Protein AF-A0A7R9ZYG3-F1 (afdb_monomer_lite)

pLDDT: mean 82.86, std 20.07, range [24.98, 98.62]

Sequence (405 aa):
AAEEAVCAQRGACVEALRTLVHHCGHGISLCHCLNMSEVIAGDGPMRLHVEECRFEDLAKHPWSAAVSVGRLGCGATGPYLDEVRVVRSEVFRCSLGIAASSVQLLAEDNRLMDLMLAGVQLVDSRTLLSRNRVERCGGAGIAFSSGPANSIAGGSVCELCGNTVRHCDVGLRVSSSGALRLRLLAAMDTFEGNGDAICTLGSSLAHMSDGLPLQEANDFGVVSVGPSATAAQAVRCRAASCTVEMTECNLLGSRRCGLRVGRATRIQLRGCAVMGNGRGVVVAARAAVDVQGCCFQDNIGWALRLEDRALAASTAVAADCGLRQGADGGSVVAGNVFAAAGRKGNIGRKRVRVDTWHEGSTTVEGNLEAGSGTVVEPETKRQRQLERQEVDIAATQLAGLGLGD

Foldseek 3Di:
DQDEPAEDEALDEEEAELEEAEDGQAAHEYEYDPDPVVNPPRPDAAHYHAENYEYYQNAPDLPHENEEEEYPPDQCPDLDFHEYEHELYEYENEQEYYHYERHEYEYYNYEAEHHAAEDEHYELYAYEHEAYEFYQYAAEPYEYEYDADRHDDQTYEYEAYNYEAEDYQEDYEYEYDYLGEHEYEHENYEQEQYQESYEYAFDDPPPPPPPDDCVVVVVRPPDPPDDDDDDPPPDLRDGHEYEYEYEQYEQYQHAAESEEAHANYEYEAYLYEQENYCEYYEHEQLYAYEHAAYEFYQHNAENEEDDYPPPPPDPPPVVPSPPVDRPPAAHEAAQYEFEDQDPPPCGRVHYAEDEPSRPVRYHHYNYAYPPVRDDDDYDYPVVVVVVVVVVVVVVVVVVVVPDDD

Organism: NCBI:txid73915

Secondary structure (DSSP, 8-state):
---EEEEE-TT-EEEEES-EEESSSEEEEEE--S-TTTTTS--S--EEEEES-EEE--TTSTT-EEEEEE--S----SSPPEEEEEES-EEES-SEEEEEESEEEEEES-EEES-SSEEEEEES-EEEEES-EEE--SSEEEEEEE-SSS--TT-EEEEEES-EEES-SEEEEEEEESS--EEEEEES-EEES-SEEEEEEEE-GGGTTS---THHHHTTT----PPP--------PPPP-EEEEEES-EEE--SSEEEEE-TTEEEEEES-EEES-SSSEEE-TT-EEEEES-EEES-SS-SEEEPPP---S-TTTTTTT-----SSS-EEEES-EE----SSTTTTT--EEE-GGGTTSEEEES-EETTT--B---EEHHHHHHHHHHHHHHHHHHHHTS---

InterPro domains:
  IPR006626 Parallel beta-helix repeat [SM00710] (124-146)
  IPR006626 Parallel beta-helix repeat [SM00710] (155-176)
  IPR006626 Parallel beta-helix repeat [SM00710] (241-263)
  IPR006626 Parallel beta-helix repeat [SM00710] (264-285)
  IPR011050 Pectin lyase fold/virulence factor [SSF51126] (82-348)

Structure (mmCIF, N/CA/C/O backbone):
data_AF-A0A7R9ZYG3-F1
#
_entry.id   AF-A0A7R9ZYG3-F1
#
loop_
_atom_site.group_PDB
_atom_site.id
_atom_site.type_symbol
_atom_site.label_atom_id
_atom_site.label_alt_id
_atom_site.label_comp_id
_atom_site.label_asym_id
_atom_site.label_entity_id
_atom_site.label_seq_id
_atom_site.pdbx_PDB_ins_code
_atom_site.Cartn_x
_atom_site.Cartn_y
_atom_site.Cartn_z
_atom_site.occupancy
_atom_site.B_iso_or_equiv
_atom_site.auth_seq_id
_atom_site.auth_comp_id
_atom_site.auth_asym_id
_atom_site.auth_atom_id
_atom_site.pdbx_PDB_model_num
ATOM 1 N N . ALA A 1 1 ? -27.699 -14.296 17.626 1.00 51.47 1 ALA A N 1
ATOM 2 C CA . ALA A 1 1 ? -27.060 -12.968 17.627 1.00 51.47 1 ALA A CA 1
ATOM 3 C C . ALA A 1 1 ? -25.560 -13.186 17.509 1.00 51.47 1 ALA A C 1
ATOM 5 O O . ALA A 1 1 ? -25.058 -14.106 18.143 1.00 51.47 1 ALA A O 1
ATOM 6 N N . ALA A 1 2 ? -24.858 -12.446 16.653 1.00 57.06 2 ALA A N 1
ATOM 7 C CA . ALA A 1 2 ? -23.400 -12.462 16.680 1.00 57.06 2 ALA A CA 1
ATOM 8 C C . ALA A 1 2 ? -22.982 -11.634 17.901 1.00 57.06 2 ALA A C 1
ATOM 10 O O . ALA A 1 2 ? -23.146 -10.422 17.896 1.00 57.06 2 ALA A O 1
ATOM 11 N N . GLU A 1 3 ? -22.579 -12.299 18.980 1.00 84.38 3 GLU A N 1
ATOM 12 C CA . GLU A 1 3 ? -22.201 -11.629 20.227 1.00 84.38 3 GLU A CA 1
ATOM 13 C C . GLU A 1 3 ? -20.871 -10.900 20.021 1.00 84.38 3 GLU A C 1
ATOM 15 O O . GLU A 1 3 ? -19.859 -11.533 19.712 1.00 84.38 3 GLU A O 1
ATOM 20 N N . GLU A 1 4 ? -20.873 -9.573 20.131 1.00 90.25 4 GLU A N 1
ATOM 21 C CA . GLU A 1 4 ? -19.643 -8.791 20.269 1.00 90.25 4 GLU A CA 1
ATOM 22 C C . GLU A 1 4 ? -19.089 -9.015 21.682 1.00 90.25 4 GLU A C 1
ATOM 24 O O . GLU A 1 4 ? -19.863 -9.056 22.638 1.00 90.25 4 GLU A O 1
ATOM 29 N N . ALA A 1 5 ? -17.774 -9.176 21.839 1.00 93.38 5 ALA A N 1
ATOM 30 C CA . ALA A 1 5 ? -17.189 -9.352 23.169 1.00 93.38 5 ALA A CA 1
ATOM 31 C C . ALA A 1 5 ? -17.279 -8.061 23.990 1.00 93.38 5 ALA A C 1
ATOM 33 O O . ALA A 1 5 ? -17.597 -8.099 25.177 1.00 93.38 5 ALA A O 1
ATOM 34 N N . VAL A 1 6 ? -17.012 -6.920 23.348 1.00 94.88 6 VAL A N 1
ATOM 35 C CA . VAL A 1 6 ? -17.183 -5.591 23.936 1.00 94.88 6 VAL A CA 1
ATOM 36 C C . VAL A 1 6 ? -17.768 -4.663 22.882 1.00 94.88 6 VAL A C 1
ATOM 38 O O . VAL A 1 6 ? -17.194 -4.510 21.807 1.00 94.88 6 VAL A O 1
ATOM 41 N N . CYS A 1 7 ? -18.872 -4.009 23.225 1.00 93.44 7 CYS A N 1
ATOM 42 C CA . CYS A 1 7 ? -19.475 -2.940 22.442 1.00 93.44 7 CYS A CA 1
ATOM 43 C C . CYS A 1 7 ? -19.516 -1.683 23.306 1.00 93.44 7 CYS A C 1
ATOM 45 O O . CYS A 1 7 ? -20.092 -1.703 24.398 1.00 93.44 7 CYS A O 1
ATOM 47 N N . ALA A 1 8 ? -18.900 -0.602 22.846 1.00 91.75 8 ALA A N 1
ATOM 48 C CA . ALA A 1 8 ? -18.938 0.677 23.536 1.00 91.75 8 ALA A CA 1
ATOM 49 C C . ALA A 1 8 ? -19.291 1.816 22.580 1.00 91.75 8 ALA A C 1
ATOM 51 O O . ALA A 1 8 ? -19.098 1.751 21.365 1.00 91.75 8 ALA A O 1
ATOM 52 N N . GLN A 1 9 ? -19.877 2.854 23.165 1.00 88.88 9 GLN A N 1
ATOM 53 C CA . GLN A 1 9 ? -20.477 3.969 22.445 1.00 88.88 9 GLN A CA 1
ATOM 54 C C . GLN A 1 9 ? -19.602 5.222 22.510 1.00 88.88 9 GLN A C 1
ATOM 56 O O . GLN A 1 9 ? -18.576 5.272 23.193 1.00 88.88 9 GLN A O 1
ATOM 61 N N . ARG A 1 10 ? -20.029 6.262 21.791 1.00 81.38 10 ARG A N 1
ATOM 62 C CA . ARG A 1 10 ? -19.354 7.560 21.745 1.00 81.38 10 ARG A CA 1
ATOM 63 C C . ARG A 1 10 ? -19.055 8.109 23.147 1.00 81.38 10 ARG A C 1
ATOM 65 O O . ARG A 1 10 ? -19.900 8.069 24.034 1.00 81.38 10 ARG A O 1
ATOM 72 N N . GLY A 1 11 ? -17.849 8.654 23.313 1.00 85.50 11 GLY A N 1
ATOM 73 C CA . GLY A 1 11 ? -17.346 9.183 24.583 1.00 85.50 11 GLY A CA 1
ATOM 74 C C . GLY A 1 11 ? -16.796 8.118 25.536 1.00 85.50 11 GLY A C 1
ATOM 75 O O . GLY A 1 11 ? -16.240 8.470 26.573 1.00 85.50 11 GLY A O 1
ATOM 76 N N . ALA A 1 12 ? -16.904 6.828 25.199 1.00 90.56 12 ALA A N 1
ATOM 77 C CA . ALA A 1 12 ? -16.312 5.774 26.007 1.00 90.56 12 ALA A CA 1
ATOM 78 C C . ALA A 1 12 ? -14.777 5.810 25.967 1.00 90.56 12 ALA A C 1
ATOM 80 O O . ALA A 1 12 ? -14.153 6.083 24.935 1.00 90.56 12 ALA A O 1
ATOM 81 N N . CYS A 1 13 ? -14.188 5.459 27.108 1.00 94.75 13 CYS A N 1
ATOM 82 C CA . CYS A 1 13 ? -12.783 5.114 27.249 1.00 94.75 13 CYS A CA 1
ATOM 83 C C . CYS A 1 13 ? -12.712 3.626 27.590 1.00 94.75 13 CYS A C 1
ATOM 85 O O . CYS A 1 13 ? -13.139 3.219 28.670 1.00 94.75 13 CYS A O 1
ATOM 87 N N . VAL A 1 14 ? -12.227 2.816 26.652 1.00 96.50 14 VAL A N 1
ATOM 88 C CA . VAL A 1 14 ? -12.110 1.365 26.809 1.00 96.50 14 VAL A CA 1
ATOM 89 C C . VAL A 1 14 ? -10.638 0.996 26.867 1.00 96.50 14 VAL A C 1
ATOM 91 O O . VAL A 1 14 ? -9.876 1.300 25.951 1.00 96.50 14 VAL A O 1
ATOM 94 N N . GLU A 1 15 ? -10.256 0.305 27.934 1.00 97.56 15 GLU A N 1
ATOM 95 C CA . GLU A 1 15 ? -8.923 -0.264 28.101 1.00 97.56 15 GLU A CA 1
ATOM 96 C C . GLU A 1 15 ? -9.044 -1.784 28.205 1.00 97.56 15 GLU A C 1
ATOM 98 O O . GLU A 1 15 ? -9.687 -2.312 29.112 1.00 97.56 15 GLU A O 1
ATOM 103 N N . ALA A 1 16 ? -8.434 -2.489 27.258 1.00 97.62 16 ALA A N 1
ATOM 104 C CA . ALA A 1 16 ? -8.302 -3.935 27.259 1.00 97.62 16 ALA A CA 1
ATOM 105 C C . ALA A 1 16 ? -6.814 -4.268 27.358 1.00 97.62 16 ALA A C 1
ATOM 107 O O . ALA A 1 16 ? -6.043 -4.026 26.430 1.00 97.62 16 ALA A O 1
ATOM 108 N N . LEU A 1 17 ? -6.404 -4.799 28.506 1.00 98.00 17 LEU A N 1
ATOM 109 C CA . LEU A 1 17 ? -5.011 -5.121 28.797 1.00 98.00 17 LEU A CA 1
ATOM 110 C C . LEU A 1 17 ? -4.907 -6.620 29.046 1.00 98.00 17 LEU A C 1
ATOM 112 O O . LEU A 1 17 ? -5.663 -7.155 29.860 1.00 98.00 17 LEU A O 1
ATOM 116 N N . ARG A 1 18 ? -3.976 -7.301 28.368 1.00 97.62 18 ARG A N 1
ATOM 117 C CA . ARG A 1 18 ? -3.687 -8.732 28.587 1.00 97.62 18 ARG A CA 1
ATOM 118 C C . ARG A 1 18 ? -4.938 -9.618 28.565 1.00 97.62 18 ARG A C 1
ATOM 120 O O . ARG A 1 18 ? -5.093 -10.527 29.378 1.00 97.62 18 ARG A O 1
ATOM 127 N N . THR A 1 19 ? -5.869 -9.308 27.668 1.00 98.19 19 THR A N 1
ATOM 128 C CA . THR A 1 19 ? -7.177 -9.965 27.583 1.00 98.19 19 THR A CA 1
ATOM 129 C C . THR A 1 19 ? -7.192 -10.995 26.456 1.00 98.19 19 THR A C 1
ATOM 131 O O . THR A 1 19 ? -6.624 -10.761 25.389 1.00 98.19 19 THR A O 1
ATOM 134 N N . LEU A 1 20 ? -7.864 -12.126 26.683 1.00 97.62 20 LEU A N 1
ATOM 135 C CA . LEU A 1 20 ? -8.175 -13.114 25.650 1.00 97.62 20 LEU A CA 1
ATOM 136 C C . LEU A 1 20 ? -9.626 -12.938 25.198 1.00 97.62 20 LEU A C 1
ATOM 138 O O . LEU A 1 20 ? -10.549 -13.084 25.997 1.00 97.62 20 LEU A O 1
ATOM 142 N N . VAL A 1 21 ? -9.820 -12.665 23.912 1.00 97.00 21 VAL A N 1
ATOM 143 C CA . VAL A 1 21 ? -11.130 -12.589 23.267 1.00 97.00 21 VAL A CA 1
ATOM 144 C C . VAL A 1 21 ? -11.230 -13.731 22.267 1.00 97.00 21 VAL A C 1
ATOM 146 O O . VAL A 1 21 ? -10.496 -13.763 21.280 1.00 97.00 21 VAL A O 1
ATOM 149 N N . HIS A 1 22 ? -12.124 -14.683 22.524 1.00 96.38 22 HIS A N 1
ATOM 150 C CA . HIS A 1 22 ? -12.222 -15.888 21.711 1.00 96.38 22 HIS A CA 1
ATOM 151 C C . HIS A 1 22 ? -13.659 -16.370 21.527 1.00 96.38 22 HIS A C 1
ATOM 153 O O . HIS A 1 22 ? -14.523 -16.121 22.366 1.00 96.38 22 HIS A O 1
ATOM 159 N N . HIS A 1 23 ? -13.915 -17.055 20.409 1.00 93.12 23 HIS A N 1
ATOM 160 C CA . HIS A 1 23 ? -15.213 -17.656 20.074 1.00 93.12 23 HIS A CA 1
ATOM 161 C C . HIS A 1 23 ? -16.419 -16.699 20.116 1.00 93.12 23 HIS A C 1
ATOM 163 O O . HIS A 1 23 ? -17.560 -17.145 20.274 1.00 93.12 23 HIS A O 1
ATOM 169 N N . CYS A 1 24 ? -16.221 -15.397 19.923 1.00 92.69 24 CYS A N 1
ATOM 170 C CA . CYS A 1 24 ? -17.310 -14.433 19.778 1.00 92.69 24 CYS A CA 1
ATOM 171 C C . CYS A 1 24 ? -17.576 -14.102 18.299 1.00 92.69 24 CYS A C 1
ATOM 173 O O . CYS A 1 24 ? -16.900 -14.584 17.389 1.00 92.69 24 CYS A O 1
ATOM 175 N N . GLY A 1 25 ? -18.653 -13.362 18.043 1.00 92.06 25 GLY A N 1
ATOM 176 C CA . GLY A 1 25 ? -19.013 -12.895 16.707 1.00 92.06 25 GLY A CA 1
ATOM 177 C C . GLY A 1 25 ? -18.223 -11.668 16.265 1.00 92.06 25 GLY A C 1
ATOM 178 O O . GLY A 1 25 ? -18.045 -11.468 15.069 1.00 92.06 25 GLY A O 1
ATOM 179 N N . HIS A 1 26 ? -17.743 -10.862 17.206 1.00 94.62 26 HIS A N 1
ATOM 180 C CA . HIS A 1 26 ? -16.915 -9.684 16.962 1.00 94.62 26 HIS A CA 1
ATOM 181 C C . HIS A 1 26 ? -16.087 -9.400 18.219 1.00 94.62 26 HIS A C 1
ATOM 183 O O . HIS A 1 26 ? -16.551 -9.693 19.320 1.00 94.62 26 HIS A O 1
ATOM 189 N N . GLY A 1 27 ? -14.880 -8.859 18.078 1.00 96.44 27 GLY A N 1
ATOM 190 C CA . GLY A 1 27 ? -14.009 -8.554 19.211 1.00 96.44 27 GLY A CA 1
ATOM 191 C C . GLY A 1 27 ? -14.466 -7.315 19.982 1.00 96.44 27 GLY A C 1
ATOM 192 O O . GLY A 1 27 ? -15.514 -7.325 20.628 1.00 96.44 27 GLY A O 1
ATOM 193 N N . ILE A 1 28 ? -13.664 -6.253 19.927 1.00 96.50 28 ILE A N 1
ATOM 194 C CA . ILE A 1 28 ? -13.979 -4.960 20.542 1.00 96.50 28 ILE A CA 1
ATOM 195 C C . ILE A 1 28 ? -14.478 -4.007 19.459 1.00 96.50 28 ILE A C 1
ATOM 197 O O . ILE A 1 28 ? -13.773 -3.744 18.484 1.00 96.50 28 ILE A O 1
ATOM 201 N N . SER A 1 29 ? -15.679 -3.475 19.656 1.00 94.56 29 SER A N 1
ATOM 202 C CA . SER A 1 29 ? -16.332 -2.529 18.760 1.00 94.56 29 SER A CA 1
ATOM 203 C C . SER A 1 29 ? -16.577 -1.202 19.472 1.00 94.56 29 SER A C 1
ATOM 205 O O . SER A 1 29 ? -17.164 -1.159 20.557 1.00 94.56 29 SER A O 1
ATOM 207 N N . LEU A 1 30 ? -16.128 -0.112 18.853 1.00 92.31 30 LEU A N 1
ATOM 208 C CA . LEU A 1 30 ? -16.510 1.250 19.203 1.00 92.31 30 LEU A CA 1
ATOM 209 C C . LEU A 1 30 ? -17.334 1.850 18.068 1.00 92.31 30 LEU A C 1
ATOM 211 O O . LEU A 1 30 ? -16.802 2.217 17.014 1.00 92.31 30 LEU A O 1
ATOM 215 N N . CYS A 1 31 ? -18.637 1.969 18.300 1.00 86.94 31 CYS A N 1
ATOM 216 C CA . CYS A 1 31 ? -19.590 2.447 17.308 1.00 86.94 31 CYS A CA 1
ATOM 217 C C . CYS A 1 31 ? -20.242 3.768 17.730 1.00 86.94 31 CYS A C 1
ATOM 219 O O . CYS A 1 31 ? -20.517 4.014 18.907 1.00 86.94 31 CYS A O 1
ATOM 221 N N . HIS A 1 32 ? -20.560 4.612 16.746 1.00 76.62 32 HIS A N 1
ATOM 222 C CA . HIS A 1 32 ? -21.467 5.740 16.968 1.00 76.62 32 HIS A CA 1
ATOM 223 C C . HIS A 1 32 ? -22.902 5.235 17.122 1.00 76.62 32 HIS A C 1
ATOM 225 O O . HIS A 1 32 ? -23.345 4.368 16.368 1.00 76.62 32 HIS A O 1
ATOM 231 N N . CYS A 1 33 ? -23.632 5.791 18.092 1.00 64.19 33 CYS A N 1
ATOM 232 C CA . CYS A 1 33 ? -25.038 5.470 18.304 1.00 64.19 33 CYS A CA 1
ATOM 233 C C . CYS A 1 33 ? -25.838 5.787 17.034 1.00 64.19 33 CYS A C 1
ATOM 235 O O . CYS A 1 33 ? -25.778 6.902 16.518 1.00 64.19 33 CYS A O 1
ATOM 237 N N . LEU A 1 34 ? -26.616 4.816 16.550 1.00 64.19 34 LEU A N 1
ATOM 238 C CA . LEU A 1 34 ? -27.477 4.983 15.373 1.00 64.19 34 LEU A CA 1
ATOM 239 C C . LEU A 1 34 ? -28.640 5.959 15.626 1.00 64.19 34 LEU A C 1
ATOM 241 O O . LEU A 1 34 ? -29.241 6.464 14.679 1.00 64.19 34 LEU A O 1
ATOM 245 N N . ASN A 1 35 ? -28.960 6.240 16.894 1.00 68.44 35 ASN A N 1
ATOM 246 C CA . ASN A 1 35 ? -30.042 7.143 17.263 1.00 68.44 35 ASN A CA 1
ATOM 247 C C . ASN A 1 35 ? -29.541 8.585 17.383 1.00 68.44 35 ASN A C 1
ATOM 249 O O . ASN A 1 35 ? -28.926 8.963 18.380 1.00 68.44 35 ASN A O 1
ATOM 253 N N . MET A 1 36 ? -29.872 9.417 16.388 1.00 60.47 36 MET A N 1
ATOM 254 C CA . MET A 1 36 ? -29.519 10.845 16.366 1.00 60.47 36 MET A CA 1
ATOM 255 C C . MET A 1 36 ? -29.991 11.620 17.609 1.00 60.47 36 MET A C 1
ATOM 257 O O . MET A 1 36 ? -29.394 12.637 17.949 1.00 60.47 36 MET A O 1
ATOM 261 N N . SER A 1 37 ? -31.031 11.150 18.306 1.00 64.12 37 SER A N 1
ATOM 262 C CA . SER A 1 37 ? -31.559 11.786 19.520 1.00 64.12 37 SER A CA 1
ATOM 263 C C . SER A 1 37 ? -30.665 11.623 20.756 1.00 64.12 37 SER A C 1
ATOM 265 O O . SER A 1 37 ? -30.735 12.453 21.656 1.00 64.12 37 SER A O 1
ATOM 267 N N . GLU A 1 38 ? -29.813 10.593 20.810 1.00 57.97 38 GLU A N 1
ATOM 268 C CA . GLU A 1 38 ? -28.922 10.318 21.956 1.00 57.97 38 GLU A CA 1
ATOM 269 C C . GLU A 1 38 ? -27.520 10.923 21.785 1.00 57.97 38 GLU A C 1
ATOM 271 O O . GLU A 1 38 ? -26.742 11.000 22.735 1.00 57.97 38 GLU A O 1
ATOM 276 N N . VAL A 1 39 ? -27.205 11.425 20.586 1.00 58.84 39 VAL A N 1
ATOM 277 C CA . VAL A 1 39 ? -25.894 11.997 20.229 1.00 58.84 39 VAL A CA 1
ATOM 278 C C . VAL A 1 39 ? -25.544 13.247 21.054 1.00 58.84 39 VAL A C 1
ATOM 280 O O . VAL A 1 39 ? -24.380 13.633 21.121 1.00 58.84 39 VAL A O 1
ATOM 283 N N . ILE A 1 40 ? -26.526 13.867 21.711 1.00 57.09 40 ILE A N 1
ATOM 284 C CA . ILE A 1 40 ? -26.385 15.176 22.363 1.00 57.09 40 ILE A CA 1
ATOM 285 C C . ILE A 1 40 ? -25.723 15.082 23.757 1.00 57.09 40 ILE A C 1
ATOM 287 O O . ILE A 1 40 ? -25.234 16.090 24.255 1.00 57.09 40 ILE A O 1
ATOM 291 N N . ALA A 1 41 ? -25.648 13.901 24.387 1.00 57.53 41 ALA A N 1
ATOM 292 C CA . ALA A 1 41 ? -25.175 13.791 25.778 1.00 57.53 41 ALA A CA 1
ATOM 293 C C . ALA A 1 41 ? -23.704 13.349 25.949 1.00 57.53 41 ALA A C 1
ATOM 295 O O . ALA A 1 41 ? -23.131 13.544 27.020 1.00 57.53 41 ALA A O 1
ATOM 296 N N . GLY A 1 42 ? -23.082 12.759 24.923 1.00 61.09 42 GLY A N 1
ATOM 297 C CA . GLY A 1 42 ? -21.704 12.255 24.979 1.00 61.09 42 GLY A CA 1
ATOM 298 C C . GLY A 1 42 ? -20.708 13.211 24.329 1.00 61.09 42 GLY A C 1
ATOM 299 O O . GLY A 1 42 ? -20.316 13.002 23.177 1.00 61.09 42 GLY A O 1
ATOM 300 N N . ASP A 1 43 ? -20.305 14.257 25.049 1.00 68.81 43 ASP A N 1
ATOM 301 C CA . ASP A 1 43 ? -19.330 15.230 24.549 1.00 68.81 43 ASP A CA 1
ATOM 302 C C . ASP A 1 43 ? -17.899 14.747 24.841 1.00 68.81 43 ASP A C 1
ATOM 304 O O . ASP A 1 43 ? -17.388 14.856 25.954 1.00 68.81 43 ASP A O 1
ATOM 308 N N . GLY A 1 44 ? -17.251 14.142 23.842 1.00 81.00 44 GLY A N 1
ATOM 309 C CA . GLY A 1 44 ? -15.847 13.744 23.940 1.00 81.00 44 GLY A CA 1
ATOM 310 C C . GLY A 1 44 ? -15.370 12.808 22.823 1.00 81.00 44 GLY A C 1
ATOM 311 O O . GLY A 1 44 ? -16.192 12.148 22.175 1.00 81.00 44 GLY A O 1
ATOM 312 N N . PRO A 1 45 ? -14.048 12.756 22.568 1.00 87.06 45 PRO A N 1
ATOM 313 C CA . PRO A 1 45 ? -13.452 11.741 21.704 1.00 87.06 45 PRO A CA 1
ATOM 314 C C . PRO A 1 45 ? -13.575 10.357 22.344 1.00 87.06 45 PRO A C 1
ATOM 316 O O . PRO A 1 45 ? -13.467 10.218 23.563 1.00 87.06 45 PRO A O 1
ATOM 319 N N . MET A 1 46 ? -13.760 9.324 21.524 1.00 91.12 46 MET A N 1
ATOM 320 C CA . MET A 1 46 ? -13.610 7.951 22.002 1.00 91.12 46 MET A CA 1
ATOM 321 C C . MET A 1 46 ? -12.130 7.613 22.166 1.00 91.12 46 MET A C 1
ATOM 323 O O . MET A 1 46 ? -11.300 8.041 21.360 1.00 91.12 46 MET A O 1
ATOM 327 N N . ARG A 1 47 ? -11.813 6.808 23.182 1.00 94.94 47 ARG A N 1
ATOM 328 C CA . ARG A 1 47 ? -10.467 6.267 23.391 1.00 94.94 47 ARG A CA 1
ATOM 329 C C . ARG A 1 47 ? -10.523 4.756 23.521 1.00 94.94 47 ARG A C 1
ATOM 331 O O . ARG A 1 47 ? -11.242 4.237 24.371 1.00 94.94 47 ARG A O 1
ATOM 338 N N . LEU A 1 48 ? -9.744 4.062 22.700 1.00 96.56 48 LEU A N 1
ATOM 339 C CA . LEU A 1 48 ? -9.529 2.624 22.809 1.00 96.56 48 LEU A CA 1
ATOM 340 C C . LEU A 1 48 ? -8.048 2.340 22.999 1.00 96.56 48 LEU A C 1
ATOM 342 O O . LEU A 1 48 ? -7.235 2.695 22.146 1.00 96.56 48 LEU A O 1
ATOM 346 N N . HIS A 1 49 ? -7.714 1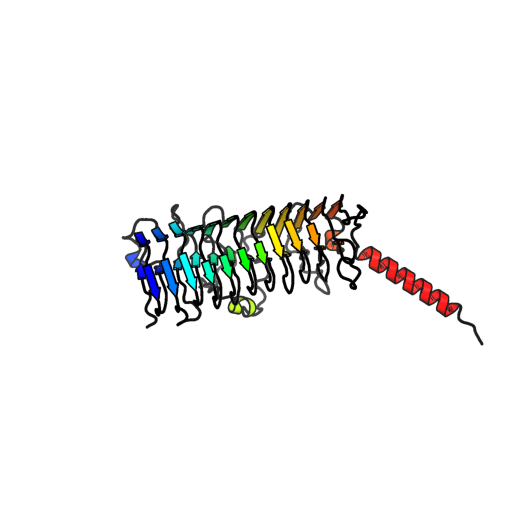.646 24.079 1.00 98.00 49 HIS A N 1
ATOM 347 C CA . HIS A 1 49 ? -6.378 1.125 24.314 1.00 98.00 49 HIS A CA 1
ATOM 348 C C . HIS A 1 49 ? -6.434 -0.397 24.435 1.00 98.00 49 HIS A C 1
ATOM 350 O O . HIS A 1 49 ? -7.027 -0.932 25.367 1.00 98.00 49 HIS A O 1
ATOM 356 N N . VAL A 1 50 ? -5.829 -1.087 23.473 1.00 98.06 50 VAL A N 1
ATOM 357 C CA . VAL A 1 50 ? -5.680 -2.542 23.443 1.00 98.06 50 VAL A CA 1
ATOM 358 C C . VAL A 1 50 ? -4.197 -2.864 23.532 1.00 98.06 50 VAL A C 1
ATOM 360 O O . VAL A 1 50 ? -3.432 -2.506 22.638 1.00 98.06 50 VAL A O 1
ATOM 363 N N . GLU A 1 51 ? -3.781 -3.533 24.599 1.00 98.50 51 GLU A N 1
ATOM 364 C CA . GLU A 1 51 ? -2.374 -3.846 24.842 1.00 98.50 51 GLU A CA 1
ATOM 365 C C . GLU A 1 51 ? -2.213 -5.304 25.260 1.00 98.50 51 GLU A C 1
ATOM 367 O O . GLU A 1 51 ? -2.927 -5.791 26.142 1.00 98.50 51 GLU A O 1
ATOM 372 N N . GLU A 1 52 ? -1.274 -6.007 24.621 1.00 98.19 52 GLU A N 1
ATOM 373 C CA . GLU A 1 52 ? -0.939 -7.404 24.941 1.00 98.19 52 GLU A CA 1
ATOM 374 C C . GLU A 1 52 ? -2.158 -8.344 24.910 1.00 98.19 52 GLU A C 1
ATOM 376 O O . GLU A 1 52 ? -2.224 -9.332 25.640 1.00 98.19 52 GLU A O 1
ATOM 381 N N . CYS A 1 53 ? -3.157 -8.028 24.085 1.00 98.38 53 CYS A N 1
ATOM 382 C CA . CYS A 1 53 ? -4.373 -8.822 23.966 1.00 98.38 53 CYS A CA 1
ATOM 383 C C . CYS A 1 53 ? -4.241 -9.890 22.882 1.00 98.38 53 CYS A C 1
ATOM 385 O O . CYS A 1 53 ? -3.456 -9.762 21.940 1.00 98.38 53 CYS A O 1
ATOM 387 N N . ARG A 1 54 ? -5.063 -10.934 22.993 1.00 98.25 54 ARG A N 1
ATOM 388 C CA . ARG A 1 54 ? -5.149 -12.017 22.016 1.00 98.25 54 ARG A CA 1
ATOM 389 C C . ARG A 1 54 ? -6.581 -12.174 21.529 1.00 98.25 54 ARG A C 1
ATOM 391 O O . ARG A 1 54 ? -7.495 -12.313 22.336 1.00 98.25 54 ARG A O 1
ATOM 398 N N . PHE A 1 55 ? -6.757 -12.174 20.215 1.00 97.75 55 PHE A N 1
ATOM 399 C CA . PHE A 1 55 ? -8.043 -12.331 19.545 1.00 97.75 55 PHE A CA 1
ATOM 400 C C . PHE A 1 55 ? -8.006 -13.574 18.664 1.00 97.75 55 PHE A C 1
ATOM 402 O O . PHE A 1 55 ? -7.158 -13.670 17.772 1.00 97.75 55 PHE A O 1
ATOM 409 N N . GLU A 1 56 ? -8.914 -14.519 18.901 1.00 97.06 56 GLU A N 1
ATOM 410 C CA . GLU A 1 56 ? -8.878 -15.810 18.217 1.00 97.06 56 GLU A CA 1
ATOM 411 C C . GLU A 1 56 ? -10.251 -16.376 17.872 1.00 97.06 56 GLU A C 1
ATOM 413 O O . GLU A 1 56 ? -11.201 -16.282 18.644 1.00 97.06 56 GLU A O 1
ATOM 418 N N . ASP A 1 57 ? -10.354 -17.000 16.697 1.00 95.56 57 ASP A N 1
ATOM 419 C CA . ASP A 1 57 ? -11.56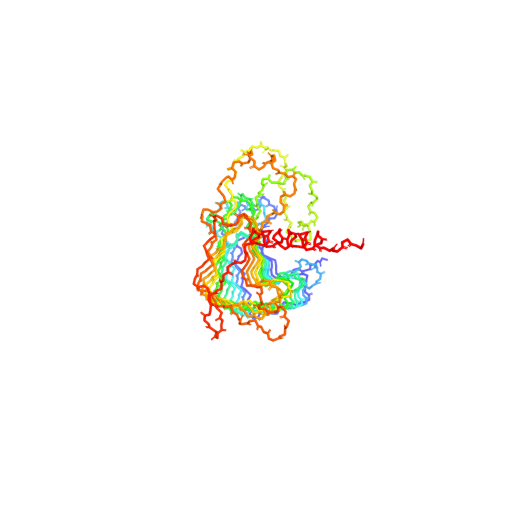6 -17.698 16.254 1.00 95.56 57 ASP A CA 1
ATOM 420 C C . ASP A 1 57 ? -12.821 -16.804 16.240 1.00 95.56 57 ASP A C 1
ATOM 422 O O . ASP A 1 57 ? -13.909 -17.211 16.657 1.00 95.56 57 ASP A O 1
ATOM 426 N N . LEU A 1 58 ? -12.670 -15.575 15.730 1.00 91.81 58 LEU A N 1
ATOM 427 C CA . LEU A 1 58 ? -13.760 -14.594 15.608 1.00 91.81 58 LEU A CA 1
ATOM 428 C C . LEU A 1 58 ? -14.550 -14.714 14.298 1.00 91.81 58 LEU A C 1
ATOM 430 O O . LEU A 1 58 ? -15.448 -13.923 14.037 1.00 91.81 58 LEU A O 1
ATOM 434 N N . ALA A 1 59 ? -14.232 -15.692 13.451 1.00 79.75 59 ALA A N 1
ATOM 435 C CA . ALA A 1 59 ? -14.744 -15.838 12.087 1.00 79.75 59 ALA A CA 1
ATOM 436 C C . ALA A 1 59 ? -16.208 -16.333 11.981 1.00 79.75 59 ALA A C 1
ATOM 438 O O . ALA A 1 59 ? -16.553 -17.059 11.049 1.00 79.75 59 ALA A O 1
ATOM 439 N N . LYS A 1 60 ? -17.100 -15.959 12.912 1.00 85.44 60 LYS A N 1
ATOM 440 C CA . LYS A 1 60 ? -18.532 -16.319 12.830 1.00 85.44 60 LYS A CA 1
ATOM 441 C C . LYS A 1 60 ? -19.270 -15.557 11.723 1.00 85.44 60 LYS A C 1
ATOM 443 O O . LYS A 1 60 ? -20.303 -16.028 11.255 1.00 85.44 60 LYS A O 1
ATOM 448 N N . HIS A 1 61 ? -18.762 -14.393 11.313 1.00 85.19 61 HIS A N 1
ATOM 449 C CA . HIS A 1 61 ? -19.288 -13.596 10.207 1.00 85.19 61 HIS A CA 1
ATOM 450 C C . HIS A 1 61 ? -18.141 -13.125 9.294 1.00 85.19 61 HIS A C 1
ATOM 452 O O . HIS A 1 61 ? -17.066 -12.788 9.795 1.00 85.19 61 HIS A O 1
ATOM 458 N N . PRO A 1 62 ? -18.338 -13.003 7.966 1.00 86.12 62 PRO A N 1
ATOM 459 C CA . PRO A 1 62 ? -17.316 -12.462 7.062 1.00 86.12 62 PRO A CA 1
ATOM 460 C C . PRO A 1 62 ? -16.771 -11.079 7.455 1.00 86.12 62 PRO A C 1
ATOM 462 O O . PRO A 1 62 ? -15.646 -10.753 7.117 1.00 86.12 62 PRO A O 1
ATOM 465 N N . TRP A 1 63 ? -17.527 -10.285 8.217 1.00 86.19 63 TRP A N 1
ATOM 466 C CA . TRP A 1 63 ? -17.145 -8.926 8.651 1.00 86.19 63 TRP A CA 1
ATOM 467 C C . TRP A 1 63 ? -16.708 -8.831 10.119 1.00 86.19 63 TRP A C 1
ATOM 469 O O . TRP A 1 63 ? -16.600 -7.737 10.666 1.00 86.19 63 TRP A O 1
ATOM 479 N N . SER A 1 64 ? -16.481 -9.962 10.783 1.00 91.75 64 SER A N 1
ATOM 480 C CA . SER A 1 64 ? -15.994 -9.985 12.161 1.00 91.75 64 SER A CA 1
ATOM 481 C C . SER A 1 64 ? -14.571 -9.436 12.253 1.00 91.75 64 SER A C 1
ATOM 483 O O . SER A 1 64 ? -13.667 -9.951 11.592 1.00 91.75 64 SER A O 1
ATOM 485 N N . ALA A 1 65 ? -14.366 -8.424 13.094 1.00 95.69 65 ALA A N 1
ATOM 486 C CA . ALA A 1 65 ? -13.058 -7.836 13.352 1.00 95.69 65 ALA A CA 1
ATOM 487 C C . ALA A 1 65 ? -12.623 -8.088 14.799 1.00 95.69 65 ALA A C 1
ATOM 489 O O . ALA A 1 65 ? -13.464 -8.222 15.690 1.00 95.69 65 ALA A O 1
ATOM 490 N N . ALA A 1 66 ? -11.313 -8.146 15.038 1.00 96.94 66 ALA A N 1
ATOM 491 C CA . ALA A 1 66 ? -10.779 -8.133 16.398 1.00 96.94 66 ALA A CA 1
ATOM 492 C C . ALA A 1 66 ? -10.952 -6.756 17.046 1.00 96.94 66 ALA A C 1
ATOM 494 O O . ALA A 1 66 ? -11.385 -6.661 18.194 1.00 96.94 66 ALA A O 1
ATOM 495 N N . VAL A 1 67 ? -10.671 -5.696 16.286 1.00 97.12 67 VAL A N 1
ATOM 496 C CA . VAL A 1 67 ? -10.907 -4.311 16.694 1.00 97.12 67 VAL A CA 1
ATOM 497 C C . VAL A 1 67 ? -11.630 -3.581 15.571 1.00 97.12 67 VAL A C 1
ATOM 499 O O . VAL A 1 67 ? -11.120 -3.517 14.450 1.00 97.12 67 VAL A O 1
ATOM 502 N N . SER A 1 68 ? -12.794 -3.006 15.872 1.00 95.69 68 SER A N 1
ATOM 503 C CA . SER A 1 68 ? -13.515 -2.118 14.962 1.00 95.69 68 SER A CA 1
ATOM 504 C C . SER A 1 68 ? -13.799 -0.773 15.619 1.00 95.69 68 SER A C 1
ATOM 506 O O . SER A 1 68 ? -14.384 -0.719 16.696 1.00 95.69 68 SER A O 1
ATOM 508 N N . VAL A 1 69 ? -13.377 0.323 14.988 1.00 93.81 69 VAL A N 1
ATOM 509 C CA . VAL A 1 69 ? -13.646 1.684 15.480 1.00 93.81 69 VAL A CA 1
ATOM 510 C C . VAL A 1 69 ? -14.017 2.582 14.317 1.00 93.81 69 VAL A C 1
ATOM 512 O O . VAL A 1 69 ? -13.219 2.770 13.404 1.00 93.81 69 VAL A O 1
ATOM 515 N N . GLY A 1 70 ? -15.183 3.215 14.327 1.00 85.38 70 GLY A N 1
ATOM 516 C CA . GLY A 1 70 ? -15.458 4.165 13.256 1.00 85.38 70 GLY A CA 1
ATOM 517 C C . GLY A 1 70 ? -16.703 5.007 13.408 1.00 85.38 70 GLY A C 1
ATOM 518 O O . GLY A 1 70 ? -17.631 4.682 14.150 1.00 85.38 70 GLY A O 1
ATOM 519 N N . ARG A 1 71 ? -16.716 6.106 12.650 1.00 73.00 71 ARG A N 1
ATOM 520 C CA . ARG A 1 71 ? -17.874 6.989 12.508 1.00 73.00 71 ARG A CA 1
ATOM 521 C C . ARG A 1 71 ? -18.635 6.624 11.240 1.00 73.00 71 ARG A C 1
ATOM 523 O O . ARG A 1 71 ? -18.154 6.860 10.136 1.00 73.00 71 ARG A O 1
ATOM 530 N N . LEU A 1 72 ? -19.829 6.062 11.388 1.00 64.94 72 LEU A N 1
ATOM 531 C CA . LEU A 1 72 ? -20.744 5.898 10.261 1.00 64.94 72 LEU A CA 1
ATOM 532 C C . LEU A 1 72 ? -21.535 7.197 10.061 1.00 64.94 72 LEU A C 1
ATOM 534 O O . LEU A 1 72 ? -22.189 7.677 10.980 1.00 64.94 72 LEU A O 1
ATOM 538 N N . GLY A 1 73 ? -21.486 7.761 8.853 1.00 56.97 73 GLY A N 1
ATOM 539 C CA . GLY A 1 73 ? -22.497 8.699 8.345 1.00 56.97 73 GLY A CA 1
ATOM 540 C C . GLY A 1 73 ? -22.505 10.134 8.891 1.00 56.97 73 GLY A C 1
ATOM 541 O O . GLY A 1 73 ? -23.078 11.006 8.241 1.00 56.97 73 GLY A O 1
ATOM 542 N N . CYS A 1 74 ? -21.861 10.436 10.016 1.00 52.81 74 CYS A N 1
ATOM 543 C CA . CYS A 1 74 ? -21.805 11.804 10.534 1.00 52.81 74 CYS A CA 1
ATOM 544 C C . CYS A 1 74 ? -20.531 12.500 10.054 1.00 52.81 74 CYS A C 1
ATOM 546 O O . CYS A 1 74 ? -19.432 12.126 10.461 1.00 52.81 74 CYS A O 1
ATOM 548 N N . GLY A 1 75 ? -20.680 13.522 9.200 1.00 57.91 75 GLY A N 1
ATOM 549 C CA . GLY A 1 75 ? -19.577 14.404 8.823 1.00 57.91 75 GLY A CA 1
ATOM 550 C C . GLY A 1 75 ? -18.837 14.849 10.080 1.00 57.91 75 GLY A C 1
ATOM 551 O O . GLY A 1 75 ? -19.442 15.432 10.979 1.00 57.91 75 GLY A O 1
ATOM 552 N N . ALA A 1 76 ? -17.557 14.491 10.181 1.00 55.84 76 ALA A N 1
ATOM 553 C CA . ALA A 1 76 ? -16.729 14.772 11.343 1.00 55.84 76 ALA A CA 1
ATOM 554 C C . ALA A 1 76 ? -16.420 16.276 11.388 1.00 55.84 76 ALA A C 1
ATOM 556 O O . ALA A 1 76 ? -15.334 16.719 11.036 1.00 55.84 76 ALA A O 1
ATOM 557 N N . THR A 1 77 ? -17.404 17.085 11.777 1.00 61.66 77 THR A N 1
ATOM 558 C CA . THR A 1 77 ? -17.254 18.538 11.923 1.00 61.66 77 THR A CA 1
ATOM 559 C C . THR A 1 77 ? -16.602 18.919 13.252 1.00 61.66 77 THR A C 1
ATOM 561 O O . THR A 1 77 ? -16.262 20.080 13.459 1.00 61.66 77 THR A O 1
ATOM 564 N N . GLY A 1 78 ? -16.387 17.949 14.148 1.00 67.94 78 GLY A N 1
ATOM 565 C CA . GLY A 1 78 ? -15.653 18.145 15.394 1.00 67.94 78 GLY A CA 1
ATOM 566 C C . GLY A 1 78 ? -14.130 18.096 15.191 1.00 67.94 78 GLY A C 1
ATOM 567 O O . GLY A 1 78 ? -13.650 17.271 14.414 1.00 67.94 78 GLY A O 1
ATOM 568 N N . PRO A 1 79 ? -13.349 18.917 15.919 1.00 71.06 79 PRO A N 1
ATOM 569 C CA . PRO A 1 79 ? -11.887 18.949 15.807 1.00 71.06 79 PRO A CA 1
ATOM 570 C C . PRO A 1 79 ? -11.195 17.702 16.386 1.00 71.06 79 PRO A C 1
ATOM 572 O O . PRO A 1 79 ? -10.003 17.507 16.161 1.00 71.06 79 PRO A O 1
ATOM 575 N N . TYR A 1 80 ? -11.921 16.869 17.137 1.00 77.50 80 TYR A N 1
ATOM 576 C CA . TYR A 1 80 ? -11.367 15.714 17.836 1.00 77.50 80 TYR A CA 1
ATOM 577 C C . TYR A 1 80 ? -11.555 14.424 17.035 1.00 77.50 80 TYR A C 1
ATOM 579 O O . TYR A 1 80 ? -12.684 14.018 16.720 1.00 77.50 80 TYR A O 1
ATOM 587 N N . LEU A 1 81 ? -10.429 13.775 16.741 1.00 82.62 81 LEU A N 1
ATOM 588 C CA . LEU A 1 81 ? -10.384 12.408 16.238 1.00 82.62 81 LEU A CA 1
ATOM 589 C C . LEU A 1 81 ? -10.486 11.437 17.408 1.00 82.62 81 LEU A C 1
ATOM 591 O O . LEU A 1 81 ? -9.970 11.711 18.488 1.00 82.62 81 LEU A O 1
ATOM 595 N N . ASP A 1 82 ? -11.150 10.312 17.174 1.00 90.50 82 ASP A N 1
ATOM 596 C CA . ASP A 1 82 ? -11.152 9.215 18.136 1.00 90.50 82 ASP A CA 1
ATOM 597 C C . ASP A 1 82 ? -9.747 8.591 18.166 1.00 90.50 82 ASP A C 1
ATOM 599 O O . ASP A 1 82 ? -9.115 8.429 17.119 1.00 90.50 82 ASP A O 1
ATOM 603 N N . GLU A 1 83 ? -9.239 8.284 19.357 1.00 95.00 83 GLU A N 1
ATOM 604 C CA . GLU A 1 83 ? -7.877 7.790 19.566 1.00 95.00 83 GLU A CA 1
ATOM 605 C C . GLU A 1 83 ? -7.906 6.275 19.766 1.00 95.00 83 GLU A C 1
ATOM 607 O O . GLU A 1 83 ? -8.565 5.761 20.671 1.00 95.00 83 GLU A O 1
ATOM 612 N N . VAL A 1 84 ? -7.171 5.547 18.931 1.00 96.88 84 VAL A N 1
ATOM 613 C CA . VAL A 1 84 ? -7.086 4.087 18.993 1.00 96.88 84 VAL A CA 1
ATOM 614 C C . VAL A 1 84 ? -5.627 3.683 19.098 1.00 96.88 84 VAL A C 1
ATOM 616 O O . VAL A 1 84 ? -4.808 4.058 18.260 1.00 96.88 84 VAL A O 1
ATOM 619 N N . ARG A 1 85 ? -5.293 2.900 20.120 1.00 98.19 85 ARG A N 1
ATOM 620 C CA . ARG A 1 85 ? -3.965 2.316 20.316 1.00 98.19 85 ARG A CA 1
ATOM 621 C C . ARG A 1 85 ? -4.103 0.804 20.392 1.00 98.19 85 ARG A C 1
ATOM 623 O O . ARG A 1 85 ? -4.816 0.307 21.257 1.00 98.19 85 ARG A O 1
ATOM 630 N N . VAL A 1 86 ? -3.428 0.089 19.498 1.00 98.31 86 VAL A N 1
ATOM 631 C CA . VAL A 1 86 ? -3.350 -1.379 19.510 1.00 98.31 86 VAL A CA 1
ATOM 632 C C . VAL A 1 86 ? -1.879 -1.765 19.548 1.00 98.31 86 VAL A C 1
ATOM 634 O O . VAL A 1 86 ? -1.144 -1.497 18.602 1.00 98.31 86 VAL A O 1
ATOM 637 N N . VAL A 1 87 ? -1.415 -2.327 20.657 1.00 98.62 87 VAL A N 1
ATOM 638 C CA . VAL A 1 87 ? 0.016 -2.513 20.919 1.00 98.62 87 VAL A CA 1
ATOM 639 C C . VAL A 1 87 ? 0.292 -3.949 21.344 1.00 98.62 87 VAL A C 1
ATOM 641 O O . VAL A 1 87 ? -0.428 -4.500 22.181 1.00 98.62 87 VAL A O 1
ATOM 644 N N . ARG A 1 88 ? 1.341 -4.562 20.778 1.00 98.44 88 ARG A N 1
ATOM 645 C CA . ARG A 1 88 ? 1.826 -5.910 21.139 1.00 98.44 88 ARG A CA 1
ATOM 646 C C . ARG A 1 88 ? 0.723 -6.974 21.190 1.00 98.44 88 ARG A C 1
ATOM 648 O O . ARG A 1 88 ? 0.765 -7.875 22.021 1.00 98.44 88 ARG A O 1
ATOM 655 N N . SER A 1 89 ? -0.295 -6.846 20.343 1.00 98.50 89 SER A N 1
ATOM 656 C CA . SER A 1 89 ? -1.465 -7.722 20.361 1.00 98.50 89 SER A CA 1
ATOM 657 C C . SER A 1 89 ? -1.409 -8.754 19.238 1.00 98.50 89 SER A C 1
ATOM 659 O O . SER A 1 89 ? -0.849 -8.514 18.165 1.00 98.50 89 SER A O 1
ATOM 661 N N . GLU A 1 90 ? -2.011 -9.914 19.481 1.00 98.44 90 GLU A N 1
ATOM 662 C CA . GLU A 1 90 ? -2.094 -11.010 18.522 1.00 98.44 90 GLU A CA 1
ATOM 663 C C . GLU A 1 90 ? -3.530 -11.193 18.033 1.00 98.44 90 GLU A C 1
ATOM 665 O O . GLU A 1 90 ? -4.465 -11.293 18.824 1.00 98.44 90 GLU A O 1
ATOM 670 N N . VAL A 1 91 ? -3.712 -11.289 16.720 1.00 98.12 91 VAL A N 1
ATOM 671 C CA . VAL A 1 91 ? -4.994 -11.608 16.093 1.00 98.12 91 VAL A CA 1
ATOM 672 C C . VAL A 1 91 ? -4.791 -12.768 15.140 1.00 98.12 91 VAL A C 1
ATOM 674 O O . VAL A 1 91 ? -3.951 -12.685 14.239 1.00 98.12 91 VAL A O 1
ATOM 677 N N . PHE A 1 92 ? -5.566 -13.837 15.302 1.00 97.31 92 PHE A N 1
ATOM 678 C CA . PHE A 1 92 ? -5.461 -14.976 14.404 1.00 97.31 92 PHE A CA 1
ATOM 679 C C . PHE A 1 92 ? -6.779 -15.707 14.160 1.00 97.31 92 PHE A C 1
ATOM 681 O O . PHE A 1 92 ? -7.606 -15.837 15.058 1.00 97.31 92 PHE A O 1
ATOM 688 N N . ARG A 1 93 ? -6.958 -16.228 12.936 1.00 95.88 93 ARG A N 1
ATOM 689 C CA . ARG A 1 93 ? -8.181 -16.947 12.516 1.00 95.88 93 ARG A CA 1
ATOM 690 C C . ARG A 1 93 ? -9.455 -16.101 12.678 1.00 95.88 93 ARG A C 1
ATOM 692 O O . ARG A 1 93 ? -10.499 -16.571 13.128 1.00 95.88 93 ARG A O 1
ATOM 699 N N . CYS A 1 94 ? -9.356 -14.833 12.294 1.00 95.56 94 CYS A N 1
ATOM 700 C CA . CYS A 1 94 ? -10.466 -13.882 12.253 1.00 95.56 94 CYS A CA 1
ATOM 701 C C . CYS A 1 94 ? -10.793 -13.519 10.799 1.00 95.56 94 CYS A C 1
ATOM 703 O O . CYS A 1 94 ? -10.042 -13.835 9.877 1.00 95.56 94 CYS A O 1
ATOM 705 N N . SER A 1 95 ? -11.901 -12.824 10.565 1.00 95.69 95 SER A N 1
ATOM 706 C CA . SER A 1 95 ? -12.185 -12.309 9.222 1.00 95.69 95 SER A CA 1
ATOM 707 C C . SER A 1 95 ? -11.345 -11.065 8.933 1.00 95.69 95 SER A C 1
ATOM 709 O O . SER A 1 95 ? -10.684 -10.983 7.897 1.00 95.69 95 SER A O 1
ATOM 711 N N . LEU A 1 96 ? -11.321 -10.133 9.886 1.00 96.56 96 LEU A N 1
ATOM 712 C CA . LEU A 1 96 ? -10.571 -8.882 9.846 1.00 96.56 96 LEU A CA 1
ATOM 713 C C . LEU A 1 96 ? -9.750 -8.715 11.130 1.00 96.56 96 LEU A C 1
ATOM 715 O O . LEU A 1 96 ? -10.185 -9.104 12.216 1.00 96.56 96 LEU A O 1
ATOM 719 N N . GLY A 1 97 ? -8.564 -8.122 11.017 1.00 97.50 97 GLY A N 1
ATOM 720 C CA . GLY A 1 97 ? -7.766 -7.739 12.178 1.00 97.50 97 GLY A CA 1
ATOM 721 C C . GLY A 1 97 ? -8.269 -6.439 12.799 1.00 97.50 97 GLY A C 1
ATOM 722 O O . GLY A 1 97 ? -9.064 -6.452 13.738 1.00 97.50 97 GLY A O 1
ATOM 723 N N . ILE A 1 98 ? -7.816 -5.316 12.248 1.00 97.69 98 ILE A N 1
ATOM 724 C CA . ILE A 1 98 ? -8.187 -3.967 12.683 1.00 97.69 98 ILE A CA 1
ATOM 725 C C . ILE A 1 98 ? -8.956 -3.286 11.555 1.00 97.69 98 ILE A C 1
ATOM 727 O O . ILE A 1 98 ? -8.429 -3.128 10.455 1.00 97.69 98 ILE A O 1
ATOM 731 N N . ALA A 1 99 ? -10.177 -2.844 11.832 1.00 96.19 99 ALA A N 1
ATOM 732 C CA . ALA A 1 99 ? -10.971 -2.026 10.927 1.00 96.19 99 ALA A CA 1
ATOM 733 C C . ALA A 1 99 ? -11.219 -0.667 11.579 1.00 96.19 99 ALA A C 1
ATOM 735 O O . ALA A 1 99 ? -11.876 -0.602 12.616 1.00 96.19 99 ALA A O 1
ATOM 736 N N . ALA A 1 100 ? -10.711 0.422 11.000 1.00 94.38 100 ALA A N 1
ATOM 737 C CA . ALA A 1 100 ? -10.955 1.739 11.573 1.00 94.38 100 ALA A CA 1
ATOM 738 C C . ALA A 1 100 ? -11.279 2.832 10.559 1.00 94.38 100 ALA A C 1
ATOM 740 O O . ALA A 1 100 ? -10.734 2.861 9.457 1.00 94.38 100 ALA A O 1
ATOM 741 N N . SER A 1 101 ? -12.153 3.762 10.938 1.00 92.31 101 SER A N 1
ATOM 742 C CA . SER A 1 101 ? -12.524 4.886 10.083 1.00 92.31 101 SER A CA 1
ATOM 743 C C . SER A 1 101 ? -12.620 6.207 10.826 1.00 92.31 101 SER A C 1
ATOM 745 O O . SER A 1 101 ? -13.284 6.292 11.856 1.00 92.31 101 SER A O 1
ATOM 747 N N . SER A 1 102 ? -12.026 7.258 10.254 1.00 90.00 102 SER A N 1
ATOM 748 C CA . SER A 1 102 ? -12.055 8.612 10.823 1.00 90.00 102 SER A CA 1
ATOM 749 C C . SER A 1 102 ? -11.441 8.693 12.224 1.00 90.00 102 SER A C 1
ATOM 751 O O . SER A 1 102 ? -11.933 9.419 13.089 1.00 90.00 102 SER A O 1
ATOM 753 N N . VAL A 1 103 ? -10.356 7.944 12.445 1.00 92.50 103 VAL A N 1
ATOM 754 C CA . VAL A 1 103 ? -9.651 7.860 13.733 1.00 92.50 103 VAL A CA 1
ATOM 755 C C . VAL A 1 103 ? -8.200 8.319 13.626 1.00 92.50 103 VAL A C 1
ATOM 757 O O . VAL A 1 103 ? -7.621 8.374 12.537 1.00 92.50 103 VAL A O 1
ATOM 760 N N . GLN A 1 104 ? -7.595 8.590 14.778 1.00 95.00 104 GLN A N 1
ATOM 761 C CA . GLN A 1 104 ? -6.154 8.561 14.963 1.00 95.00 104 GLN A CA 1
ATOM 762 C C . GLN A 1 104 ? -5.749 7.182 15.501 1.00 95.00 104 GLN A C 1
ATOM 764 O O . GLN A 1 104 ? -6.021 6.861 16.656 1.00 95.00 104 GLN A O 1
ATOM 769 N N . LEU A 1 105 ? -5.110 6.365 14.664 1.00 97.06 105 LEU A N 1
ATOM 770 C CA . LEU A 1 105 ? -4.676 5.013 15.011 1.00 97.06 105 LEU A CA 1
ATOM 771 C C . LEU A 1 105 ? -3.157 4.948 15.203 1.00 97.06 105 LEU A C 1
ATOM 773 O O . LEU A 1 105 ? -2.391 5.299 14.307 1.00 97.06 105 LEU A O 1
ATOM 777 N N . LEU A 1 106 ? -2.735 4.408 16.341 1.00 98.19 106 LEU A N 1
ATOM 778 C CA . LEU A 1 106 ? -1.390 3.892 16.570 1.00 98.19 106 LEU A CA 1
ATOM 779 C C . LEU A 1 106 ? -1.475 2.368 16.673 1.00 98.19 106 LEU A C 1
ATOM 781 O O . LEU A 1 106 ? -2.113 1.858 17.596 1.00 98.19 106 LEU A O 1
ATOM 785 N N . ALA A 1 107 ? -0.819 1.645 15.769 1.00 98.44 107 ALA A N 1
ATOM 786 C CA . ALA A 1 107 ? -0.664 0.201 15.899 1.00 98.44 107 ALA A CA 1
ATOM 787 C C . ALA A 1 107 ? 0.817 -0.184 15.887 1.00 98.44 107 ALA A C 1
ATOM 789 O O . ALA A 1 107 ? 1.524 0.092 14.918 1.00 98.44 107 ALA A O 1
ATOM 790 N N . GLU A 1 108 ? 1.285 -0.821 16.953 1.00 98.56 108 GLU A N 1
ATOM 791 C CA . GLU A 1 108 ? 2.706 -1.083 17.170 1.00 98.56 108 GLU A CA 1
ATOM 792 C C . GLU A 1 108 ? 2.959 -2.526 17.612 1.00 98.56 108 GLU A C 1
ATOM 794 O O . GLU A 1 108 ? 2.287 -3.033 18.511 1.00 98.56 108 GLU A O 1
ATOM 799 N N . ASP A 1 109 ? 3.943 -3.179 16.990 1.00 98.50 109 ASP A N 1
ATOM 800 C CA . ASP A 1 109 ? 4.408 -4.526 17.353 1.00 98.50 109 ASP A CA 1
ATOM 801 C C . ASP A 1 109 ? 3.288 -5.594 17.379 1.00 98.50 109 ASP A C 1
ATOM 803 O O . ASP A 1 109 ? 3.346 -6.556 18.145 1.00 98.50 109 ASP A O 1
ATOM 807 N N . ASN A 1 110 ? 2.241 -5.449 16.555 1.00 98.56 110 ASN A N 1
ATOM 808 C CA . ASN A 1 110 ? 1.141 -6.418 16.505 1.00 98.56 110 ASN A CA 1
ATOM 809 C C . ASN A 1 110 ? 1.420 -7.573 15.544 1.00 98.56 110 ASN A C 1
ATOM 811 O O . ASN A 1 110 ? 2.128 -7.426 14.544 1.00 98.56 110 ASN A O 1
ATOM 815 N N . ARG A 1 111 ? 0.770 -8.712 15.792 1.00 98.56 111 ARG A N 1
ATOM 816 C CA . ARG A 1 111 ? 0.833 -9.904 14.943 1.00 98.56 111 ARG A CA 1
ATOM 817 C C . ARG A 1 111 ? -0.560 -10.291 14.453 1.00 98.56 111 ARG A C 1
ATOM 819 O O . ARG A 1 111 ? -1.400 -10.713 15.234 1.00 98.56 111 ARG A O 1
ATOM 826 N N . LEU A 1 112 ? -0.793 -10.169 13.151 1.00 98.44 112 LEU A N 1
ATOM 827 C CA . LEU A 1 112 ? -2.082 -10.370 12.484 1.00 98.44 112 LEU A CA 1
ATOM 828 C C . LEU A 1 112 ? -1.934 -11.519 11.480 1.00 98.44 112 LEU A C 1
ATOM 830 O O . LEU A 1 112 ? -1.200 -11.386 10.502 1.00 98.44 112 LEU A O 1
ATOM 834 N N . MET A 1 113 ? -2.564 -12.667 11.721 1.00 98.19 113 MET A N 1
ATOM 835 C CA . MET A 1 113 ? -2.310 -13.886 10.941 1.00 98.19 113 MET A CA 1
ATOM 836 C C . MET A 1 113 ? -3.579 -14.649 10.571 1.00 98.19 113 MET A C 1
ATOM 838 O O . MET A 1 113 ? -4.530 -14.691 11.340 1.00 98.19 113 MET A O 1
ATOM 842 N N . ASP A 1 114 ? -3.568 -15.328 9.424 1.00 97.12 114 ASP A N 1
ATOM 843 C CA . ASP A 1 114 ? -4.651 -16.238 9.010 1.00 97.12 114 ASP A CA 1
ATOM 844 C C . ASP A 1 114 ? -6.016 -15.545 8.973 1.00 97.12 114 ASP A C 1
ATOM 846 O O . ASP A 1 114 ? -6.992 -16.011 9.565 1.00 97.12 114 ASP A O 1
ATOM 850 N N . LEU A 1 115 ? -6.056 -14.384 8.320 1.00 96.81 115 LEU A N 1
ATOM 851 C CA . LEU A 1 115 ? -7.246 -13.545 8.255 1.00 96.81 115 LEU A CA 1
ATOM 852 C C . LEU A 1 115 ? -7.961 -13.739 6.923 1.00 96.81 115 LEU A C 1
ATOM 854 O O . LEU A 1 115 ? -7.325 -13.744 5.871 1.00 96.81 115 LEU A O 1
ATOM 858 N N . MET A 1 116 ? -9.284 -13.881 6.938 1.00 96.25 116 MET A N 1
ATOM 859 C CA . MET A 1 116 ? -10.017 -14.172 5.698 1.00 96.25 116 MET A CA 1
ATOM 860 C C . MET A 1 116 ? -10.029 -12.989 4.723 1.00 96.25 116 MET A C 1
ATOM 862 O O . MET A 1 116 ? -9.931 -13.202 3.518 1.00 96.25 116 MET A O 1
ATOM 866 N N . LEU A 1 117 ? -10.123 -11.753 5.224 1.00 94.62 117 LEU A N 1
ATOM 867 C CA . LEU A 1 117 ? -10.278 -10.552 4.399 1.00 94.62 117 LEU A CA 1
ATOM 868 C C . LEU A 1 117 ? -9.071 -9.617 4.471 1.00 94.62 117 LEU A C 1
ATOM 870 O O . LEU A 1 117 ? -8.443 -9.355 3.447 1.00 94.62 117 LEU A O 1
ATOM 874 N N . ALA A 1 118 ? -8.737 -9.085 5.648 1.00 96.56 118 ALA A N 1
ATOM 875 C CA . ALA A 1 118 ? -7.640 -8.128 5.767 1.00 96.56 118 ALA A CA 1
ATOM 876 C C . ALA A 1 118 ? -7.011 -8.076 7.159 1.00 96.56 118 ALA A C 1
ATOM 878 O O . ALA A 1 118 ? -7.687 -8.280 8.167 1.00 96.56 118 ALA A O 1
ATOM 879 N N . GLY A 1 119 ? -5.720 -7.737 7.202 1.00 97.50 119 GLY A N 1
ATOM 880 C CA . GLY A 1 119 ? -5.007 -7.434 8.444 1.00 97.50 119 GLY A CA 1
ATOM 881 C C . GLY A 1 119 ? -5.451 -6.111 9.040 1.00 97.50 119 GLY A C 1
ATOM 882 O O . GLY A 1 119 ? -6.000 -6.068 10.138 1.00 97.50 119 GLY A O 1
ATOM 883 N N . VAL A 1 120 ? -5.236 -5.034 8.295 1.00 98.00 120 VAL A N 1
ATOM 884 C CA . VAL A 1 120 ? -5.577 -3.674 8.710 1.00 98.00 120 VAL A CA 1
ATOM 885 C C . VAL A 1 120 ? -6.344 -2.990 7.585 1.00 98.00 120 VAL A C 1
ATOM 887 O O . VAL A 1 120 ? -5.853 -2.924 6.462 1.00 98.00 120 VAL A O 1
ATOM 890 N N . GLN A 1 121 ? -7.537 -2.474 7.872 1.00 96.56 121 GLN A N 1
ATOM 891 C CA . GLN A 1 121 ? -8.382 -1.761 6.917 1.00 96.56 121 GLN A CA 1
ATOM 892 C C . GLN A 1 121 ? -8.773 -0.397 7.478 1.00 96.56 121 GLN A C 1
ATOM 894 O O . GLN A 1 121 ? -9.453 -0.299 8.497 1.00 96.56 121 GLN A O 1
ATOM 899 N N . LEU A 1 122 ? -8.334 0.663 6.803 1.00 95.31 122 LEU A N 1
ATOM 900 C CA . LEU A 1 122 ? -8.414 2.027 7.305 1.00 95.31 122 LEU A CA 1
ATOM 901 C C . LEU A 1 122 ? -9.048 2.950 6.278 1.00 95.31 122 LEU A C 1
ATOM 903 O O . LEU A 1 122 ? -8.687 2.924 5.100 1.00 95.31 122 LEU A O 1
ATOM 907 N N . VAL A 1 123 ? -9.986 3.775 6.735 1.00 92.62 123 VAL A N 1
ATOM 908 C CA . VAL A 1 123 ? -10.708 4.726 5.888 1.00 92.62 123 VAL A CA 1
ATOM 909 C C . VAL A 1 123 ? -10.674 6.106 6.517 1.00 92.62 123 VAL A C 1
ATOM 911 O O . VAL A 1 123 ? -11.204 6.294 7.607 1.00 92.62 123 VAL A O 1
ATOM 914 N N . ASP A 1 124 ? -10.112 7.085 5.815 1.00 90.88 124 ASP A N 1
ATOM 915 C CA . ASP A 1 124 ? -10.120 8.477 6.265 1.00 90.88 124 ASP A CA 1
ATOM 916 C C . ASP A 1 124 ? -9.465 8.676 7.639 1.00 90.88 124 ASP A C 1
ATOM 918 O O . ASP A 1 124 ? -9.959 9.439 8.457 1.00 90.88 124 ASP A O 1
ATOM 922 N N . SER A 1 125 ? -8.354 7.984 7.902 1.00 92.38 125 SER A N 1
ATOM 923 C CA . SER A 1 125 ? -7.690 7.955 9.214 1.00 92.38 125 SER A CA 1
ATOM 924 C C . SER A 1 125 ? -6.310 8.620 9.195 1.00 92.38 125 SER A C 1
ATOM 926 O O . SER A 1 125 ? -5.633 8.676 8.163 1.00 92.38 125 SER A O 1
ATOM 928 N N . ARG A 1 126 ? -5.857 9.075 10.369 1.00 94.81 126 ARG A N 1
ATOM 929 C CA . ARG A 1 126 ? -4.450 9.409 10.636 1.00 94.81 126 ARG A CA 1
ATOM 930 C C . ARG A 1 126 ? -3.800 8.224 11.329 1.00 94.81 126 ARG A C 1
ATOM 932 O O . ARG A 1 126 ? -4.254 7.837 12.397 1.00 94.81 126 ARG A O 1
ATOM 939 N N . THR A 1 127 ? -2.792 7.620 10.716 1.00 96.88 127 THR A N 1
ATOM 940 C CA . THR A 1 127 ? -2.309 6.309 11.164 1.00 96.88 127 THR A CA 1
ATOM 941 C C . THR A 1 127 ? -0.797 6.258 11.260 1.00 96.88 127 THR A C 1
ATOM 943 O O . THR A 1 127 ? -0.126 6.646 10.311 1.00 96.88 127 THR A O 1
ATOM 946 N N . LEU A 1 128 ? -0.289 5.690 12.353 1.00 98.19 128 LEU A N 1
ATOM 947 C CA . LEU A 1 128 ? 1.081 5.208 12.479 1.00 98.19 128 LEU A CA 1
ATOM 948 C C . LEU A 1 128 ? 1.057 3.695 12.735 1.00 98.19 128 LEU A C 1
ATOM 950 O O . LEU A 1 128 ? 0.546 3.245 13.761 1.00 98.19 128 LEU A O 1
ATOM 954 N N . LEU A 1 129 ? 1.590 2.917 11.793 1.00 98.44 129 LEU A N 1
ATOM 955 C CA . LEU A 1 129 ? 1.794 1.476 11.922 1.00 98.44 129 LEU A CA 1
ATOM 956 C C . LEU A 1 129 ? 3.299 1.202 11.999 1.00 98.44 129 LEU A C 1
ATOM 958 O O . LEU A 1 129 ? 4.015 1.392 11.014 1.00 98.44 129 LEU A O 1
ATOM 962 N N . SER A 1 130 ? 3.783 0.737 13.146 1.00 98.56 130 SER A N 1
ATOM 963 C CA . SER A 1 130 ? 5.198 0.425 13.359 1.00 98.56 130 SER A CA 1
ATOM 964 C C . SER A 1 130 ? 5.413 -1.043 13.722 1.00 98.56 130 SER A C 1
ATOM 966 O O . SER A 1 130 ? 4.764 -1.582 14.616 1.00 98.56 130 SER A O 1
ATOM 968 N N . ARG A 1 131 ? 6.355 -1.701 13.035 1.00 98.56 131 ARG A N 1
ATOM 969 C CA . ARG A 1 131 ? 6.821 -3.066 13.355 1.00 98.56 131 ARG A CA 1
ATOM 970 C C . ARG A 1 131 ? 5.710 -4.118 13.470 1.00 98.56 131 ARG A C 1
ATOM 972 O O . ARG A 1 131 ? 5.847 -5.116 14.172 1.00 98.56 131 ARG A O 1
ATOM 979 N N . ASN A 1 132 ? 4.605 -3.926 12.753 1.00 98.56 132 ASN A N 1
ATOM 980 C CA . ASN A 1 132 ? 3.529 -4.908 12.714 1.00 98.56 132 ASN A CA 1
ATOM 981 C C . ASN A 1 132 ? 3.871 -6.035 11.742 1.00 98.56 132 ASN A C 1
ATOM 983 O O . ASN A 1 132 ? 4.537 -5.837 10.723 1.00 98.56 132 ASN A O 1
ATOM 987 N N . ARG A 1 133 ? 3.349 -7.221 12.034 1.00 98.62 133 ARG A N 1
ATOM 988 C CA . ARG A 1 133 ? 3.539 -8.427 11.242 1.00 98.62 133 ARG A CA 1
ATOM 989 C C . ARG A 1 133 ? 2.192 -8.944 10.762 1.00 98.62 133 ARG A C 1
ATOM 991 O O . ARG A 1 133 ? 1.401 -9.425 11.567 1.00 98.62 133 ARG A O 1
ATOM 998 N N . VAL A 1 134 ? 1.944 -8.853 9.459 1.00 98.50 134 VAL A N 1
ATOM 999 C CA . VAL A 1 134 ? 0.691 -9.275 8.823 1.00 98.50 134 VAL A CA 1
ATOM 1000 C C . VAL A 1 134 ? 0.951 -10.437 7.875 1.00 98.50 134 VAL A C 1
ATOM 1002 O O . VAL A 1 134 ? 1.769 -10.326 6.961 1.00 98.50 134 VAL A O 1
ATOM 1005 N N . GLU A 1 135 ? 0.272 -11.564 8.072 1.00 98.38 135 GLU A N 1
ATOM 1006 C CA . GLU A 1 135 ? 0.546 -12.780 7.305 1.00 98.38 135 GLU A CA 1
ATOM 1007 C C . GLU A 1 135 ? -0.707 -13.524 6.877 1.00 98.38 135 GLU A C 1
ATOM 1009 O O . GLU A 1 135 ? -1.679 -13.610 7.626 1.00 98.38 135 GLU A O 1
ATOM 1014 N N . ARG A 1 136 ? -0.629 -14.160 5.703 1.00 97.75 136 ARG A N 1
ATOM 1015 C CA . ARG A 1 136 ? -1.623 -15.145 5.245 1.00 97.75 136 ARG A CA 1
ATOM 1016 C C . ARG A 1 136 ? -3.050 -14.582 5.259 1.00 97.75 136 ARG A C 1
ATOM 1018 O O . ARG A 1 136 ? -3.977 -15.235 5.727 1.00 97.75 136 ARG A O 1
ATOM 1025 N N . CYS A 1 137 ? -3.210 -13.349 4.775 1.00 97.00 137 CYS A N 1
ATOM 1026 C CA . CYS A 1 137 ? -4.520 -12.722 4.619 1.00 97.00 137 CYS A CA 1
ATOM 1027 C C . CYS A 1 137 ? -5.115 -13.051 3.241 1.00 97.00 137 CYS A C 1
ATOM 1029 O O . CYS A 1 137 ? -4.440 -12.872 2.226 1.00 97.00 137 CYS A O 1
ATOM 1031 N N . GLY A 1 138 ? -6.384 -13.464 3.196 1.00 95.94 138 GLY A N 1
ATOM 1032 C CA . GLY A 1 138 ? -7.101 -13.756 1.948 1.00 95.94 138 GLY A CA 1
ATOM 1033 C C . GLY A 1 138 ? -7.362 -12.529 1.067 1.00 95.94 138 GLY A C 1
ATOM 1034 O O . GLY A 1 138 ? -7.674 -12.677 -0.105 1.00 95.94 138 GLY A O 1
ATOM 1035 N N . GLY A 1 139 ? -7.190 -11.313 1.590 1.00 95.81 139 GLY A N 1
ATOM 1036 C CA . GLY A 1 139 ? -7.233 -10.073 0.818 1.00 95.81 139 GLY A CA 1
ATOM 1037 C C . GLY A 1 139 ? -5.993 -9.208 1.037 1.00 95.81 139 GLY A C 1
ATOM 1038 O O . GLY A 1 139 ? -4.870 -9.611 0.728 1.00 95.81 139 GLY A O 1
ATOM 1039 N N . ALA A 1 140 ? -6.193 -7.974 1.501 1.00 96.88 140 ALA A N 1
ATOM 1040 C CA . ALA A 1 140 ? -5.094 -7.036 1.716 1.00 96.88 140 ALA A CA 1
ATOM 1041 C C . ALA A 1 140 ? -4.467 -7.231 3.102 1.00 96.88 140 ALA A C 1
ATOM 1043 O O . ALA A 1 140 ? -5.180 -7.252 4.100 1.00 96.88 140 ALA A O 1
ATOM 1044 N N . GLY A 1 141 ? -3.140 -7.302 3.197 1.00 97.75 141 GLY A N 1
ATOM 1045 C CA . GLY A 1 141 ? -2.474 -7.239 4.495 1.00 97.75 141 GLY A CA 1
ATOM 1046 C C . GLY A 1 141 ? -2.765 -5.900 5.177 1.00 97.75 141 GLY A C 1
ATOM 1047 O O . GLY A 1 141 ? -3.270 -5.858 6.297 1.00 97.75 141 GLY A O 1
ATOM 1048 N N . ILE A 1 142 ? -2.532 -4.802 4.457 1.00 98.12 142 ILE A N 1
ATOM 1049 C CA . ILE A 1 142 ? -2.858 -3.441 4.891 1.00 98.12 142 ILE A CA 1
ATOM 1050 C C . ILE A 1 142 ? -3.615 -2.730 3.767 1.00 98.12 142 ILE A C 1
ATOM 1052 O O . ILE A 1 142 ? -3.197 -2.764 2.610 1.00 98.12 142 ILE A O 1
ATOM 1056 N N . ALA A 1 143 ? -4.722 -2.071 4.091 1.00 97.06 143 ALA A N 1
ATOM 1057 C CA . ALA A 1 143 ? -5.528 -1.299 3.159 1.00 97.06 143 ALA A CA 1
ATOM 1058 C C . ALA A 1 143 ? -5.821 0.096 3.716 1.00 97.06 143 ALA A C 1
ATOM 1060 O O . ALA A 1 143 ? -6.428 0.229 4.775 1.00 97.06 143 ALA A O 1
ATOM 1061 N N . PHE A 1 144 ? -5.453 1.130 2.961 1.00 95.69 144 PHE A N 1
ATOM 1062 C CA . PHE A 1 144 ? -5.822 2.518 3.226 1.00 95.69 144 PHE A CA 1
ATOM 1063 C C . PHE A 1 144 ? -6.762 3.023 2.144 1.00 95.69 144 PHE A C 1
ATOM 1065 O O . PHE A 1 144 ? -6.513 2.829 0.953 1.00 95.69 144 PHE A O 1
ATOM 1072 N N . SER A 1 145 ? -7.824 3.702 2.551 1.00 93.06 145 SER A N 1
ATOM 1073 C CA . SER A 1 145 ? -8.757 4.362 1.647 1.00 93.06 145 SER A CA 1
ATOM 1074 C C . SER A 1 145 ? -9.060 5.778 2.110 1.00 93.06 145 SER A C 1
ATOM 1076 O O . SER A 1 145 ? -9.113 6.042 3.307 1.00 93.06 145 SER A O 1
ATOM 1078 N N . SER A 1 146 ? -9.297 6.683 1.164 1.00 90.38 146 SER A N 1
ATOM 1079 C CA . SER A 1 146 ? -9.916 7.979 1.452 1.00 90.38 146 SER A CA 1
ATOM 1080 C C . SER A 1 146 ? -11.187 8.165 0.628 1.00 90.38 146 SER A C 1
ATOM 1082 O O . SER A 1 146 ? -11.195 7.876 -0.578 1.00 90.38 146 SER A O 1
ATOM 1084 N N . GLY A 1 147 ? -12.260 8.574 1.304 1.00 84.50 147 GLY A N 1
ATOM 1085 C CA . GLY A 1 147 ? -13.598 8.722 0.744 1.00 84.50 147 GLY A CA 1
ATOM 1086 C C . GLY A 1 147 ? -13.910 10.137 0.237 1.00 84.50 147 GLY A C 1
ATOM 1087 O O . GLY A 1 147 ? -13.196 11.096 0.534 1.00 84.50 147 GLY A O 1
ATOM 1088 N N . PRO A 1 148 ? -15.006 10.304 -0.525 1.00 72.00 148 PRO A N 1
ATOM 1089 C CA . PRO A 1 148 ? -15.459 11.600 -1.002 1.00 72.00 148 PRO A CA 1
ATOM 1090 C C . PRO A 1 148 ? -16.221 12.371 0.093 1.00 72.00 148 PRO A C 1
ATOM 1092 O O . PRO A 1 148 ? -17.223 11.910 0.622 1.00 72.00 148 PRO A O 1
ATOM 1095 N N . ALA A 1 149 ? -15.782 13.601 0.355 1.00 59.19 149 ALA A N 1
ATOM 1096 C CA . ALA A 1 149 ? -16.554 14.718 0.917 1.00 59.19 149 ALA A CA 1
ATOM 1097 C C . ALA A 1 149 ? -16.706 14.901 2.443 1.00 59.19 149 ALA A C 1
ATOM 1099 O O . ALA A 1 149 ? -16.958 16.038 2.824 1.00 59.19 149 ALA A O 1
ATOM 1100 N N . ASN A 1 150 ? -16.468 13.917 3.319 1.00 61.00 150 ASN A N 1
ATOM 1101 C CA . ASN A 1 150 ? -16.680 14.107 4.776 1.00 61.00 150 ASN A CA 1
ATOM 1102 C C . ASN A 1 150 ? -15.469 13.778 5.672 1.00 61.00 150 ASN A C 1
ATOM 1104 O O . ASN A 1 150 ? -15.631 13.598 6.881 1.00 61.00 150 ASN A O 1
ATOM 1108 N N . SER A 1 151 ? -14.264 13.681 5.102 1.00 61.34 151 SER A N 1
ATOM 1109 C CA . SER A 1 151 ? -13.084 13.237 5.847 1.00 61.34 151 SER A CA 1
ATOM 1110 C C . SER A 1 151 ? -12.404 14.339 6.663 1.00 61.34 151 SER A C 1
ATOM 1112 O O . SER A 1 151 ? -12.637 15.535 6.477 1.00 61.34 151 SER A O 1
ATOM 1114 N N . ILE A 1 152 ? -11.552 13.890 7.585 1.00 69.12 152 ILE A N 1
ATOM 1115 C CA . ILE A 1 152 ? -10.691 14.688 8.460 1.00 69.12 152 ILE A CA 1
ATOM 1116 C C . ILE A 1 152 ? -10.112 15.896 7.712 1.00 69.12 152 ILE A C 1
ATOM 1118 O O . ILE A 1 152 ? -9.483 15.745 6.661 1.00 69.12 152 ILE A O 1
ATOM 1122 N N . ALA A 1 153 ? -10.254 17.095 8.288 1.00 73.62 153 ALA A N 1
ATOM 1123 C CA . ALA A 1 153 ? -9.596 18.294 7.779 1.00 73.62 153 ALA A CA 1
ATOM 1124 C C . ALA A 1 153 ? -8.085 18.026 7.595 1.00 73.62 153 ALA A C 1
ATOM 1126 O O . ALA A 1 153 ? -7.355 17.756 8.555 1.00 73.62 153 ALA A O 1
ATOM 1127 N N . GLY A 1 154 ? -7.629 18.045 6.339 1.00 77.81 154 GLY A N 1
ATOM 1128 C CA . GLY A 1 154 ? -6.247 17.730 5.952 1.00 77.81 154 GLY A CA 1
ATOM 1129 C C . GLY A 1 154 ? -6.048 16.407 5.199 1.00 77.81 154 GLY A C 1
ATOM 1130 O O . GLY A 1 154 ? -4.966 16.204 4.654 1.00 77.81 154 GLY A O 1
ATOM 1131 N N . GLY A 1 155 ? -7.074 15.559 5.088 1.00 85.69 155 GLY A N 1
ATOM 1132 C CA . GLY A 1 155 ? -6.997 14.274 4.389 1.00 85.69 155 GLY A CA 1
ATOM 1133 C C . GLY A 1 155 ? -6.419 13.136 5.238 1.00 85.69 155 GLY A C 1
ATOM 1134 O O . GLY A 1 155 ? -6.162 13.290 6.434 1.00 85.69 155 GLY A O 1
ATOM 1135 N N . SER A 1 156 ? -6.235 11.976 4.603 1.00 90.94 156 SER A N 1
ATOM 1136 C CA . SER A 1 156 ? -5.657 10.789 5.247 1.00 90.94 156 SER A CA 1
ATOM 1137 C C . SER A 1 156 ? -4.137 10.877 5.227 1.00 90.94 156 SER A C 1
ATOM 1139 O O . SER A 1 156 ? -3.545 11.047 4.157 1.00 90.94 156 SER A O 1
ATOM 1141 N N . VAL A 1 157 ? -3.510 10.731 6.391 1.00 94.62 157 VAL A N 1
ATOM 1142 C CA . VAL A 1 157 ? -2.050 10.649 6.522 1.00 94.62 157 VAL A CA 1
ATOM 1143 C C . VAL A 1 157 ? -1.715 9.326 7.178 1.00 94.62 157 VAL A C 1
ATOM 1145 O O . VAL A 1 157 ? -2.240 9.002 8.242 1.00 94.62 157 VAL A O 1
ATOM 1148 N N . CYS A 1 158 ? -0.882 8.536 6.521 1.00 96.50 158 CYS A N 1
ATOM 1149 C CA . CYS A 1 158 ? -0.544 7.198 6.969 1.00 96.50 158 CYS A CA 1
ATOM 1150 C C . CYS A 1 158 ? 0.973 7.040 6.962 1.00 96.50 158 CYS A C 1
ATOM 1152 O O . CYS A 1 158 ? 1.628 7.404 5.988 1.00 96.50 158 CYS A O 1
ATOM 1154 N N . GLU A 1 159 ? 1.513 6.496 8.041 1.00 97.94 159 GLU A N 1
ATOM 1155 C CA . GLU A 1 159 ? 2.935 6.248 8.232 1.00 97.94 159 GLU A CA 1
ATOM 1156 C C . GLU A 1 159 ? 3.131 4.762 8.545 1.00 97.94 159 GLU A C 1
ATOM 1158 O O . GLU A 1 159 ? 2.527 4.225 9.475 1.00 97.94 159 GLU A O 1
ATOM 1163 N N . LEU A 1 160 ? 3.938 4.091 7.729 1.00 98.25 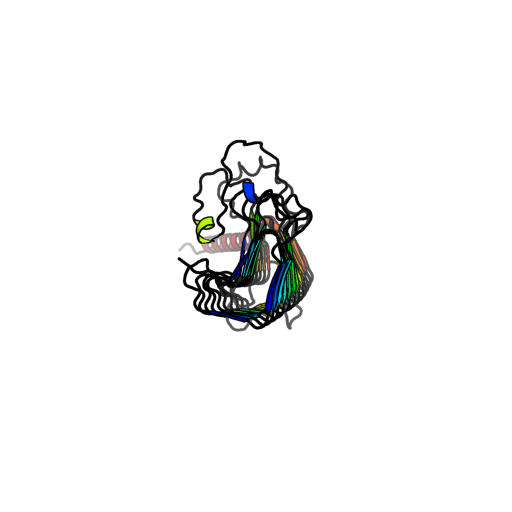160 LEU A N 1
ATOM 1164 C CA . LEU A 1 160 ? 4.375 2.710 7.888 1.00 98.25 160 LEU A CA 1
ATOM 1165 C C . LEU A 1 160 ? 5.878 2.738 8.191 1.00 98.25 160 LEU A C 1
ATOM 1167 O O . LEU A 1 160 ? 6.637 3.410 7.492 1.00 98.25 160 LEU A O 1
ATOM 1171 N N . CYS A 1 161 ? 6.307 2.042 9.241 1.00 98.19 161 CYS A N 1
ATOM 1172 C CA . CYS A 1 161 ? 7.721 1.920 9.573 1.00 98.19 161 CYS A CA 1
ATOM 1173 C C . CYS A 1 161 ? 8.067 0.513 10.073 1.00 98.19 161 CYS A C 1
ATOM 1175 O O . CYS A 1 161 ? 7.578 0.074 11.119 1.00 98.19 161 CYS A O 1
ATOM 1177 N N . GLY A 1 162 ? 8.937 -0.196 9.353 1.00 97.94 162 GLY A N 1
ATOM 1178 C CA . GLY A 1 162 ? 9.455 -1.499 9.777 1.00 97.94 162 GLY A CA 1
ATOM 1179 C C . GLY A 1 162 ? 8.417 -2.625 9.821 1.00 97.94 162 GLY A C 1
ATOM 1180 O O . GLY A 1 162 ? 8.620 -3.612 10.527 1.00 97.94 162 GLY A O 1
ATOM 1181 N N . ASN A 1 163 ? 7.283 -2.496 9.128 1.00 98.50 163 ASN A N 1
ATOM 1182 C CA . ASN A 1 163 ? 6.261 -3.539 9.083 1.00 98.50 163 ASN A CA 1
ATOM 1183 C C . ASN A 1 163 ? 6.683 -4.678 8.147 1.00 98.50 163 ASN A C 1
ATOM 1185 O O . ASN A 1 163 ? 7.402 -4.484 7.169 1.00 98.50 163 ASN A O 1
ATOM 1189 N N . THR A 1 164 ? 6.187 -5.882 8.416 1.00 98.50 164 THR A N 1
ATOM 1190 C CA . THR A 1 164 ? 6.356 -7.052 7.547 1.00 98.50 164 THR A CA 1
ATOM 1191 C C . THR A 1 164 ? 4.992 -7.573 7.120 1.00 98.50 164 THR A C 1
ATOM 1193 O O . THR A 1 164 ? 4.191 -7.978 7.961 1.00 98.50 164 THR A O 1
ATOM 1196 N N . VAL A 1 165 ? 4.734 -7.605 5.813 1.00 98.50 165 VAL A N 1
ATOM 1197 C CA . VAL A 1 165 ? 3.488 -8.108 5.229 1.00 98.50 165 VAL A CA 1
ATOM 1198 C C . VAL A 1 165 ? 3.788 -9.216 4.231 1.00 98.50 165 VAL A C 1
ATOM 1200 O O . VAL A 1 165 ? 4.412 -8.972 3.194 1.00 98.50 165 VAL A O 1
ATOM 1203 N N . ARG A 1 166 ? 3.325 -10.438 4.504 1.00 98.31 166 ARG A N 1
ATOM 1204 C CA . ARG A 1 166 ? 3.659 -11.583 3.651 1.00 98.31 166 ARG A CA 1
ATOM 1205 C C . ARG A 1 166 ? 2.533 -12.560 3.377 1.00 98.31 166 ARG A C 1
ATOM 1207 O O . ARG A 1 166 ? 1.626 -12.747 4.185 1.00 98.31 166 ARG A O 1
ATOM 1214 N N . HIS A 1 167 ? 2.631 -13.223 2.229 1.00 97.94 167 HIS A N 1
ATOM 1215 C CA . HIS A 1 167 ? 1.695 -14.263 1.791 1.00 97.94 167 HIS A CA 1
ATOM 1216 C C . HIS A 1 167 ? 0.224 -13.819 1.793 1.00 97.94 167 HIS A C 1
ATOM 1218 O O . HIS A 1 167 ? -0.666 -14.619 2.068 1.00 97.94 167 HIS A O 1
ATOM 1224 N N . CYS A 1 168 ? -0.028 -12.543 1.510 1.00 97.38 168 CYS A N 1
ATOM 1225 C CA . CYS A 1 168 ? -1.366 -11.994 1.323 1.00 97.38 168 CYS A CA 1
ATOM 1226 C C . CYS A 1 168 ? -1.702 -11.918 -0.173 1.00 97.38 168 CYS A C 1
ATOM 1228 O O . CYS A 1 168 ? -0.812 -11.917 -1.031 1.00 97.38 168 CYS A O 1
ATOM 1230 N N . ASP A 1 169 ? -2.979 -11.795 -0.522 1.00 96.44 169 ASP A N 1
ATOM 1231 C CA . ASP A 1 169 ? -3.365 -11.562 -1.918 1.00 96.44 169 ASP A CA 1
ATOM 1232 C C . ASP A 1 169 ? -2.892 -10.193 -2.423 1.00 96.44 169 ASP A C 1
ATOM 1234 O O . ASP A 1 169 ? -2.423 -10.061 -3.560 1.00 96.44 169 ASP A O 1
ATOM 1238 N N . VAL A 1 170 ? -2.922 -9.184 -1.553 1.00 97.12 170 VAL A N 1
ATOM 1239 C CA . VAL A 1 170 ? -2.248 -7.897 -1.753 1.00 97.12 170 VAL A CA 1
ATOM 1240 C C . VAL A 1 170 ? -1.507 -7.536 -0.468 1.00 97.12 170 VAL A C 1
ATOM 1242 O O . VAL A 1 170 ? -2.103 -7.584 0.599 1.00 97.12 170 VAL A O 1
ATOM 1245 N N . GLY A 1 171 ? -0.229 -7.162 -0.534 1.00 97.75 171 GLY A N 1
ATOM 1246 C CA . GLY A 1 171 ? 0.502 -6.724 0.660 1.00 97.75 171 GLY A CA 1
ATOM 1247 C C . GLY A 1 171 ? -0.063 -5.406 1.197 1.00 97.75 171 GLY A C 1
ATOM 1248 O O . GLY A 1 171 ? -0.678 -5.363 2.261 1.00 97.75 171 GLY A O 1
ATOM 1249 N N . LEU A 1 172 ? 0.070 -4.343 0.408 1.00 97.94 172 LEU A N 1
ATOM 1250 C CA . LEU A 1 172 ? -0.467 -3.017 0.697 1.00 97.94 172 LEU A CA 1
ATOM 1251 C C . LEU A 1 172 ? -1.396 -2.542 -0.420 1.00 97.94 172 LEU A C 1
ATOM 1253 O O . LEU A 1 172 ? -1.023 -2.508 -1.595 1.00 97.94 172 LEU A O 1
ATOM 1257 N N . ARG A 1 173 ? -2.598 -2.115 -0.044 1.00 96.69 173 ARG A N 1
ATOM 1258 C CA . ARG A 1 173 ? -3.560 -1.460 -0.927 1.00 96.69 173 ARG A CA 1
ATOM 1259 C C . ARG A 1 173 ? -3.751 -0.010 -0.507 1.00 96.69 173 ARG A C 1
ATOM 1261 O O . ARG A 1 173 ? -4.010 0.267 0.658 1.00 96.69 173 ARG A O 1
ATOM 1268 N N . VAL A 1 174 ? -3.678 0.905 -1.465 1.00 95.25 174 VAL A N 1
ATOM 1269 C CA . VAL A 1 174 ? -3.934 2.328 -1.227 1.00 95.25 174 VAL A CA 1
ATOM 1270 C C . VAL A 1 174 ? -4.930 2.837 -2.251 1.00 95.25 174 VAL A C 1
ATOM 1272 O O . VAL A 1 174 ? -4.673 2.766 -3.451 1.00 95.25 174 VAL A O 1
ATOM 1275 N N . SER A 1 175 ? -6.055 3.368 -1.793 1.00 92.62 175 SER A N 1
ATOM 1276 C CA . SER A 1 175 ? -7.086 3.936 -2.657 1.00 92.62 175 SER A CA 1
ATOM 1277 C C . SER A 1 175 ? -7.463 5.350 -2.247 1.00 92.62 175 SER A C 1
ATOM 1279 O O . SER A 1 175 ? -7.604 5.666 -1.071 1.00 92.62 175 SER A O 1
ATOM 1281 N N . SER A 1 176 ? -7.675 6.217 -3.229 1.00 89.69 176 SER A N 1
ATOM 1282 C CA . SER A 1 176 ? -8.244 7.544 -3.000 1.00 89.69 176 SER A CA 1
ATOM 1283 C C . SER A 1 176 ? -9.395 7.775 -3.970 1.00 89.69 176 SER A C 1
ATOM 1285 O O . SER A 1 176 ? -9.295 7.530 -5.180 1.00 89.69 176 SER A O 1
ATOM 1287 N N . SER A 1 177 ? -10.511 8.223 -3.409 1.00 85.06 177 SER A N 1
ATOM 1288 C CA . SER A 1 177 ? -11.692 8.674 -4.129 1.00 85.06 177 SER A CA 1
ATOM 1289 C C . SER A 1 177 ? -12.075 10.050 -3.598 1.00 85.06 177 SER A C 1
ATOM 1291 O O . SER A 1 177 ? -12.084 10.269 -2.392 1.00 85.06 177 SER A O 1
ATOM 1293 N N . GLY A 1 178 ? -12.366 11.006 -4.480 1.00 76.31 178 GLY A N 1
ATOM 1294 C CA . GLY A 1 178 ? -12.729 12.361 -4.047 1.00 76.31 178 GLY A CA 1
ATOM 1295 C C . GLY A 1 178 ? -11.611 13.390 -4.120 1.00 76.31 178 GLY A C 1
ATOM 1296 O O . GLY A 1 178 ? -10.504 13.126 -4.559 1.00 76.31 178 GLY A O 1
ATOM 1297 N N . ALA A 1 179 ? -11.921 14.614 -3.701 1.00 71.25 179 ALA A N 1
ATOM 1298 C CA . ALA A 1 179 ? -10.962 15.721 -3.687 1.00 71.25 179 ALA A CA 1
ATOM 1299 C C . ALA A 1 179 ? -9.919 15.612 -2.555 1.00 71.25 179 ALA A C 1
ATOM 1301 O O . ALA A 1 179 ? -9.036 16.464 -2.438 1.00 71.25 179 ALA A O 1
ATOM 1302 N N . LEU A 1 180 ? -10.045 14.604 -1.692 1.00 75.69 180 LEU A N 1
ATOM 1303 C CA . LEU A 1 180 ? -9.248 14.469 -0.484 1.00 75.69 180 LEU A CA 1
ATOM 1304 C C . LEU A 1 180 ? -7.917 13.793 -0.791 1.00 75.69 180 LEU A C 1
ATOM 1306 O O . LEU A 1 180 ? -7.825 12.842 -1.568 1.00 75.69 180 LEU A O 1
ATOM 1310 N N . ARG A 1 181 ? -6.862 14.335 -0.184 1.00 84.44 181 ARG A N 1
ATOM 1311 C CA . ARG A 1 181 ? -5.504 13.834 -0.359 1.00 84.44 181 ARG A CA 1
ATOM 1312 C C . ARG A 1 181 ? -5.291 12.653 0.572 1.00 84.44 181 ARG A C 1
ATOM 1314 O O . ARG A 1 181 ? -5.575 12.745 1.764 1.00 84.44 181 ARG A O 1
ATOM 1321 N N . LEU A 1 182 ? -4.759 11.572 0.019 1.00 91.69 182 LEU A N 1
ATOM 1322 C CA . LEU A 1 182 ? -4.161 10.503 0.802 1.00 91.69 182 LEU A CA 1
ATOM 1323 C C . LEU A 1 182 ? -2.650 10.633 0.651 1.00 91.69 182 LEU A C 1
ATOM 1325 O O . LEU A 1 182 ? -2.137 10.588 -0.471 1.00 91.69 182 LEU A O 1
ATOM 1329 N N . ARG A 1 183 ? -1.957 10.819 1.774 1.00 94.94 183 ARG A N 1
ATOM 1330 C CA . ARG A 1 183 ? -0.499 10.781 1.851 1.00 94.94 183 ARG A CA 1
ATOM 1331 C C . ARG A 1 183 ? -0.081 9.551 2.639 1.00 94.94 183 ARG A C 1
ATOM 1333 O O . ARG A 1 183 ? -0.447 9.416 3.802 1.00 94.94 183 ARG A O 1
ATOM 1340 N N . LEU A 1 184 ? 0.691 8.683 2.003 1.00 96.50 184 LEU A N 1
ATOM 1341 C CA . LEU A 1 184 ? 1.299 7.529 2.644 1.00 96.50 184 LEU A CA 1
ATOM 1342 C C . LEU A 1 184 ? 2.819 7.687 2.650 1.00 96.50 184 LEU A C 1
ATOM 1344 O O . LEU A 1 184 ? 3.402 7.933 1.596 1.00 96.50 184 LEU A O 1
ATOM 1348 N N . LEU A 1 185 ? 3.436 7.499 3.811 1.00 97.81 185 LEU A N 1
ATOM 1349 C CA . LEU A 1 185 ? 4.880 7.405 4.004 1.00 97.81 185 LEU A CA 1
ATOM 1350 C C . LEU A 1 185 ? 5.200 5.979 4.460 1.00 97.81 185 LEU A C 1
ATOM 1352 O O . LEU A 1 185 ? 4.625 5.521 5.441 1.00 97.81 185 LEU A O 1
ATOM 1356 N N . ALA A 1 186 ? 6.069 5.271 3.748 1.00 97.31 186 ALA A N 1
ATOM 1357 C CA . ALA A 1 186 ? 6.496 3.915 4.080 1.00 97.31 186 ALA A CA 1
ATOM 1358 C C . ALA A 1 186 ? 8.021 3.846 4.155 1.00 97.31 186 ALA A C 1
ATOM 1360 O O . ALA A 1 186 ? 8.706 4.289 3.230 1.00 97.31 186 ALA A O 1
ATOM 1361 N N . ALA A 1 187 ? 8.553 3.304 5.246 1.00 97.88 187 ALA A N 1
ATOM 1362 C CA . ALA A 1 187 ? 9.984 3.254 5.502 1.00 97.88 187 ALA A CA 1
ATOM 1363 C C . ALA A 1 187 ? 10.401 1.909 6.096 1.00 97.88 187 ALA A C 1
ATOM 1365 O O . ALA A 1 187 ? 9.837 1.453 7.089 1.00 97.88 187 ALA A O 1
ATOM 1366 N N . MET A 1 188 ? 11.435 1.287 5.520 1.00 97.38 188 MET A N 1
ATOM 1367 C CA . MET A 1 188 ? 11.987 0.015 6.014 1.00 97.38 188 MET A CA 1
ATOM 1368 C C . MET A 1 188 ? 10.950 -1.125 6.096 1.00 97.38 188 MET A C 1
ATOM 1370 O O . MET A 1 188 ? 11.122 -2.082 6.849 1.00 97.38 188 MET A O 1
ATOM 1374 N N . ASP A 1 189 ? 9.856 -1.038 5.336 1.00 98.12 189 ASP A N 1
ATOM 1375 C CA . ASP A 1 189 ? 8.810 -2.058 5.312 1.00 98.12 189 ASP A CA 1
ATOM 1376 C C . ASP A 1 189 ? 9.173 -3.203 4.354 1.00 98.12 189 ASP A C 1
ATOM 1378 O O . ASP A 1 189 ? 9.807 -3.005 3.315 1.00 98.12 189 ASP A O 1
ATOM 1382 N N . THR A 1 190 ? 8.733 -4.418 4.678 1.00 98.25 190 THR A N 1
ATOM 1383 C CA . THR A 1 190 ? 8.964 -5.619 3.865 1.00 98.25 190 THR A CA 1
ATOM 1384 C C . THR A 1 190 ? 7.647 -6.229 3.397 1.00 98.25 190 THR A C 1
ATOM 1386 O O . THR A 1 190 ? 6.791 -6.586 4.203 1.00 98.25 190 THR A O 1
ATOM 1389 N N . PHE A 1 191 ? 7.508 -6.399 2.084 1.00 97.94 191 PHE A N 1
ATOM 1390 C CA . PHE A 1 191 ? 6.359 -7.000 1.413 1.00 97.94 191 PHE A CA 1
ATOM 1391 C C . PHE A 1 191 ? 6.805 -8.253 0.656 1.00 97.94 191 PHE A C 1
ATOM 1393 O O . PHE A 1 191 ? 7.377 -8.145 -0.427 1.00 97.94 191 PHE A O 1
ATOM 1400 N N . GLU A 1 192 ? 6.536 -9.440 1.200 1.00 97.81 192 GLU A N 1
ATOM 1401 C CA . GLU A 1 192 ? 7.108 -10.700 0.705 1.00 97.81 192 GLU A CA 1
ATOM 1402 C C . GLU A 1 192 ? 6.051 -11.724 0.262 1.00 97.81 192 GLU A C 1
ATOM 1404 O O . GLU A 1 192 ? 5.102 -12.032 0.979 1.00 97.81 192 GLU A O 1
ATOM 1409 N N . GLY A 1 193 ? 6.221 -12.316 -0.921 1.00 96.31 193 GLY A N 1
ATOM 1410 C CA . GLY A 1 193 ? 5.431 -13.478 -1.342 1.00 96.31 193 GLY A CA 1
ATOM 1411 C C . GLY A 1 193 ? 3.936 -13.192 -1.516 1.00 96.31 193 GLY A C 1
ATOM 1412 O O . GLY A 1 193 ? 3.117 -14.106 -1.406 1.00 96.31 193 GLY A O 1
ATOM 1413 N N . ASN A 1 194 ? 3.570 -11.928 -1.742 1.00 97.19 194 ASN A N 1
ATOM 1414 C CA . ASN A 1 194 ? 2.186 -11.498 -1.915 1.00 97.19 194 ASN A CA 1
ATOM 1415 C C . ASN A 1 194 ? 1.693 -11.743 -3.358 1.00 97.19 194 ASN A C 1
ATOM 1417 O O . ASN A 1 194 ? 2.475 -12.025 -4.270 1.00 97.19 194 ASN A O 1
ATOM 1421 N N . GLY A 1 195 ? 0.386 -11.638 -3.611 1.00 94.69 195 GLY A N 1
ATOM 1422 C CA . GLY A 1 195 ? -0.144 -11.613 -4.981 1.00 94.69 195 GLY A CA 1
ATOM 1423 C C . GLY A 1 195 ? 0.377 -10.396 -5.756 1.00 94.69 195 GLY A C 1
ATOM 1424 O O . GLY A 1 195 ? 1.149 -10.551 -6.703 1.00 94.69 195 GLY A O 1
ATOM 1425 N N . ASP A 1 196 ? 0.003 -9.188 -5.334 1.00 92.81 196 ASP A N 1
ATOM 1426 C CA . ASP A 1 196 ? 0.789 -7.965 -5.581 1.00 92.81 196 ASP A CA 1
ATOM 1427 C C . ASP A 1 196 ? 1.407 -7.513 -4.248 1.00 92.81 196 ASP A C 1
ATOM 1429 O O . ASP A 1 196 ? 0.705 -7.516 -3.237 1.00 92.81 196 ASP A O 1
ATOM 1433 N N . ALA A 1 197 ? 2.676 -7.091 -4.212 1.00 94.00 197 ALA A N 1
ATOM 1434 C CA . ALA A 1 197 ? 3.223 -6.510 -2.979 1.00 94.00 197 ALA A CA 1
ATOM 1435 C C . ALA A 1 197 ? 2.513 -5.196 -2.650 1.00 94.00 197 ALA A C 1
ATOM 1437 O O . ALA A 1 197 ? 2.008 -5.046 -1.541 1.00 94.00 197 ALA A O 1
ATOM 1438 N N . ILE A 1 198 ? 2.406 -4.282 -3.619 1.00 95.81 198 ILE A N 1
ATOM 1439 C CA . ILE A 1 198 ? 1.727 -2.997 -3.431 1.00 95.81 198 ILE A CA 1
ATOM 1440 C C . ILE A 1 198 ? 0.844 -2.668 -4.632 1.00 95.81 198 ILE A C 1
ATOM 1442 O O . ILE A 1 198 ? 1.268 -2.771 -5.787 1.00 95.81 198 ILE A O 1
ATOM 1446 N N . CYS A 1 199 ? -0.379 -2.219 -4.360 1.00 95.06 199 CYS A N 1
ATOM 1447 C CA . CYS A 1 199 ? -1.314 -1.732 -5.364 1.00 95.06 199 CYS A CA 1
ATOM 1448 C C . CYS A 1 199 ? -1.908 -0.386 -4.947 1.00 95.06 199 CYS A C 1
ATOM 1450 O O . CYS A 1 199 ? -2.539 -0.274 -3.896 1.00 95.06 199 CYS A O 1
ATOM 1452 N N . THR A 1 200 ? -1.746 0.626 -5.798 1.00 92.56 200 THR A N 1
ATOM 1453 C CA . THR A 1 200 ? -2.364 1.939 -5.606 1.00 92.56 200 THR A CA 1
ATOM 1454 C C . THR A 1 200 ? -3.440 2.195 -6.652 1.00 92.56 200 THR A C 1
ATOM 1456 O O . THR A 1 200 ? -3.308 1.797 -7.810 1.00 92.56 200 THR A O 1
ATOM 1459 N N . LEU A 1 201 ? -4.524 2.851 -6.244 1.00 87.88 201 LEU A N 1
ATOM 1460 C CA . LEU A 1 201 ? -5.686 3.139 -7.076 1.00 87.88 201 LEU A CA 1
ATOM 1461 C C . LEU A 1 201 ? -6.175 4.566 -6.798 1.00 87.88 201 LEU A C 1
ATOM 1463 O O . LEU A 1 201 ? -6.864 4.826 -5.813 1.00 87.88 201 LEU A O 1
ATOM 1467 N N . GLY A 1 202 ? -5.847 5.505 -7.684 1.00 79.94 202 GLY A N 1
ATOM 1468 C CA . GLY A 1 202 ? -6.503 6.810 -7.716 1.00 79.94 202 GLY A CA 1
ATOM 1469 C C . GLY A 1 202 ? -7.733 6.757 -8.617 1.00 79.94 202 GLY A C 1
ATOM 1470 O O . GLY A 1 202 ? -7.638 6.411 -9.799 1.00 79.94 202 GLY A O 1
ATOM 1471 N N . SER A 1 203 ? -8.897 7.108 -8.073 1.00 70.62 203 SER A N 1
ATOM 1472 C CA . SER A 1 203 ? -10.116 7.284 -8.863 1.00 70.62 203 SER A CA 1
ATOM 1473 C C . SER A 1 203 ? -10.380 8.770 -9.094 1.00 70.62 203 SER A C 1
ATOM 1475 O O . SER A 1 203 ? -10.512 9.566 -8.167 1.00 70.62 203 SER A O 1
ATOM 1477 N N . SER A 1 204 ? -10.466 9.161 -10.365 1.00 61.62 204 SER A N 1
ATOM 1478 C CA . SER A 1 204 ? -11.119 10.414 -10.726 1.00 61.62 204 SER A CA 1
ATOM 1479 C C . SER A 1 204 ? -12.614 10.114 -10.790 1.00 61.62 204 SER A C 1
ATOM 1481 O O . SER A 1 204 ? -13.045 9.352 -11.652 1.00 61.62 204 SER A O 1
ATOM 1483 N N . LEU A 1 205 ? -13.398 10.689 -9.875 1.00 55.38 205 LEU A N 1
ATOM 1484 C CA . LEU A 1 205 ? -14.863 10.543 -9.815 1.00 55.38 205 LEU A CA 1
ATOM 1485 C C . LEU A 1 205 ? -15.591 10.951 -11.109 1.00 55.38 205 LEU A C 1
ATOM 1487 O O . LEU A 1 205 ? -16.780 10.685 -11.242 1.00 55.38 205 LEU A O 1
ATOM 1491 N N . ALA A 1 206 ? -14.893 11.551 -12.076 1.00 49.66 206 ALA A N 1
ATOM 1492 C CA . ALA A 1 206 ? -15.453 12.040 -13.331 1.00 49.66 206 ALA A CA 1
ATOM 1493 C C . ALA A 1 206 ? -16.040 10.954 -14.263 1.00 49.66 206 ALA A C 1
ATOM 1495 O O . ALA A 1 206 ? -16.572 11.309 -15.305 1.00 49.66 206 ALA A O 1
ATOM 1496 N N . HIS A 1 207 ? -15.959 9.660 -13.924 1.00 47.22 207 HIS A N 1
ATOM 1497 C CA . HIS A 1 207 ? -16.488 8.567 -14.758 1.00 47.22 207 HIS A CA 1
ATOM 1498 C C . HIS A 1 207 ? -17.549 7.679 -14.086 1.00 47.22 207 HIS A C 1
ATOM 1500 O O . HIS A 1 207 ? -17.936 6.669 -14.663 1.00 47.22 207 HIS A O 1
ATOM 1506 N N . MET A 1 208 ? -18.050 8.030 -12.897 1.00 45.44 208 MET A N 1
ATOM 1507 C CA . MET A 1 208 ? -19.094 7.228 -12.232 1.00 45.44 208 MET A CA 1
ATOM 1508 C C . MET A 1 208 ? -20.532 7.540 -12.698 1.00 45.44 208 MET A C 1
ATOM 1510 O O . MET A 1 208 ? -21.474 6.978 -12.150 1.00 45.44 208 MET A O 1
ATOM 1514 N N . SER A 1 209 ? -20.729 8.398 -13.707 1.00 43.62 209 SER A N 1
ATOM 1515 C CA . SER A 1 209 ? -22.058 8.681 -14.277 1.00 43.62 209 SER A CA 1
ATOM 1516 C C . SER A 1 209 ? -22.548 7.635 -15.286 1.00 43.62 209 SER A 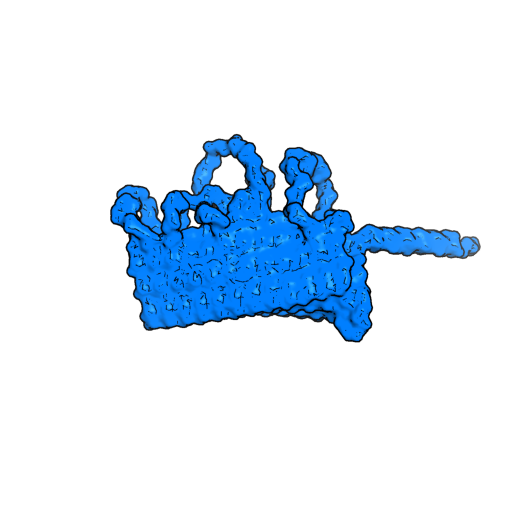C 1
ATOM 1518 O O . SER A 1 209 ? -23.744 7.582 -15.555 1.00 43.62 209 SER A O 1
ATOM 1520 N N . ASP A 1 210 ? -21.666 6.782 -15.815 1.00 38.19 210 ASP A N 1
ATOM 1521 C CA . ASP A 1 210 ? -21.998 5.875 -16.920 1.00 38.19 210 ASP A CA 1
ATOM 1522 C C . ASP A 1 210 ? -22.208 4.441 -16.422 1.00 38.19 210 ASP A C 1
ATOM 1524 O O . ASP A 1 210 ? -21.428 3.560 -16.759 1.00 38.19 210 ASP A O 1
ATOM 1528 N N . GLY A 1 211 ? -23.230 4.227 -15.584 1.00 34.09 211 GLY A N 1
ATOM 1529 C CA . GLY A 1 211 ? -24.017 2.983 -15.460 1.00 34.09 211 GLY A CA 1
ATOM 1530 C C . GLY A 1 211 ? -23.334 1.601 -15.450 1.00 34.09 211 GLY A C 1
ATOM 1531 O O . GLY A 1 211 ? -24.030 0.606 -15.641 1.00 34.09 211 GLY A O 1
ATOM 1532 N N . LEU A 1 212 ? -22.021 1.487 -15.251 1.00 31.83 212 LEU A N 1
ATOM 1533 C CA . LEU A 1 212 ? -21.322 0.210 -15.145 1.00 31.83 212 LEU A CA 1
ATOM 1534 C C . LEU A 1 212 ? -21.474 -0.319 -13.716 1.00 31.83 212 LEU A C 1
ATOM 1536 O O . LEU A 1 212 ? -21.364 0.452 -12.758 1.00 31.83 212 LEU A O 1
ATOM 1540 N N . PRO A 1 213 ? -21.768 -1.618 -13.551 1.00 30.44 213 PRO A N 1
ATOM 1541 C CA . PRO A 1 213 ? -22.205 -2.145 -12.275 1.00 30.44 213 PRO A CA 1
ATOM 1542 C C . PRO A 1 213 ? -21.092 -2.010 -11.235 1.00 30.44 213 PRO A C 1
ATOM 1544 O O . PRO A 1 213 ? -19.950 -2.404 -11.466 1.00 30.44 213 PRO A O 1
ATOM 1547 N N . LEU A 1 214 ? -21.484 -1.530 -10.053 1.00 34.38 214 LEU A N 1
ATOM 1548 C CA . LEU A 1 214 ? -20.781 -1.541 -8.762 1.00 34.38 214 LEU A CA 1
ATOM 1549 C C . LEU A 1 214 ? -20.226 -2.923 -8.345 1.00 34.38 214 LEU A C 1
ATOM 1551 O O . LEU A 1 214 ? -19.820 -3.097 -7.207 1.00 34.38 214 LEU A O 1
ATOM 1555 N N . GLN A 1 215 ? -20.204 -3.924 -9.220 1.00 30.02 215 GLN A N 1
ATOM 1556 C CA . GLN A 1 215 ? -19.860 -5.300 -8.896 1.00 30.02 215 GLN A CA 1
ATOM 1557 C C . GLN A 1 215 ? -18.361 -5.482 -8.638 1.00 30.02 215 GLN A C 1
ATOM 1559 O O . GLN A 1 215 ? -18.010 -6.189 -7.702 1.00 30.02 215 GLN A O 1
ATOM 1564 N N . GLU A 1 216 ? -17.482 -4.749 -9.335 1.00 34.88 216 GLU A N 1
ATOM 1565 C CA . GLU A 1 216 ? -16.071 -4.707 -8.929 1.00 34.88 216 GLU A CA 1
ATOM 1566 C C . GLU A 1 216 ? -15.916 -3.969 -7.594 1.00 34.88 216 GLU A C 1
ATOM 1568 O O . GLU A 1 216 ? -15.172 -4.435 -6.752 1.00 34.88 216 GLU A O 1
ATOM 1573 N N . ALA A 1 217 ? -16.680 -2.900 -7.327 1.00 35.72 217 ALA A N 1
ATOM 1574 C CA . ALA A 1 217 ? -16.656 -2.204 -6.034 1.00 35.72 217 ALA A CA 1
ATOM 1575 C C . ALA A 1 217 ? -17.229 -3.035 -4.860 1.00 35.72 217 ALA A C 1
ATOM 1577 O O . ALA A 1 217 ? -16.807 -2.856 -3.718 1.00 35.72 217 ALA A O 1
ATOM 1578 N N . ASN A 1 218 ? -18.158 -3.955 -5.134 1.00 32.31 218 ASN A N 1
ATOM 1579 C CA . ASN A 1 218 ? -18.876 -4.750 -4.134 1.00 32.31 218 ASN A CA 1
ATOM 1580 C C . ASN A 1 218 ? -18.155 -6.048 -3.739 1.00 32.31 218 ASN A C 1
ATOM 1582 O O . ASN A 1 218 ? -18.374 -6.525 -2.627 1.00 32.31 218 ASN A O 1
ATOM 1586 N N . ASP A 1 219 ? -17.216 -6.547 -4.548 1.00 32.19 219 ASP A N 1
ATOM 1587 C CA . ASP A 1 219 ? -16.259 -7.580 -4.110 1.00 32.19 219 ASP A CA 1
ATOM 1588 C C . ASP A 1 219 ? -15.236 -7.034 -3.081 1.00 32.19 219 ASP A C 1
ATOM 1590 O O . ASP A 1 219 ? -14.399 -7.773 -2.561 1.00 32.19 219 ASP A O 1
ATOM 1594 N N . PHE A 1 220 ? -15.295 -5.732 -2.752 1.00 41.94 220 PHE A N 1
ATOM 1595 C CA . PHE A 1 220 ? -14.340 -5.044 -1.875 1.00 41.94 220 PHE A CA 1
ATOM 1596 C C . PHE A 1 220 ? -14.849 -4.678 -0.478 1.00 41.94 220 PHE A C 1
ATOM 1598 O O . PHE A 1 220 ? -14.098 -4.048 0.266 1.00 41.94 220 PHE A O 1
ATOM 1605 N N . GLY A 1 221 ? -16.068 -5.054 -0.079 1.00 27.86 221 GLY A N 1
ATOM 1606 C CA . GLY A 1 221 ? -16.499 -4.943 1.325 1.00 27.86 221 GLY A CA 1
ATOM 1607 C C . GLY A 1 221 ? -16.545 -3.541 1.937 1.00 27.86 221 GLY A C 1
ATOM 1608 O O . GLY A 1 221 ? -16.770 -3.396 3.136 1.00 27.86 221 GLY A O 1
ATOM 1609 N N . VAL A 1 222 ? -16.334 -2.495 1.140 1.00 31.75 222 VAL A N 1
ATOM 1610 C CA . VAL A 1 222 ? -16.526 -1.112 1.561 1.00 31.75 222 VAL A CA 1
ATOM 1611 C C . VAL A 1 222 ? -17.984 -0.776 1.282 1.00 31.75 222 VAL A C 1
ATOM 1613 O O . VAL A 1 222 ? -18.336 -0.368 0.179 1.00 31.75 222 VAL A O 1
ATOM 1616 N N . VAL A 1 223 ? -18.852 -0.981 2.272 1.00 29.30 223 VAL A N 1
ATOM 1617 C CA . VAL A 1 223 ? -20.231 -0.488 2.204 1.00 29.30 223 VAL A CA 1
ATOM 1618 C C . VAL A 1 223 ? -20.182 1.038 2.285 1.00 29.30 223 VAL A C 1
ATOM 1620 O O . VAL A 1 223 ? -20.063 1.615 3.365 1.00 29.30 223 VAL A O 1
ATOM 1623 N N . SER A 1 224 ? -20.283 1.708 1.139 1.00 28.78 224 SER A N 1
ATOM 1624 C CA . SER A 1 224 ? -20.747 3.090 1.103 1.00 28.78 224 SER A CA 1
ATOM 1625 C C . SER A 1 224 ? -22.258 3.083 1.351 1.00 28.78 224 SER A C 1
ATOM 1627 O O . SER A 1 224 ? -23.061 2.759 0.480 1.00 28.78 224 SER A O 1
ATOM 1629 N N . VAL A 1 225 ? -22.671 3.419 2.573 1.00 27.55 225 VAL A N 1
ATOM 1630 C CA . VAL A 1 225 ? -24.076 3.744 2.852 1.00 27.55 225 VAL A CA 1
ATOM 1631 C C . VAL A 1 225 ? -24.307 5.151 2.293 1.00 27.55 225 VAL A C 1
ATOM 1633 O O . VAL A 1 225 ? -23.858 6.139 2.872 1.00 27.55 225 VAL A O 1
ATOM 1636 N N . GLY A 1 226 ? -24.881 5.240 1.093 1.00 24.98 226 GLY A N 1
ATOM 1637 C CA . GLY A 1 226 ? -25.027 6.504 0.367 1.00 24.98 226 GLY A CA 1
ATOM 1638 C C . GLY A 1 226 ? -26.082 7.448 0.962 1.00 24.98 226 GLY A C 1
ATOM 1639 O O . GLY A 1 226 ? -27.065 6.980 1.536 1.00 24.98 226 GLY A O 1
ATOM 1640 N N . PRO A 1 227 ? -25.956 8.774 0.764 1.00 29.25 227 PRO A N 1
ATOM 1641 C CA . PRO A 1 227 ? -27.101 9.671 0.737 1.00 29.25 227 PRO A CA 1
ATOM 1642 C C . PRO A 1 227 ? -27.708 9.732 -0.678 1.00 29.25 227 PRO A C 1
ATOM 1644 O O . PRO A 1 227 ? -27.013 9.606 -1.688 1.00 29.25 227 PRO A O 1
ATOM 1647 N N . SER A 1 228 ? -29.030 9.900 -0.732 1.00 29.88 228 SER A N 1
ATOM 1648 C CA . SER A 1 228 ? -29.853 9.896 -1.944 1.00 29.88 228 SER A CA 1
ATOM 1649 C C . SER A 1 228 ? -29.387 10.898 -3.003 1.00 29.88 228 SER A C 1
ATOM 1651 O O . SER A 1 228 ? -29.095 12.059 -2.712 1.00 29.88 228 SER A O 1
ATOM 1653 N N . ALA A 1 229 ? -29.396 10.449 -4.255 1.00 33.22 229 ALA A N 1
ATOM 1654 C CA . ALA A 1 229 ? -29.039 11.220 -5.432 1.00 33.22 229 ALA A CA 1
ATOM 1655 C C . ALA A 1 229 ? -30.083 12.301 -5.768 1.00 33.22 229 ALA A C 1
ATOM 1657 O O . ALA A 1 229 ? -31.006 12.033 -6.524 1.00 33.22 229 ALA A O 1
ATOM 1658 N N . THR A 1 230 ? -29.911 13.532 -5.280 1.00 30.38 230 THR A N 1
ATOM 1659 C CA . THR A 1 230 ? -30.553 14.727 -5.866 1.00 30.38 230 THR A CA 1
ATOM 1660 C C . THR A 1 230 ? -29.754 15.996 -5.557 1.00 30.38 230 THR A C 1
ATOM 1662 O O . THR A 1 230 ? -30.055 16.695 -4.597 1.00 30.38 230 THR A O 1
ATOM 1665 N N . ALA A 1 231 ? -28.725 16.276 -6.364 1.00 27.80 231 ALA A N 1
ATOM 1666 C CA . ALA A 1 231 ? -28.266 17.620 -6.760 1.00 27.80 231 ALA A CA 1
ATOM 1667 C C . ALA A 1 231 ? -26.959 17.479 -7.560 1.00 27.80 231 ALA A C 1
ATOM 1669 O O . ALA A 1 231 ? -25.859 17.512 -7.011 1.00 27.80 231 ALA A O 1
ATOM 1670 N N . ALA A 1 232 ? -27.074 17.305 -8.878 1.00 28.55 232 ALA A N 1
ATOM 1671 C CA . ALA A 1 232 ? -25.940 17.371 -9.793 1.00 28.55 232 ALA A CA 1
ATOM 1672 C C . ALA A 1 232 ? -25.497 18.834 -9.959 1.00 28.55 232 ALA A C 1
ATOM 1674 O O . ALA A 1 232 ? -25.783 19.484 -10.961 1.00 28.55 232 ALA A O 1
ATOM 1675 N N . GLN A 1 233 ? -24.809 19.373 -8.955 1.00 27.39 233 GLN A N 1
ATOM 1676 C CA . GLN A 1 233 ? -23.995 20.564 -9.136 1.00 27.39 233 GLN A CA 1
ATOM 1677 C C . GLN A 1 233 ? -22.627 20.072 -9.609 1.00 27.39 233 GLN A C 1
ATOM 1679 O O . GLN A 1 233 ? -21.916 19.395 -8.868 1.00 27.39 233 GLN A O 1
ATOM 1684 N N . ALA A 1 234 ? -22.285 20.352 -10.870 1.00 29.09 234 ALA A N 1
ATOM 1685 C CA . ALA A 1 234 ? -20.993 20.027 -11.467 1.00 29.09 234 ALA A CA 1
ATOM 1686 C C . ALA A 1 234 ? -19.883 20.864 -10.808 1.00 29.09 234 ALA A C 1
ATOM 1688 O O . ALA A 1 234 ? -19.355 21.822 -11.373 1.00 29.09 234 ALA A O 1
ATOM 1689 N N . VAL A 1 235 ? -19.544 20.523 -9.567 1.00 30.50 235 VAL A N 1
ATOM 1690 C CA . VAL A 1 235 ? -18.348 21.012 -8.900 1.00 30.50 235 VAL A CA 1
ATOM 1691 C C . VAL A 1 235 ? -17.178 20.405 -9.659 1.00 30.50 235 VAL A C 1
ATOM 1693 O O . VAL A 1 235 ? -17.027 19.186 -9.724 1.00 30.50 235 VAL A O 1
ATOM 1696 N N . ARG A 1 236 ? -16.350 21.261 -10.267 1.00 35.28 236 ARG A N 1
ATOM 1697 C CA . ARG A 1 236 ? -15.047 20.866 -10.809 1.00 35.28 236 ARG A CA 1
ATOM 1698 C C . ARG A 1 236 ? -14.193 20.344 -9.653 1.00 35.28 236 ARG A C 1
ATOM 1700 O O . ARG A 1 236 ? -13.470 21.101 -9.010 1.00 35.28 236 ARG A O 1
ATOM 1707 N N . CYS A 1 237 ? -14.306 19.055 -9.361 1.00 34.69 237 CYS A N 1
ATOM 1708 C CA . CYS A 1 237 ? -13.472 18.391 -8.377 1.00 34.69 237 CYS A CA 1
ATOM 1709 C C . CYS A 1 237 ? -12.024 18.439 -8.874 1.00 34.69 237 CYS A C 1
ATOM 1711 O O . CYS A 1 237 ? -11.701 17.883 -9.925 1.00 34.69 237 CYS A O 1
ATOM 1713 N N . ARG A 1 238 ? -11.145 19.113 -8.120 1.00 50.06 238 ARG A N 1
ATOM 1714 C CA . ARG A 1 238 ? -9.695 18.954 -8.292 1.00 50.06 238 ARG A CA 1
ATOM 1715 C C . ARG A 1 238 ? -9.378 17.461 -8.199 1.00 50.06 238 ARG A C 1
ATOM 1717 O O . ARG A 1 238 ? -9.948 16.765 -7.359 1.00 50.06 238 ARG A O 1
ATOM 1724 N N . ALA A 1 239 ? -8.524 16.975 -9.098 1.00 57.91 239 ALA A N 1
ATOM 1725 C CA . ALA A 1 239 ? -8.199 15.560 -9.188 1.00 57.91 239 ALA A CA 1
ATOM 1726 C C . ALA A 1 239 ? -7.725 15.031 -7.826 1.00 57.91 239 ALA A C 1
ATOM 1728 O O . ALA A 1 239 ? -6.848 15.632 -7.202 1.00 57.91 239 ALA A O 1
ATOM 1729 N N . ALA A 1 240 ? -8.318 13.918 -7.387 1.00 62.62 240 ALA A N 1
ATOM 1730 C CA . ALA A 1 240 ? -7.834 13.136 -6.258 1.00 62.62 240 ALA A CA 1
ATOM 1731 C C . ALA A 1 240 ? -6.327 12.916 -6.427 1.00 62.62 240 ALA A C 1
ATOM 1733 O O . ALA A 1 240 ? -5.903 12.410 -7.468 1.00 62.62 240 ALA A O 1
ATOM 1734 N N . SER A 1 241 ? -5.519 13.314 -5.444 1.00 79.06 241 SER A N 1
ATOM 1735 C CA . SER A 1 241 ? -4.084 13.037 -5.459 1.00 79.06 241 SER A CA 1
ATOM 1736 C C . SER A 1 241 ? -3.767 12.040 -4.355 1.00 79.06 241 SER A C 1
ATOM 1738 O O . SER A 1 241 ? -3.802 12.385 -3.171 1.00 79.06 241 SER A O 1
ATOM 1740 N N . CYS A 1 242 ? -3.460 10.811 -4.755 1.00 89.12 242 CYS A N 1
ATOM 1741 C CA . CYS A 1 242 ? -2.822 9.836 -3.886 1.00 89.12 242 CYS A CA 1
ATOM 1742 C C . CYS A 1 242 ? -1.308 10.010 -4.022 1.00 89.12 242 CYS A C 1
ATOM 1744 O O . CYS A 1 242 ? -0.771 9.824 -5.117 1.00 89.12 242 CYS A O 1
ATOM 1746 N N . THR A 1 243 ? -0.633 10.367 -2.933 1.00 92.62 243 THR A N 1
ATOM 1747 C CA . THR A 1 243 ? 0.828 10.467 -2.885 1.00 92.62 243 THR A CA 1
ATOM 1748 C C . THR A 1 243 ? 1.364 9.374 -1.978 1.00 92.62 243 THR A C 1
ATOM 1750 O O . THR A 1 243 ? 0.958 9.277 -0.821 1.00 92.62 243 THR A O 1
ATOM 1753 N N . VAL A 1 244 ? 2.274 8.560 -2.503 1.00 95.12 244 VAL A N 1
ATOM 1754 C CA . VAL A 1 244 ? 2.949 7.503 -1.749 1.00 95.12 244 VAL A CA 1
ATOM 1755 C C . VAL A 1 244 ? 4.452 7.748 -1.801 1.00 95.12 244 VAL A C 1
ATOM 1757 O O . VAL A 1 244 ? 5.021 7.844 -2.882 1.00 95.12 244 VAL A O 1
ATOM 1760 N N . GLU A 1 245 ? 5.095 7.856 -0.650 1.00 97.25 245 GLU A N 1
ATOM 1761 C CA . GLU A 1 245 ? 6.547 7.969 -0.516 1.00 97.25 245 GLU A CA 1
ATOM 1762 C C . GLU A 1 245 ? 7.060 6.691 0.146 1.00 97.25 245 GLU A C 1
ATOM 1764 O O . GLU A 1 245 ? 6.550 6.280 1.184 1.00 97.25 245 GLU A O 1
ATOM 1769 N N . MET A 1 246 ? 8.032 6.038 -0.482 1.00 97.75 246 MET A N 1
ATOM 1770 C CA . MET A 1 246 ? 8.595 4.767 -0.049 1.00 97.75 246 MET A CA 1
ATOM 1771 C C . MET A 1 246 ? 10.115 4.855 -0.005 1.00 97.75 246 MET A C 1
ATOM 1773 O O . MET A 1 246 ? 10.749 5.137 -1.026 1.00 97.75 246 MET A O 1
ATOM 1777 N N . THR A 1 247 ? 10.700 4.582 1.155 1.00 97.88 247 THR A N 1
ATOM 1778 C CA . THR A 1 247 ? 12.148 4.631 1.378 1.00 97.88 247 THR A CA 1
ATOM 1779 C C . THR A 1 247 ? 12.647 3.318 1.964 1.00 97.88 247 THR A C 1
ATOM 1781 O O . THR A 1 247 ? 12.083 2.827 2.940 1.00 97.88 247 THR A O 1
ATOM 1784 N N . GLU A 1 248 ? 13.703 2.747 1.383 1.00 97.50 248 GLU A N 1
ATOM 1785 C CA . GLU A 1 248 ? 14.395 1.566 1.934 1.00 97.50 248 GLU A CA 1
ATOM 1786 C C . GLU A 1 248 ? 13.468 0.358 2.175 1.00 97.50 248 GLU A C 1
ATOM 1788 O O . GLU A 1 248 ? 13.660 -0.434 3.093 1.00 97.50 248 GLU A O 1
ATOM 1793 N N . CYS A 1 249 ? 12.423 0.218 1.356 1.00 97.62 249 CYS A N 1
ATOM 1794 C CA . CYS A 1 249 ? 11.461 -0.877 1.449 1.00 97.62 249 CYS A CA 1
ATOM 1795 C C . CYS A 1 249 ? 11.895 -2.086 0.606 1.00 97.62 249 CYS A C 1
ATOM 1797 O O . CYS A 1 249 ? 12.529 -1.944 -0.443 1.00 97.62 249 CYS A O 1
ATOM 1799 N N . ASN A 1 250 ? 11.462 -3.278 1.018 1.00 97.81 250 ASN A N 1
ATOM 1800 C CA . ASN A 1 250 ? 11.727 -4.542 0.333 1.00 97.81 250 ASN A CA 1
ATOM 1801 C C . ASN A 1 250 ? 10.445 -5.091 -0.310 1.00 97.81 250 ASN A C 1
ATOM 1803 O O . ASN A 1 250 ? 9.505 -5.456 0.390 1.00 97.81 250 ASN A O 1
ATOM 1807 N N . LEU A 1 251 ? 10.402 -5.183 -1.641 1.00 97.69 251 LEU A N 1
ATOM 1808 C CA . LEU A 1 251 ? 9.293 -5.741 -2.427 1.00 97.69 251 LEU A CA 1
ATOM 1809 C C . LEU A 1 251 ? 9.732 -7.071 -3.049 1.00 97.69 251 LEU A C 1
ATOM 1811 O O . LEU A 1 251 ? 10.377 -7.094 -4.103 1.00 97.69 251 LEU A O 1
ATOM 1815 N N . LEU A 1 252 ? 9.410 -8.178 -2.383 1.00 97.44 252 LEU A N 1
ATOM 1816 C CA . LEU A 1 252 ? 10.026 -9.482 -2.619 1.00 97.44 252 LEU A CA 1
ATOM 1817 C C . LEU A 1 252 ? 9.010 -10.525 -3.096 1.00 97.44 252 LEU A C 1
ATOM 1819 O O . LEU A 1 252 ? 7.949 -10.698 -2.500 1.00 97.44 252 LEU A O 1
ATOM 1823 N N . GLY A 1 253 ? 9.353 -11.286 -4.134 1.00 95.62 253 GLY A N 1
ATOM 1824 C CA . GLY A 1 253 ? 8.678 -12.551 -4.448 1.00 95.62 253 GLY A CA 1
ATOM 1825 C C . GLY A 1 253 ? 7.195 -12.437 -4.821 1.00 95.62 253 GLY A C 1
ATOM 1826 O O . GLY A 1 253 ? 6.451 -13.404 -4.658 1.00 95.62 253 GLY A O 1
ATOM 1827 N N . SER A 1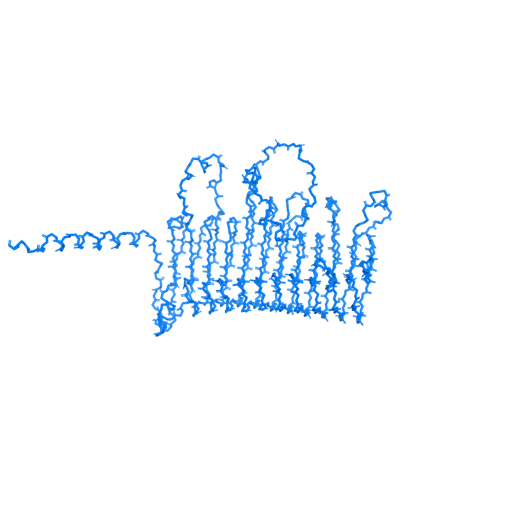 254 ? 6.722 -11.273 -5.274 1.00 95.69 254 SER A N 1
ATOM 1828 C CA . SER A 1 254 ? 5.302 -11.090 -5.589 1.00 95.69 254 SER A CA 1
ATOM 1829 C C . SER A 1 254 ? 4.914 -11.826 -6.864 1.00 95.69 254 SER A C 1
ATOM 1831 O O . SER A 1 254 ? 5.556 -11.673 -7.907 1.00 95.69 254 SER A O 1
ATOM 1833 N N . ARG A 1 255 ? 3.802 -12.568 -6.818 1.00 94.94 255 ARG A N 1
ATOM 1834 C CA . ARG A 1 255 ? 3.341 -13.414 -7.934 1.00 94.94 255 ARG A CA 1
ATOM 1835 C C . ARG A 1 255 ? 3.019 -12.607 -9.199 1.00 94.94 255 ARG A C 1
ATOM 1837 O O . ARG A 1 255 ? 3.236 -13.092 -10.306 1.00 94.94 255 ARG A O 1
ATOM 1844 N N . ARG A 1 256 ? 2.502 -11.380 -9.053 1.00 94.38 256 ARG A N 1
ATOM 1845 C CA . ARG A 1 256 ? 2.071 -10.509 -10.164 1.00 94.38 256 ARG A CA 1
ATOM 1846 C C . ARG A 1 256 ? 3.005 -9.319 -10.383 1.00 94.38 256 ARG A C 1
ATOM 1848 O O . ARG A 1 256 ? 3.637 -9.234 -11.438 1.00 94.38 256 ARG A O 1
ATOM 1855 N N . CYS A 1 257 ? 3.050 -8.391 -9.428 1.00 96.19 257 CYS A N 1
ATOM 1856 C CA . CYS A 1 257 ? 3.858 -7.170 -9.474 1.00 96.19 257 CYS A CA 1
ATOM 1857 C C . CYS A 1 257 ? 4.436 -6.854 -8.088 1.00 96.19 257 CYS A C 1
ATOM 1859 O O . CYS A 1 257 ? 3.742 -7.045 -7.090 1.00 96.19 257 CYS A O 1
ATOM 1861 N N . GLY A 1 258 ? 5.649 -6.299 -8.035 1.00 96.88 258 GLY A N 1
ATOM 1862 C CA . GLY A 1 258 ? 6.184 -5.676 -6.823 1.00 96.88 258 GLY A CA 1
ATOM 1863 C C . GLY A 1 258 ? 5.399 -4.410 -6.468 1.00 96.88 258 GLY A C 1
ATOM 1864 O O . GLY A 1 258 ? 4.869 -4.276 -5.370 1.00 96.88 258 GLY A O 1
ATOM 1865 N N . LEU A 1 259 ? 5.228 -3.512 -7.438 1.00 97.38 259 LEU A N 1
ATOM 1866 C CA . LEU A 1 259 ? 4.449 -2.285 -7.281 1.00 97.38 259 LEU A CA 1
ATOM 1867 C C . LEU A 1 259 ? 3.579 -2.034 -8.512 1.00 97.38 259 LEU A C 1
ATOM 1869 O O . LEU A 1 259 ? 4.070 -1.991 -9.642 1.00 97.38 259 LEU A O 1
ATOM 1873 N N . ARG A 1 260 ? 2.278 -1.833 -8.296 1.00 96.12 260 ARG A N 1
ATOM 1874 C CA . ARG A 1 260 ? 1.330 -1.398 -9.323 1.00 96.12 260 ARG A CA 1
ATOM 1875 C C . ARG A 1 260 ? 0.803 -0.010 -8.994 1.00 96.12 260 ARG A C 1
ATOM 1877 O O . ARG A 1 260 ? 0.104 0.159 -7.998 1.00 96.12 260 ARG A O 1
ATOM 1884 N N . VAL A 1 261 ? 1.094 0.947 -9.869 1.00 94.50 261 VAL A N 1
ATOM 1885 C CA . VAL A 1 261 ? 0.688 2.343 -9.725 1.00 94.50 261 VAL A CA 1
ATOM 1886 C C . VAL A 1 261 ? -0.530 2.631 -10.587 1.00 94.50 261 VAL A C 1
ATOM 1888 O O . VAL A 1 261 ? -0.452 2.615 -11.817 1.00 94.50 261 VAL A O 1
ATOM 1891 N N . GLY A 1 262 ? -1.662 2.875 -9.936 1.00 90.69 262 GLY A N 1
ATOM 1892 C CA . GLY A 1 262 ? -2.909 3.253 -10.590 1.00 90.69 262 GLY A CA 1
ATOM 1893 C C . GLY A 1 262 ? -2.907 4.699 -11.081 1.00 90.69 262 GLY A C 1
ATOM 1894 O O . GLY A 1 262 ? -2.035 5.500 -10.753 1.00 90.69 262 GLY A O 1
ATOM 1895 N N . ARG A 1 263 ? -3.927 5.047 -11.870 1.00 87.00 263 ARG A N 1
ATOM 1896 C CA . ARG A 1 263 ? -4.106 6.402 -12.418 1.00 87.00 263 ARG A CA 1
ATOM 1897 C C . ARG A 1 263 ? -4.163 7.446 -11.301 1.00 87.00 263 ARG A C 1
ATOM 1899 O O . ARG A 1 263 ? -4.566 7.128 -10.185 1.00 87.00 263 ARG A O 1
ATOM 1906 N N . ALA A 1 264 ? -3.795 8.691 -11.616 1.00 85.94 264 ALA A N 1
ATOM 1907 C CA . ALA A 1 264 ? -3.862 9.823 -10.682 1.00 85.94 264 ALA A CA 1
ATOM 1908 C C . ALA A 1 264 ? -3.136 9.581 -9.341 1.00 85.94 264 ALA A C 1
ATOM 1910 O O . ALA A 1 264 ? -3.449 10.196 -8.324 1.00 85.94 264 ALA A O 1
ATOM 1911 N N . THR A 1 265 ? -2.160 8.671 -9.337 1.00 88.69 265 THR A N 1
ATOM 1912 C CA . THR A 1 265 ? -1.285 8.424 -8.194 1.00 88.69 265 THR A CA 1
ATOM 1913 C C . THR A 1 265 ? 0.113 8.925 -8.514 1.00 88.69 265 THR A C 1
ATOM 1915 O O . THR A 1 265 ? 0.602 8.754 -9.635 1.00 88.69 265 THR A O 1
ATOM 1918 N N . ARG A 1 266 ? 0.753 9.536 -7.518 1.00 92.69 266 ARG A N 1
ATOM 1919 C CA . ARG A 1 266 ? 2.170 9.878 -7.539 1.00 92.69 266 ARG A CA 1
ATOM 1920 C C . ARG A 1 266 ? 2.909 9.004 -6.541 1.00 92.69 266 ARG A C 1
ATOM 1922 O O . ARG A 1 266 ? 2.512 8.951 -5.379 1.00 92.69 266 ARG A O 1
ATOM 1929 N N . ILE A 1 267 ? 3.975 8.347 -6.983 1.00 95.06 267 ILE A N 1
ATOM 1930 C CA . ILE A 1 267 ? 4.822 7.545 -6.095 1.00 95.06 267 ILE A CA 1
ATOM 1931 C C . ILE A 1 267 ? 6.260 8.040 -6.132 1.00 95.06 267 ILE A C 1
ATOM 1933 O O . ILE A 1 267 ? 6.784 8.313 -7.205 1.00 95.06 267 ILE A O 1
ATOM 1937 N N . GLN A 1 268 ? 6.896 8.123 -4.970 1.00 97.06 268 GLN A N 1
ATOM 1938 C CA . GLN A 1 268 ? 8.342 8.239 -4.834 1.00 97.06 268 GLN A CA 1
ATOM 1939 C C . GLN A 1 268 ? 8.875 6.934 -4.243 1.00 97.06 268 GLN A C 1
ATOM 1941 O O . GLN A 1 268 ? 8.387 6.491 -3.209 1.00 97.06 268 GLN A O 1
ATOM 1946 N N . LEU A 1 269 ? 9.845 6.313 -4.905 1.00 97.25 269 LEU A N 1
ATOM 1947 C CA . LEU A 1 269 ? 10.478 5.063 -4.501 1.00 97.25 269 LEU A CA 1
ATOM 1948 C C . LEU A 1 269 ? 11.987 5.302 -4.427 1.00 97.25 269 LEU A C 1
ATOM 1950 O O . LEU A 1 269 ? 12.618 5.556 -5.451 1.00 97.25 269 LEU A O 1
ATOM 1954 N N . ARG A 1 270 ? 12.561 5.262 -3.223 1.00 97.94 270 ARG A N 1
ATOM 1955 C CA . ARG A 1 270 ? 13.966 5.612 -2.971 1.00 97.94 270 ARG A CA 1
ATOM 1956 C C . ARG A 1 270 ? 14.677 4.494 -2.221 1.00 97.94 270 ARG A C 1
ATOM 1958 O O . ARG A 1 270 ? 14.173 4.027 -1.203 1.00 97.94 270 ARG A O 1
ATOM 1965 N N . GLY A 1 271 ? 15.835 4.053 -2.711 1.00 97.25 271 GLY A N 1
ATOM 1966 C CA . GLY A 1 271 ? 16.660 3.066 -1.996 1.00 97.25 271 GLY A CA 1
ATOM 1967 C C . GLY A 1 271 ? 15.982 1.709 -1.772 1.00 97.25 271 GLY A C 1
ATOM 1968 O O . GLY A 1 271 ? 16.334 1.000 -0.839 1.00 97.25 271 GLY A O 1
ATOM 1969 N N . CYS A 1 272 ? 14.960 1.361 -2.559 1.00 97.94 272 CYS A N 1
ATOM 1970 C CA . CYS A 1 272 ? 14.164 0.153 -2.338 1.00 97.94 272 CYS A CA 1
ATOM 1971 C C . CYS A 1 272 ? 14.731 -1.054 -3.094 1.00 97.94 272 CYS A C 1
ATOM 1973 O O . CYS A 1 272 ? 15.292 -0.912 -4.184 1.00 97.94 272 CYS A O 1
ATOM 1975 N N . ALA A 1 273 ? 14.513 -2.254 -2.556 1.00 97.44 273 ALA A N 1
ATOM 1976 C CA . ALA A 1 273 ? 14.841 -3.512 -3.217 1.00 97.44 273 ALA A CA 1
ATOM 1977 C C . ALA A 1 273 ? 13.578 -4.132 -3.832 1.00 97.44 273 ALA A C 1
ATOM 1979 O O . ALA A 1 273 ? 12.637 -4.478 -3.123 1.00 97.44 273 ALA A O 1
ATOM 1980 N N . VAL A 1 274 ? 13.549 -4.298 -5.155 1.00 97.25 274 VAL A N 1
ATOM 1981 C CA . VAL A 1 274 ? 12.423 -4.879 -5.903 1.00 97.25 274 VAL A CA 1
ATOM 1982 C C . VAL A 1 274 ? 12.882 -6.175 -6.561 1.00 97.25 274 VAL A C 1
ATOM 1984 O O . VAL A 1 274 ? 13.449 -6.165 -7.660 1.00 97.25 274 VAL A O 1
ATOM 1987 N N . MET A 1 275 ? 12.658 -7.300 -5.877 1.00 96.12 275 MET A N 1
ATOM 1988 C CA . MET A 1 275 ? 13.314 -8.568 -6.204 1.00 96.12 275 MET A CA 1
ATOM 1989 C C . MET A 1 275 ? 12.361 -9.748 -6.392 1.00 96.12 275 MET A C 1
ATOM 1991 O O . MET A 1 275 ? 11.418 -9.930 -5.626 1.00 96.12 275 MET A O 1
ATOM 1995 N N . GLY A 1 276 ? 12.630 -10.594 -7.389 1.00 94.75 276 GLY A N 1
ATOM 1996 C CA . GLY A 1 276 ? 11.935 -11.876 -7.546 1.00 94.75 276 GLY A CA 1
ATOM 1997 C C . GLY A 1 276 ? 10.445 -11.764 -7.885 1.00 94.75 276 GLY A C 1
ATOM 1998 O O . GLY A 1 276 ? 9.691 -12.697 -7.620 1.00 94.75 276 GLY A O 1
ATOM 1999 N N . ASN A 1 277 ? 9.982 -10.629 -8.415 1.00 95.31 277 ASN A N 1
ATOM 2000 C CA . ASN A 1 277 ? 8.563 -10.419 -8.703 1.00 95.31 277 ASN A CA 1
ATOM 2001 C C . ASN A 1 277 ? 8.208 -10.833 -10.140 1.00 95.31 277 ASN A C 1
ATOM 2003 O O . ASN A 1 277 ? 9.045 -10.813 -11.048 1.00 95.31 277 ASN A O 1
ATOM 2007 N N . GLY A 1 278 ? 6.926 -11.115 -10.391 1.00 94.44 278 GLY A N 1
ATOM 2008 C CA . GLY A 1 278 ? 6.417 -11.310 -11.754 1.00 94.44 278 GLY A CA 1
ATOM 2009 C C . GLY A 1 278 ? 6.731 -10.113 -12.664 1.00 94.44 278 GLY A C 1
ATOM 2010 O O . GLY A 1 278 ? 7.195 -10.278 -13.789 1.00 94.44 278 GLY A O 1
ATOM 2011 N N . ARG A 1 279 ? 6.552 -8.892 -12.155 1.00 94.81 279 ARG A N 1
ATOM 2012 C CA . ARG A 1 279 ? 7.001 -7.607 -12.722 1.00 94.81 279 ARG A CA 1
ATOM 2013 C C . ARG A 1 279 ? 7.502 -6.741 -11.569 1.00 94.81 279 ARG A C 1
ATOM 2015 O O . ARG A 1 279 ? 6.953 -6.858 -10.479 1.00 94.81 279 ARG A O 1
ATOM 2022 N N . GLY A 1 280 ? 8.488 -5.875 -11.788 1.00 96.50 280 GLY A N 1
ATOM 2023 C CA . GLY A 1 280 ? 8.969 -4.969 -10.741 1.00 96.50 280 GLY A CA 1
ATOM 2024 C C . GLY A 1 280 ? 7.947 -3.864 -10.454 1.00 96.50 280 GLY A C 1
ATOM 2025 O O . GLY A 1 280 ? 7.032 -4.054 -9.655 1.00 96.50 280 GLY A O 1
ATOM 2026 N N . VAL A 1 281 ? 8.065 -2.731 -11.147 1.00 96.88 281 VAL A N 1
ATOM 2027 C CA . VAL A 1 281 ? 7.136 -1.594 -11.065 1.00 96.88 281 VAL A CA 1
ATOM 2028 C C . VAL A 1 281 ? 6.340 -1.463 -12.364 1.00 96.88 281 VAL A C 1
ATOM 2030 O O . VAL A 1 281 ? 6.911 -1.408 -13.453 1.00 96.88 281 VAL A O 1
ATOM 2033 N N . VAL A 1 282 ? 5.015 -1.381 -12.257 1.00 96.00 282 VAL A N 1
ATOM 2034 C CA . VAL A 1 282 ? 4.104 -1.114 -13.379 1.00 96.00 282 VAL A CA 1
ATOM 2035 C C . VAL A 1 282 ? 3.333 0.163 -13.098 1.00 96.00 282 VAL A C 1
ATOM 2037 O O . VAL A 1 282 ? 2.667 0.263 -12.071 1.00 96.00 282 VAL A O 1
ATOM 2040 N N . VAL A 1 283 ? 3.395 1.115 -14.020 1.00 94.00 283 VAL A N 1
ATOM 2041 C CA . VAL A 1 283 ? 2.808 2.447 -13.864 1.00 94.00 283 VAL A CA 1
ATOM 2042 C C . VAL A 1 283 ? 1.760 2.665 -14.936 1.00 94.00 283 VAL A C 1
ATOM 2044 O O . VAL A 1 283 ? 2.063 2.569 -16.121 1.00 94.00 283 VAL A O 1
ATOM 2047 N N . ALA A 1 284 ? 0.523 2.931 -14.526 1.00 90.50 284 ALA A N 1
ATOM 2048 C CA . ALA A 1 284 ? -0.564 3.215 -15.449 1.00 90.50 284 ALA A CA 1
ATOM 2049 C C . ALA A 1 284 ? -0.451 4.625 -16.048 1.00 90.50 284 ALA A C 1
ATOM 2051 O O . ALA A 1 284 ? 0.073 5.549 -15.425 1.00 90.50 284 ALA A O 1
ATOM 2052 N N . ALA A 1 285 ? -1.063 4.820 -17.217 1.00 82.69 285 ALA A N 1
ATOM 2053 C CA . ALA A 1 285 ? -1.181 6.137 -17.833 1.00 82.69 285 ALA A CA 1
ATOM 2054 C C . ALA A 1 285 ? -1.779 7.174 -16.863 1.00 82.69 285 ALA A C 1
ATOM 2056 O O . ALA A 1 285 ? -2.771 6.902 -16.177 1.00 82.69 285 ALA A O 1
ATOM 2057 N N . ARG A 1 286 ? -1.216 8.390 -16.870 1.00 84.06 286 ARG A N 1
ATOM 2058 C CA . ARG A 1 286 ? -1.567 9.512 -15.968 1.00 84.06 286 ARG A CA 1
ATOM 2059 C C . ARG A 1 286 ? -1.210 9.297 -14.492 1.00 84.06 286 ARG A C 1
ATOM 2061 O O . ARG A 1 286 ? -1.698 10.040 -13.640 1.00 84.06 286 ARG A O 1
ATOM 2068 N N . ALA A 1 287 ? -0.417 8.284 -14.177 1.00 89.38 287 ALA A N 1
ATOM 2069 C CA . ALA A 1 287 ? 0.328 8.240 -12.930 1.00 89.38 287 ALA A CA 1
ATOM 2070 C C . ALA A 1 287 ? 1.714 8.869 -13.131 1.00 89.38 287 ALA A C 1
ATOM 2072 O O . ALA A 1 287 ? 2.184 8.985 -14.265 1.00 89.38 287 ALA A O 1
ATOM 2073 N N . ALA A 1 288 ? 2.359 9.256 -12.037 1.00 91.75 288 ALA A N 1
ATOM 2074 C CA . ALA A 1 288 ? 3.735 9.740 -12.039 1.00 91.75 288 ALA A CA 1
ATOM 2075 C C . ALA A 1 288 ? 4.552 8.944 -11.022 1.00 91.75 288 ALA A C 1
ATOM 2077 O O . ALA A 1 288 ? 4.068 8.646 -9.926 1.00 91.75 288 ALA A O 1
ATOM 2078 N N . VAL A 1 289 ? 5.786 8.601 -11.377 1.00 94.62 289 VAL A N 1
ATOM 2079 C CA . VAL A 1 289 ? 6.705 7.920 -10.460 1.00 94.62 289 VAL A CA 1
ATOM 2080 C C . VAL A 1 289 ? 8.055 8.609 -10.424 1.00 94.62 289 VAL A C 1
ATOM 2082 O O . VAL A 1 289 ? 8.533 9.067 -11.450 1.00 94.62 289 VAL A O 1
ATOM 2085 N N . ASP A 1 290 ? 8.668 8.653 -9.253 1.00 96.69 290 ASP A N 1
ATOM 2086 C CA . ASP A 1 290 ? 10.047 9.071 -9.034 1.00 96.69 290 ASP A CA 1
ATOM 2087 C C . ASP A 1 290 ? 10.800 7.892 -8.409 1.00 96.69 290 ASP A C 1
ATOM 2089 O O . ASP A 1 290 ? 10.635 7.612 -7.224 1.00 96.69 290 ASP A O 1
ATOM 2093 N N . VAL A 1 291 ? 11.537 7.138 -9.223 1.00 97.19 291 VAL A N 1
ATOM 2094 C CA . VAL A 1 291 ? 12.228 5.904 -8.831 1.00 97.19 291 VAL A CA 1
ATOM 2095 C C . VAL A 1 291 ? 13.730 6.152 -8.823 1.00 97.19 291 VAL A C 1
ATOM 2097 O O . VAL A 1 291 ? 14.347 6.261 -9.888 1.00 97.19 291 VAL A O 1
ATOM 2100 N N . GLN A 1 292 ? 14.311 6.244 -7.626 1.00 97.94 292 GLN A N 1
ATOM 2101 C CA . GLN A 1 292 ? 15.705 6.634 -7.428 1.00 97.94 292 GLN A CA 1
ATOM 2102 C C . GLN A 1 292 ? 16.486 5.646 -6.569 1.00 97.94 292 GLN A C 1
ATOM 2104 O O . GLN A 1 292 ? 16.013 5.218 -5.515 1.00 97.94 292 GLN A O 1
ATOM 2109 N N . GLY A 1 293 ? 17.714 5.319 -6.978 1.00 97.25 293 GLY A N 1
ATOM 2110 C CA . GLY A 1 293 ? 18.628 4.523 -6.150 1.00 97.25 293 GLY A CA 1
ATOM 2111 C C . GLY A 1 293 ? 18.092 3.137 -5.780 1.00 97.25 293 GLY A C 1
ATOM 2112 O O . GLY A 1 293 ? 18.466 2.600 -4.744 1.00 97.25 293 GLY A O 1
ATOM 2113 N N . CYS A 1 294 ? 17.160 2.581 -6.556 1.00 98.00 294 CYS A N 1
ATOM 2114 C CA . CYS A 1 294 ? 16.542 1.292 -6.263 1.00 98.00 294 CYS A CA 1
ATOM 2115 C C . CYS A 1 294 ? 17.326 0.140 -6.899 1.00 98.00 294 CYS A C 1
ATOM 2117 O O . CYS A 1 294 ? 17.951 0.294 -7.951 1.00 98.00 294 CYS A O 1
ATOM 2119 N N . CYS A 1 295 ? 17.241 -1.037 -6.282 1.00 97.38 295 CYS A N 1
ATOM 2120 C CA . CYS A 1 295 ? 17.817 -2.273 -6.794 1.00 97.38 295 CYS A CA 1
ATOM 2121 C C . CYS A 1 295 ? 16.719 -3.168 -7.381 1.00 97.38 295 CYS A C 1
ATOM 2123 O O . CYS A 1 295 ? 15.756 -3.518 -6.698 1.00 97.38 295 CYS A O 1
ATOM 2125 N N . PHE A 1 296 ? 16.872 -3.561 -8.643 1.00 96.62 296 PHE A N 1
ATOM 2126 C CA . PHE A 1 296 ? 15.956 -4.439 -9.361 1.00 96.62 296 PHE A CA 1
ATOM 2127 C C . PHE A 1 296 ? 16.640 -5.755 -9.697 1.00 96.62 296 PHE A C 1
ATOM 2129 O O . PHE A 1 296 ? 17.536 -5.791 -10.540 1.00 96.62 296 PHE A O 1
ATOM 2136 N N . GLN A 1 297 ? 16.173 -6.857 -9.114 1.00 94.88 297 GLN A N 1
ATOM 2137 C CA . GLN A 1 297 ? 16.813 -8.159 -9.298 1.00 94.88 297 GLN A CA 1
ATOM 2138 C C . GLN A 1 297 ? 15.799 -9.282 -9.534 1.00 94.88 297 GLN A C 1
ATOM 2140 O O . GLN A 1 297 ? 14.717 -9.293 -8.963 1.00 94.88 297 GLN A O 1
ATOM 2145 N N . ASP A 1 298 ? 16.134 -10.229 -10.411 1.00 93.06 298 ASP A N 1
ATOM 2146 C CA . ASP A 1 298 ? 15.388 -11.482 -10.607 1.00 93.06 298 ASP A CA 1
ATOM 2147 C C . ASP A 1 298 ? 13.878 -11.324 -10.889 1.00 93.06 298 ASP A C 1
ATOM 2149 O O . ASP A 1 298 ? 13.081 -12.224 -10.634 1.00 93.06 298 ASP A O 1
ATOM 2153 N N . ASN A 1 299 ? 13.459 -10.187 -11.455 1.00 93.31 299 ASN A N 1
ATOM 2154 C CA . ASN A 1 299 ? 12.080 -9.992 -11.895 1.00 93.31 299 ASN A CA 1
ATOM 2155 C C . ASN A 1 299 ? 11.853 -10.716 -13.237 1.00 93.31 299 ASN A C 1
ATOM 2157 O O . ASN A 1 299 ? 12.656 -10.590 -14.166 1.00 93.31 299 ASN A O 1
ATOM 2161 N N . ILE A 1 300 ? 10.753 -11.467 -13.349 1.00 93.00 300 ILE A N 1
ATOM 2162 C CA . ILE A 1 300 ? 10.456 -12.298 -14.533 1.00 93.00 300 ILE A CA 1
ATOM 2163 C C . ILE A 1 300 ? 10.123 -11.420 -15.752 1.00 93.00 300 ILE A C 1
ATOM 2165 O O . ILE A 1 300 ? 10.536 -11.697 -16.880 1.00 93.00 300 ILE A O 1
ATOM 2169 N N . GLY A 1 301 ? 9.332 -10.372 -15.528 1.00 92.94 301 GLY A N 1
ATOM 2170 C CA . GLY A 1 301 ? 8.890 -9.407 -16.525 1.00 92.94 301 GLY A CA 1
ATOM 2171 C C . GLY A 1 301 ? 9.765 -8.156 -16.580 1.00 92.94 301 GLY A C 1
ATOM 2172 O O . GLY A 1 301 ? 10.970 -8.200 -16.373 1.00 92.94 301 GLY A O 1
ATOM 2173 N N . TRP A 1 302 ? 9.136 -7.021 -16.891 1.00 94.50 302 TRP A N 1
ATOM 2174 C CA . TRP A 1 302 ? 9.791 -5.714 -16.839 1.00 94.50 302 TRP A CA 1
ATOM 2175 C C . TRP A 1 302 ? 10.144 -5.347 -15.399 1.00 94.50 302 TRP A C 1
ATOM 2177 O O . TRP A 1 302 ? 9.278 -5.432 -14.525 1.00 94.50 302 TRP A O 1
ATOM 2187 N N . ALA A 1 303 ? 11.380 -4.905 -15.167 1.00 95.50 303 ALA A N 1
ATOM 2188 C CA . ALA A 1 303 ? 11.772 -4.312 -13.893 1.00 95.50 303 ALA A CA 1
ATOM 2189 C C . ALA A 1 303 ? 11.015 -2.996 -13.648 1.00 95.50 303 ALA A C 1
ATOM 2191 O O . ALA A 1 303 ? 10.479 -2.795 -12.563 1.00 95.50 303 ALA A O 1
ATOM 2192 N N . LEU A 1 304 ? 10.874 -2.154 -14.673 1.00 96.38 304 LEU A N 1
ATOM 2193 C CA . LEU A 1 304 ? 10.057 -0.947 -14.644 1.00 96.38 304 LEU A CA 1
ATOM 2194 C C . LEU A 1 304 ? 9.336 -0.757 -15.983 1.00 96.38 304 LEU A C 1
ATOM 2196 O O . LEU A 1 304 ? 9.951 -0.775 -17.050 1.00 96.38 304 LEU A O 1
ATOM 2200 N N . ARG A 1 305 ? 8.014 -0.577 -15.936 1.00 95.44 305 ARG A N 1
ATOM 2201 C CA . ARG A 1 305 ? 7.176 -0.357 -17.118 1.00 95.44 305 ARG A CA 1
ATOM 2202 C C . ARG A 1 305 ? 6.233 0.820 -16.911 1.00 95.44 305 ARG A C 1
ATOM 2204 O O . ARG A 1 305 ? 5.315 0.733 -16.097 1.00 95.44 305 ARG A O 1
ATOM 2211 N N . LEU A 1 306 ? 6.426 1.869 -17.703 1.00 93.56 306 LEU A N 1
ATOM 2212 C CA . LEU A 1 306 ? 5.499 2.990 -17.821 1.00 93.56 306 LEU A CA 1
ATOM 2213 C C . LEU A 1 306 ? 4.539 2.701 -18.977 1.00 93.56 306 LEU A C 1
ATOM 2215 O O . LEU A 1 306 ? 4.940 2.720 -20.141 1.00 93.56 306 LEU A O 1
ATOM 2219 N N . GLU A 1 307 ? 3.302 2.338 -18.647 1.00 88.50 307 GLU A N 1
ATOM 2220 C CA . GLU A 1 307 ? 2.298 1.901 -19.612 1.00 88.50 307 GLU A CA 1
ATOM 2221 C C . GLU A 1 307 ? 1.501 3.079 -20.168 1.00 88.50 307 GLU A C 1
ATOM 2223 O O . GLU A 1 307 ? 0.944 3.895 -19.433 1.00 88.50 307 GLU A O 1
ATOM 2228 N N . ASP A 1 308 ? 1.369 3.105 -21.491 1.00 74.75 308 ASP A N 1
ATOM 2229 C CA . ASP A 1 308 ? 0.384 3.943 -22.162 1.00 74.75 308 ASP A CA 1
ATOM 2230 C C . ASP A 1 308 ? -0.978 3.245 -22.129 1.00 74.75 308 ASP A C 1
ATOM 2232 O O . ASP A 1 308 ? -1.088 2.011 -22.151 1.00 74.75 308 ASP A O 1
ATOM 2236 N N . ARG A 1 309 ? -2.047 4.037 -22.115 1.00 61.88 309 ARG A N 1
ATOM 2237 C CA . ARG A 1 309 ? -3.362 3.493 -22.408 1.00 61.88 309 ARG A CA 1
ATOM 2238 C C . ARG A 1 309 ? -3.311 3.083 -23.876 1.00 61.88 309 ARG A C 1
ATOM 2240 O O . ARG A 1 309 ? -3.026 3.898 -24.746 1.00 61.88 309 ARG A O 1
ATOM 2247 N N . ALA A 1 310 ? -3.654 1.836 -24.181 1.00 47.53 310 ALA A N 1
ATOM 2248 C CA . ALA A 1 310 ? -4.161 1.531 -25.509 1.00 47.53 310 ALA A CA 1
ATOM 2249 C C . ALA A 1 310 ? -5.468 2.329 -25.675 1.00 47.53 310 ALA A C 1
ATOM 2251 O O . ALA A 1 310 ? -6.551 1.848 -25.356 1.00 47.53 310 ALA A O 1
ATOM 2252 N N . LEU A 1 311 ? -5.363 3.597 -26.080 1.00 51.09 311 LEU A N 1
ATOM 2253 C CA . LEU A 1 311 ? -6.465 4.428 -26.551 1.00 51.09 311 LEU A CA 1
ATOM 2254 C C . LEU A 1 311 ? -6.873 3.908 -27.933 1.00 51.09 311 LEU A C 1
ATOM 2256 O O . LEU A 1 311 ? -6.775 4.599 -28.939 1.00 51.09 311 LEU A O 1
ATOM 2260 N N . ALA A 1 312 ? -7.327 2.660 -27.990 1.00 44.69 312 ALA A N 1
ATOM 2261 C CA . ALA A 1 312 ? -8.209 2.255 -29.061 1.00 44.69 312 ALA A CA 1
ATOM 2262 C C . ALA A 1 312 ? -9.574 2.897 -28.746 1.00 44.69 312 ALA A C 1
ATOM 2264 O O . ALA A 1 312 ? -10.215 2.538 -27.763 1.00 44.69 312 ALA A O 1
ATOM 2265 N N . ALA A 1 313 ? -9.970 3.887 -29.551 1.00 46.50 313 ALA A N 1
ATOM 2266 C CA . ALA A 1 313 ? -11.357 4.334 -29.763 1.00 46.50 313 ALA A CA 1
ATOM 2267 C C . ALA A 1 313 ? -12.009 5.452 -28.905 1.00 46.50 313 ALA A C 1
ATOM 2269 O O . ALA A 1 313 ? -13.220 5.608 -28.991 1.00 46.50 313 ALA A O 1
ATOM 2270 N N . SER A 1 314 ? -11.298 6.312 -28.161 1.00 48.59 314 SER A N 1
ATOM 2271 C CA . SER A 1 314 ? -11.972 7.469 -27.514 1.00 48.59 314 SER A CA 1
ATOM 2272 C C . SER A 1 314 ? -11.119 8.742 -27.460 1.00 48.59 314 SER A C 1
ATOM 2274 O O . SER A 1 314 ? -10.807 9.274 -26.393 1.00 48.59 314 SER A O 1
ATOM 2276 N N . THR A 1 315 ? -10.743 9.266 -28.624 1.00 51.28 315 THR A N 1
ATOM 2277 C CA . THR A 1 315 ? -10.123 10.596 -28.759 1.00 51.28 315 THR A CA 1
ATOM 2278 C C . THR A 1 315 ? -11.110 11.753 -28.547 1.00 51.28 315 THR A C 1
ATOM 2280 O O . THR A 1 315 ? -10.671 12.854 -28.234 1.00 51.28 315 THR A O 1
ATOM 2283 N N . ALA A 1 316 ? -12.427 11.522 -28.624 1.00 53.69 316 ALA A N 1
ATOM 2284 C CA . ALA A 1 316 ? -13.429 12.593 -28.545 1.00 53.69 316 ALA A CA 1
ATOM 2285 C C . ALA A 1 316 ? -13.715 13.107 -27.115 1.00 53.69 316 ALA A C 1
ATOM 2287 O O . ALA A 1 316 ? -13.932 14.298 -26.932 1.00 53.69 316 ALA A O 1
ATOM 2288 N N . VAL A 1 317 ? -13.658 12.256 -26.084 1.00 53.81 317 VAL A N 1
ATOM 2289 C CA . VAL A 1 317 ? -14.066 12.645 -24.711 1.00 53.81 317 VAL A CA 1
ATOM 2290 C C . VAL A 1 317 ? -12.918 13.270 -23.900 1.00 53.81 317 VAL A C 1
ATOM 2292 O O . VAL A 1 317 ? -13.136 14.026 -22.958 1.00 53.81 317 VAL A O 1
ATOM 2295 N N . ALA A 1 318 ? -11.659 13.015 -24.271 1.00 50.03 318 ALA A N 1
ATOM 2296 C CA . ALA A 1 318 ? -10.503 13.507 -23.513 1.00 50.03 318 ALA A CA 1
ATOM 2297 C C . ALA A 1 318 ? -10.243 15.020 -23.672 1.00 50.03 318 ALA A C 1
ATOM 2299 O O . ALA A 1 318 ? -9.540 15.595 -22.840 1.00 50.03 318 ALA A O 1
ATOM 2300 N N . ALA A 1 319 ? -10.786 15.656 -24.717 1.00 52.03 319 ALA A N 1
ATOM 2301 C CA . ALA A 1 319 ? -10.615 17.088 -24.957 1.00 52.03 319 ALA A CA 1
ATOM 2302 C C . ALA A 1 319 ? -11.491 17.956 -24.036 1.00 52.03 319 ALA A C 1
ATOM 2304 O O . ALA A 1 319 ? -11.076 19.057 -23.681 1.00 52.03 319 ALA A O 1
ATOM 2305 N N . ASP A 1 320 ? -12.647 17.444 -23.601 1.00 44.53 320 ASP A N 1
ATOM 2306 C CA . ASP A 1 320 ? -13.679 18.255 -22.943 1.00 44.53 320 ASP A CA 1
ATOM 2307 C C . ASP A 1 320 ? -13.580 18.257 -21.405 1.00 44.53 320 ASP A C 1
ATOM 2309 O O . ASP A 1 320 ? -14.064 19.157 -20.726 1.00 44.53 320 ASP A O 1
ATOM 2313 N N . CYS A 1 321 ? -12.857 17.302 -20.809 1.00 47.25 321 CYS A N 1
ATOM 2314 C CA . CYS A 1 321 ? -12.739 17.228 -19.347 1.00 47.25 321 CYS A CA 1
ATOM 2315 C C . CYS A 1 321 ? -11.761 18.244 -18.724 1.00 47.25 321 CYS A C 1
ATOM 2317 O O . CYS A 1 321 ? -11.556 18.200 -17.513 1.00 47.25 321 CYS A O 1
ATOM 2319 N N . GLY A 1 322 ? -11.083 19.103 -19.496 1.00 49.59 322 GLY A N 1
ATOM 2320 C CA . GLY A 1 322 ? -10.132 20.091 -18.952 1.00 49.59 322 GLY A CA 1
ATOM 2321 C C . GLY A 1 322 ? -8.965 19.505 -18.129 1.00 49.59 322 GLY A C 1
ATOM 2322 O O . GLY A 1 322 ? -8.204 20.252 -17.523 1.00 49.59 322 GLY A O 1
ATOM 2323 N N . LEU A 1 323 ? -8.782 18.178 -18.123 1.00 52.09 323 LEU A N 1
ATOM 2324 C CA . LEU A 1 323 ? -7.787 17.422 -17.343 1.00 52.09 323 LEU A CA 1
ATOM 2325 C C . LEU A 1 323 ? -6.369 17.507 -17.947 1.00 52.09 323 LEU A C 1
ATOM 2327 O O . LEU A 1 323 ? -5.598 16.551 -17.884 1.00 52.09 323 LEU A O 1
ATOM 2331 N N . ARG A 1 324 ? -6.018 18.638 -18.570 1.00 46.09 324 ARG A N 1
ATOM 2332 C CA . ARG A 1 324 ? -4.745 18.826 -19.290 1.00 46.09 324 ARG A CA 1
ATOM 2333 C C . ARG A 1 324 ? -3.510 18.949 -18.390 1.00 46.09 324 ARG A C 1
ATOM 2335 O O . ARG A 1 324 ? -2.407 19.010 -18.914 1.00 46.09 324 ARG A O 1
ATOM 2342 N N . GLN A 1 325 ? -3.665 18.900 -17.073 1.00 48.53 325 GLN A N 1
ATOM 2343 C CA . GLN A 1 325 ? -2.552 18.770 -16.134 1.00 48.53 325 GLN A CA 1
ATOM 2344 C C . GLN A 1 325 ? -2.721 17.459 -15.362 1.00 48.53 325 GLN A C 1
ATOM 2346 O O . GLN A 1 325 ? -3.371 17.394 -14.320 1.00 48.53 325 GLN A O 1
ATOM 2351 N N . GLY A 1 326 ? -2.175 16.374 -15.928 1.00 50.62 326 GLY A N 1
ATOM 2352 C CA . GLY A 1 326 ? -1.766 15.228 -15.112 1.00 50.62 326 GLY A CA 1
ATOM 2353 C C . GLY A 1 326 ? -0.754 15.700 -14.065 1.00 50.62 326 GLY A C 1
ATOM 2354 O O . GLY A 1 326 ? -0.171 16.761 -14.258 1.00 50.62 326 GLY A O 1
ATOM 2355 N N . ALA A 1 327 ? -0.600 14.957 -12.963 1.00 55.38 327 ALA A N 1
ATOM 2356 C CA . ALA A 1 327 ? 0.245 15.323 -11.821 1.00 55.38 327 ALA A CA 1
ATOM 2357 C C . ALA A 1 327 ? 1.487 16.125 -12.254 1.00 55.38 327 ALA A C 1
ATOM 2359 O O . ALA A 1 327 ? 2.326 15.591 -12.972 1.00 55.38 327 ALA A O 1
ATOM 2360 N N . ASP A 1 328 ? 1.558 17.404 -11.870 1.00 60.09 328 ASP A N 1
ATOM 2361 C CA . ASP A 1 328 ? 2.640 18.303 -12.276 1.00 60.09 328 ASP A CA 1
ATOM 2362 C C . ASP A 1 328 ? 3.989 17.680 -11.887 1.00 60.09 328 ASP A C 1
ATOM 2364 O O . ASP A 1 328 ? 4.316 17.532 -10.705 1.00 60.09 328 ASP A O 1
ATOM 2368 N N . GLY A 1 329 ? 4.747 17.236 -12.885 1.00 72.44 329 GLY A N 1
ATOM 2369 C CA . GLY A 1 329 ? 5.967 16.460 -12.700 1.00 72.44 329 GLY A CA 1
ATOM 2370 C C . GLY A 1 329 ? 5.892 15.142 -13.454 1.00 72.44 329 GLY A C 1
ATOM 2371 O O . GLY A 1 329 ? 5.173 14.224 -13.066 1.00 72.44 329 GLY A O 1
ATOM 2372 N N . GLY A 1 330 ? 6.657 15.072 -14.538 1.00 86.44 330 GLY A N 1
ATOM 2373 C CA . GLY A 1 330 ? 6.908 13.845 -15.273 1.00 86.44 330 GLY A CA 1
ATOM 2374 C C . GLY A 1 330 ? 7.441 12.698 -14.404 1.00 86.44 330 GLY A C 1
ATOM 2375 O O . GLY A 1 330 ? 7.743 12.874 -13.222 1.00 86.44 330 GLY A O 1
ATOM 2376 N N . SER A 1 331 ? 7.569 11.511 -14.992 1.00 91.88 331 SER A N 1
ATOM 2377 C CA . SER A 1 331 ? 8.203 10.384 -14.306 1.00 91.88 331 SER A CA 1
ATOM 2378 C C . SER A 1 331 ? 9.729 10.543 -14.295 1.00 91.88 331 SER A C 1
ATOM 2380 O O . SER A 1 331 ? 10.324 11.003 -15.263 1.00 91.88 331 SER A O 1
ATOM 2382 N N . VAL A 1 332 ? 10.386 10.129 -13.219 1.00 93.81 332 VAL A N 1
ATOM 2383 C CA . VAL A 1 332 ? 11.847 10.109 -13.092 1.00 93.81 332 VAL A CA 1
ATOM 2384 C C . VAL A 1 332 ? 12.280 8.688 -12.758 1.00 93.81 332 VAL A C 1
ATOM 2386 O O . VAL A 1 332 ? 11.708 8.044 -11.880 1.00 93.81 332 VAL A O 1
ATOM 2389 N N . VAL A 1 333 ? 13.280 8.183 -13.474 1.00 95.00 333 VAL A N 1
ATOM 2390 C CA . VAL A 1 333 ? 13.897 6.874 -13.240 1.00 95.00 333 VAL A CA 1
ATOM 2391 C C . VAL A 1 333 ? 15.406 7.076 -13.245 1.00 95.00 333 VAL A C 1
ATOM 2393 O O . VAL A 1 333 ? 16.020 7.101 -14.311 1.00 95.00 333 VAL A O 1
ATOM 2396 N N . ALA A 1 334 ? 16.004 7.259 -12.066 1.00 96.69 334 ALA A N 1
ATOM 2397 C CA . ALA A 1 334 ? 17.394 7.692 -11.964 1.00 96.69 334 ALA A CA 1
ATOM 2398 C C . ALA A 1 334 ? 18.253 6.882 -10.986 1.00 96.69 334 ALA A C 1
ATOM 2400 O O . ALA A 1 334 ? 17.805 6.517 -9.903 1.00 96.69 334 ALA A O 1
ATOM 2401 N N . GLY A 1 335 ? 19.515 6.631 -11.338 1.00 96.06 335 GLY A N 1
ATOM 2402 C CA . GLY A 1 335 ? 20.486 6.047 -10.403 1.00 96.06 335 GLY A CA 1
ATOM 2403 C C . GLY A 1 335 ? 20.148 4.628 -9.929 1.00 96.06 335 GLY A C 1
ATOM 2404 O O . GLY A 1 335 ? 20.556 4.245 -8.837 1.00 96.06 335 GLY A O 1
ATOM 2405 N N . ASN A 1 336 ? 19.345 3.868 -10.681 1.00 97.38 336 ASN A N 1
ATOM 2406 C CA . ASN A 1 336 ? 18.918 2.527 -10.274 1.00 97.38 336 ASN A CA 1
ATOM 2407 C C . ASN A 1 336 ? 19.914 1.457 -10.731 1.00 97.38 336 ASN A C 1
ATOM 2409 O O . ASN A 1 336 ? 20.570 1.606 -11.762 1.00 97.38 336 ASN A O 1
ATOM 2413 N N . VAL A 1 337 ? 19.971 0.347 -9.997 1.00 96.25 337 VAL A N 1
ATOM 2414 C CA . VAL A 1 337 ? 20.805 -0.815 -10.325 1.00 96.25 337 VAL A CA 1
ATOM 2415 C C . VAL A 1 337 ? 19.917 -1.971 -10.769 1.00 96.25 337 VAL A C 1
ATOM 2417 O O . VAL A 1 337 ? 19.008 -2.382 -10.050 1.00 96.25 337 VAL A O 1
ATOM 2420 N N . PHE A 1 338 ? 20.185 -2.519 -11.951 1.00 95.38 338 PHE A N 1
ATOM 2421 C CA . PHE A 1 338 ? 19.462 -3.654 -12.522 1.00 95.38 338 PHE A CA 1
ATOM 2422 C C . PHE A 1 338 ? 20.367 -4.875 -12.561 1.00 95.38 338 PHE A C 1
ATOM 2424 O O . PHE A 1 338 ? 21.471 -4.799 -13.089 1.00 95.38 338 PHE A O 1
ATOM 2431 N N . ALA A 1 339 ? 19.907 -6.016 -12.056 1.00 92.31 339 ALA A N 1
ATOM 2432 C CA . ALA A 1 339 ? 20.659 -7.259 -12.152 1.00 92.31 339 ALA A CA 1
ATOM 2433 C C . ALA A 1 339 ? 21.050 -7.561 -13.609 1.00 92.31 339 ALA A C 1
ATOM 2435 O O . ALA A 1 339 ? 20.250 -7.371 -14.535 1.00 92.31 339 ALA A O 1
ATOM 2436 N N . ALA A 1 340 ? 22.279 -8.050 -13.799 1.00 88.50 340 ALA A N 1
ATOM 2437 C CA . ALA A 1 340 ? 22.731 -8.542 -15.092 1.00 88.50 340 ALA A CA 1
ATOM 2438 C C . ALA A 1 340 ? 21.750 -9.594 -15.622 1.00 88.50 340 ALA A C 1
ATOM 2440 O O . ALA A 1 340 ? 21.146 -10.347 -14.851 1.00 88.50 340 ALA A O 1
ATOM 2441 N N . ALA A 1 341 ? 21.587 -9.650 -16.945 1.00 80.81 341 ALA A N 1
ATOM 2442 C CA . ALA A 1 341 ? 20.740 -10.662 -17.558 1.00 80.81 341 ALA A CA 1
ATOM 2443 C C . ALA A 1 341 ? 21.239 -12.052 -17.130 1.00 80.81 341 ALA A C 1
ATOM 2445 O O . ALA A 1 341 ? 22.346 -12.468 -17.475 1.00 80.81 341 ALA A O 1
ATOM 2446 N N . GLY A 1 342 ? 20.435 -12.750 -16.328 1.00 73.81 342 GLY A N 1
ATOM 2447 C CA . GLY A 1 342 ? 20.811 -14.051 -15.801 1.00 73.81 342 GLY A CA 1
ATOM 2448 C C . GLY A 1 342 ? 20.963 -15.070 -16.930 1.00 73.81 342 GLY A C 1
ATOM 2449 O O . GLY A 1 342 ? 20.326 -14.972 -17.978 1.00 73.81 342 GLY A O 1
ATOM 2450 N N . ARG A 1 343 ? 21.760 -16.122 -16.702 1.00 62.16 343 ARG A N 1
ATOM 2451 C CA . ARG A 1 343 ? 21.901 -17.233 -17.666 1.00 62.16 343 ARG A CA 1
ATOM 2452 C C . ARG A 1 343 ? 20.576 -17.965 -17.943 1.00 62.16 343 ARG A C 1
ATOM 2454 O O . ARG A 1 343 ? 20.455 -18.642 -18.959 1.00 62.16 343 ARG A O 1
ATOM 2461 N N . LYS A 1 344 ? 19.579 -17.848 -17.054 1.00 65.75 344 LYS A N 1
ATOM 2462 C CA . LYS A 1 344 ? 18.271 -18.512 -17.171 1.00 65.75 344 LYS A CA 1
ATOM 2463 C C . LYS A 1 344 ? 17.234 -17.615 -17.867 1.00 65.75 344 LYS A C 1
ATOM 2465 O O . LYS A 1 344 ? 16.395 -16.988 -17.226 1.00 65.75 344 LYS A O 1
ATOM 2470 N N . GLY A 1 345 ? 17.247 -17.624 -19.199 1.00 68.06 345 GLY A N 1
ATOM 2471 C CA . GLY A 1 345 ? 16.145 -17.120 -20.029 1.00 68.06 345 GLY A CA 1
ATOM 2472 C C . GLY A 1 345 ? 16.030 -15.592 -20.124 1.00 68.06 345 GLY A C 1
ATOM 2473 O O . GLY A 1 345 ? 17.025 -14.880 -20.214 1.00 68.06 345 GLY A O 1
ATOM 2474 N N . ASN A 1 346 ? 14.789 -15.091 -20.176 1.00 68.00 346 ASN A N 1
ATOM 2475 C CA . ASN A 1 346 ? 14.478 -13.661 -20.344 1.00 68.00 346 ASN A CA 1
ATOM 2476 C C . ASN A 1 346 ? 14.510 -12.851 -19.033 1.00 68.00 346 ASN A C 1
ATOM 2478 O O . ASN A 1 346 ? 14.276 -11.640 -19.067 1.00 68.00 346 ASN A O 1
ATOM 2482 N N . ILE A 1 347 ? 14.787 -13.502 -17.900 1.00 72.31 347 ILE A N 1
ATOM 2483 C CA . ILE A 1 347 ? 14.867 -12.864 -16.581 1.00 72.31 347 ILE A CA 1
ATOM 2484 C C . ILE A 1 347 ? 16.010 -11.836 -16.597 1.00 72.31 347 ILE A C 1
ATOM 2486 O O . ILE A 1 347 ? 17.121 -12.133 -17.036 1.00 72.31 347 ILE A O 1
ATOM 2490 N N . GLY A 1 348 ? 15.725 -10.601 -16.177 1.00 64.81 348 GLY A N 1
ATOM 2491 C CA . GLY A 1 348 ? 16.709 -9.505 -16.140 1.00 64.81 348 GLY A CA 1
ATOM 2492 C C . GLY A 1 348 ? 17.033 -8.839 -17.489 1.00 64.81 348 GLY A C 1
ATOM 2493 O O . GLY A 1 348 ? 17.732 -7.825 -17.519 1.00 64.81 348 GLY A O 1
ATOM 2494 N N . ARG A 1 349 ? 16.503 -9.340 -18.618 1.00 75.88 349 ARG A N 1
ATOM 2495 C CA . ARG A 1 349 ? 16.670 -8.675 -19.931 1.00 75.88 349 ARG A CA 1
ATOM 2496 C C . ARG A 1 349 ? 15.772 -7.449 -20.085 1.00 75.88 349 ARG A C 1
ATOM 2498 O O . ARG A 1 349 ? 16.148 -6.473 -20.719 1.00 75.88 349 ARG A O 1
ATOM 2505 N N . LYS A 1 350 ? 14.569 -7.507 -19.514 1.00 85.00 350 LYS A N 1
ATOM 2506 C CA . LYS A 1 350 ? 13.548 -6.459 -19.626 1.00 85.00 350 LYS A CA 1
ATOM 2507 C C . LYS A 1 350 ? 13.672 -5.485 -18.462 1.00 85.00 350 LYS A C 1
ATOM 2509 O O . LYS A 1 350 ? 13.160 -5.745 -17.375 1.00 85.00 350 LYS A O 1
ATOM 2514 N N . ARG A 1 351 ? 14.370 -4.375 -18.688 1.00 89.06 351 ARG A N 1
ATOM 2515 C CA . ARG A 1 351 ? 14.691 -3.409 -17.631 1.00 89.06 351 ARG A CA 1
ATOM 2516 C C . ARG A 1 351 ? 13.665 -2.299 -17.567 1.00 89.06 351 ARG A C 1
ATOM 2518 O O . ARG A 1 351 ? 12.693 -2.423 -16.828 1.00 89.06 351 ARG A O 1
ATOM 2525 N N . VAL A 1 352 ? 13.846 -1.271 -18.385 1.00 94.44 352 VAL A N 1
ATOM 2526 C CA . VAL A 1 352 ? 13.000 -0.083 -18.406 1.00 94.44 352 VAL A CA 1
ATOM 2527 C C . VAL A 1 352 ? 12.264 -0.020 -19.734 1.00 94.44 352 VAL A C 1
ATOM 2529 O O . VAL A 1 352 ? 12.883 -0.081 -20.793 1.00 94.44 352 VAL A O 1
ATOM 2532 N N . ARG A 1 353 ? 10.939 0.113 -19.675 1.00 93.31 353 ARG A N 1
ATOM 2533 C CA . ARG A 1 353 ? 10.103 0.394 -20.842 1.00 93.31 353 ARG A CA 1
ATOM 2534 C C . ARG A 1 353 ? 9.318 1.674 -20.624 1.00 93.31 353 ARG A C 1
ATOM 2536 O O . ARG A 1 353 ? 8.584 1.783 -19.639 1.00 93.31 353 ARG A O 1
ATOM 2543 N N . VAL A 1 354 ? 9.421 2.579 -21.592 1.00 91.25 354 VAL A N 1
ATOM 2544 C CA . VAL A 1 354 ? 8.680 3.841 -21.628 1.00 91.25 354 VAL A CA 1
ATOM 2545 C C . VAL A 1 354 ? 7.764 3.822 -22.847 1.00 91.25 354 VAL A C 1
ATOM 2547 O O . VAL A 1 354 ? 8.223 3.814 -23.991 1.00 91.25 354 VAL A O 1
ATOM 2550 N N . ASP A 1 355 ? 6.454 3.746 -22.618 1.00 88.62 355 ASP A N 1
ATOM 2551 C CA . ASP A 1 355 ? 5.486 3.865 -23.706 1.00 88.62 355 ASP A CA 1
ATOM 2552 C C . ASP A 1 355 ? 5.269 5.339 -24.112 1.00 88.62 355 ASP A C 1
ATOM 2554 O O . ASP A 1 355 ? 5.610 6.270 -23.383 1.00 88.62 355 ASP A O 1
ATOM 2558 N N . THR A 1 356 ? 4.669 5.543 -25.287 1.00 79.94 356 THR A N 1
ATOM 2559 C CA . THR A 1 356 ? 4.518 6.826 -26.001 1.00 79.94 356 THR A CA 1
ATOM 2560 C C . THR A 1 356 ? 3.987 7.983 -25.154 1.00 79.94 356 THR A C 1
ATOM 2562 O O . THR A 1 356 ? 4.470 9.104 -25.273 1.00 79.94 356 THR A O 1
ATOM 2565 N N . TRP A 1 357 ? 3.035 7.730 -24.253 1.00 74.56 357 TRP A N 1
ATOM 2566 C CA . TRP A 1 357 ? 2.493 8.762 -23.358 1.00 74.56 357 TRP A CA 1
ATOM 2567 C C . TRP A 1 357 ? 3.537 9.383 -22.420 1.00 74.56 357 TRP A C 1
ATOM 2569 O O . TRP A 1 357 ? 3.422 10.537 -22.009 1.00 74.56 357 TRP A O 1
ATOM 2579 N N . HIS A 1 358 ? 4.557 8.608 -22.070 1.00 78.31 358 HIS A N 1
ATOM 2580 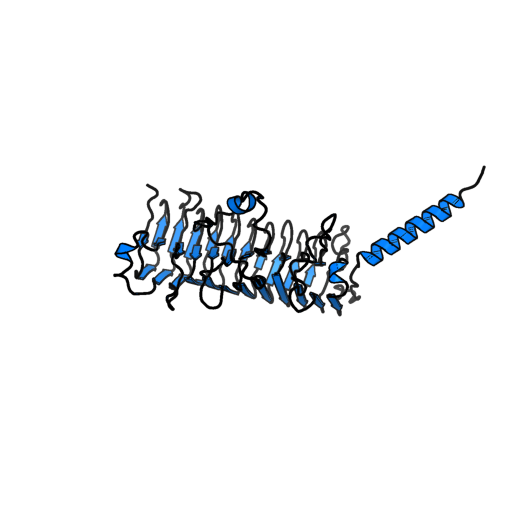C CA . HIS A 1 358 ? 5.582 8.982 -21.111 1.00 78.31 358 HIS A CA 1
ATOM 2581 C C . HIS A 1 358 ? 6.857 9.521 -21.779 1.00 78.31 358 HIS A C 1
ATOM 2583 O O . HIS A 1 358 ? 7.666 10.131 -21.090 1.00 78.31 358 HIS A O 1
ATOM 2589 N N . GLU A 1 359 ? 7.022 9.367 -23.097 1.00 77.25 359 GLU A N 1
ATOM 2590 C CA . GLU A 1 359 ? 8.270 9.652 -23.832 1.00 77.25 359 GLU A CA 1
ATOM 2591 C C . GLU A 1 359 ? 8.716 11.125 -23.740 1.00 77.25 359 GLU A C 1
ATOM 2593 O O . GLU A 1 359 ? 9.901 11.398 -23.605 1.00 77.25 359 GLU A O 1
ATOM 2598 N N . GLY A 1 360 ? 7.779 12.081 -23.718 1.00 81.44 360 GLY A N 1
ATOM 2599 C CA . GLY A 1 360 ? 8.085 13.514 -23.550 1.00 81.44 360 GLY A CA 1
ATOM 2600 C C . GLY A 1 360 ? 8.036 14.022 -22.105 1.00 81.44 360 GLY A C 1
ATOM 2601 O O . GLY A 1 360 ? 8.234 15.207 -21.859 1.00 81.44 360 GLY A O 1
ATOM 2602 N N . SER A 1 361 ? 7.706 13.150 -21.153 1.00 86.31 361 SER A N 1
ATOM 2603 C CA . SER A 1 361 ? 7.505 13.508 -19.745 1.00 86.31 361 SER A CA 1
ATOM 2604 C C . SER A 1 361 ? 8.265 12.587 -18.800 1.00 86.31 361 SER A C 1
ATOM 2606 O O . SER A 1 361 ? 7.942 12.536 -17.621 1.00 86.31 361 SER A O 1
ATOM 2608 N N . THR A 1 362 ? 9.242 11.825 -19.289 1.00 91.06 362 THR A N 1
ATOM 2609 C CA . THR A 1 362 ? 10.022 10.915 -18.451 1.00 91.06 362 THR A CA 1
ATOM 2610 C C . THR A 1 362 ? 11.502 11.172 -18.617 1.00 91.06 362 THR A C 1
ATOM 2612 O O . THR A 1 362 ? 12.007 11.159 -19.734 1.00 91.06 362 THR A O 1
ATOM 2615 N N . THR A 1 363 ? 12.195 11.333 -17.496 1.00 93.94 363 THR A N 1
ATOM 2616 C CA . THR A 1 363 ? 13.656 11.391 -17.444 1.00 93.94 363 THR A CA 1
ATOM 2617 C C . THR A 1 363 ? 14.188 10.038 -16.982 1.00 93.94 363 THR A C 1
ATOM 2619 O O . THR A 1 363 ? 13.777 9.536 -15.934 1.00 93.94 363 THR A O 1
ATOM 2622 N N . VAL A 1 364 ? 15.084 9.434 -17.766 1.00 94.44 364 VAL A N 1
ATOM 2623 C CA . VAL A 1 364 ? 15.721 8.144 -17.457 1.00 94.44 364 VAL A CA 1
ATOM 2624 C C . VAL A 1 364 ? 17.234 8.325 -17.524 1.00 94.44 364 VAL A C 1
ATOM 2626 O O . VAL A 1 364 ? 17.776 8.452 -18.614 1.00 94.44 364 VAL A O 1
ATOM 2629 N N . GLU A 1 365 ? 17.920 8.360 -16.379 1.00 95.81 365 GLU A N 1
ATOM 2630 C CA . GLU A 1 365 ? 19.343 8.744 -16.319 1.00 95.81 365 GLU A CA 1
ATOM 2631 C C . GLU A 1 365 ? 20.133 7.950 -15.268 1.00 95.81 365 GLU A C 1
ATOM 2633 O O . GLU A 1 365 ? 19.605 7.549 -14.236 1.00 95.81 365 GLU A O 1
ATOM 2638 N N . GLY A 1 366 ? 21.426 7.709 -15.505 1.00 94.88 366 GLY A N 1
ATOM 2639 C CA . GLY A 1 366 ? 22.322 7.107 -14.502 1.00 94.88 366 GLY A CA 1
ATOM 2640 C C . GLY A 1 366 ? 21.931 5.697 -14.033 1.00 94.88 366 GLY A C 1
ATOM 2641 O O . GLY A 1 366 ? 22.336 5.276 -12.954 1.00 94.88 366 GLY A O 1
ATOM 2642 N N . ASN A 1 367 ? 21.117 4.975 -14.803 1.00 96.75 367 ASN A N 1
ATOM 2643 C CA . ASN A 1 367 ? 20.710 3.608 -14.496 1.00 96.75 367 ASN A CA 1
ATOM 2644 C C . ASN A 1 367 ? 21.797 2.629 -14.948 1.00 96.75 367 ASN A C 1
ATOM 2646 O O . ASN A 1 367 ? 22.237 2.706 -16.093 1.00 96.75 367 ASN A O 1
ATOM 2650 N N . LEU A 1 368 ? 22.208 1.706 -14.078 1.00 96.31 368 LEU A N 1
ATOM 2651 C CA . LEU A 1 368 ? 23.357 0.828 -14.302 1.00 96.31 368 LEU A CA 1
ATOM 2652 C C . LEU A 1 368 ? 22.983 -0.652 -14.208 1.00 96.31 368 LEU A C 1
ATOM 2654 O O . LEU A 1 368 ? 22.119 -1.059 -13.432 1.00 96.31 368 LEU A O 1
ATOM 2658 N N . GLU A 1 369 ? 23.674 -1.479 -14.979 1.00 95.31 369 GLU A N 1
ATOM 2659 C CA . GLU A 1 369 ? 23.662 -2.926 -14.819 1.00 95.31 369 GLU A CA 1
ATOM 2660 C C . GLU A 1 369 ? 24.619 -3.359 -13.698 1.00 95.31 369 GLU A C 1
ATOM 2662 O O . GLU A 1 369 ? 25.788 -2.968 -13.661 1.00 95.31 369 GLU A O 1
ATOM 2667 N N . ALA A 1 370 ? 24.142 -4.217 -12.799 1.00 93.31 370 ALA A N 1
ATOM 2668 C CA . ALA A 1 370 ? 24.937 -4.799 -11.732 1.00 93.31 370 ALA A CA 1
ATOM 2669 C C . ALA A 1 370 ? 26.094 -5.630 -12.308 1.00 93.31 370 ALA A C 1
ATOM 2671 O O . ALA A 1 370 ? 25.896 -6.498 -13.157 1.00 93.31 370 ALA A O 1
ATOM 2672 N N . GLY A 1 371 ? 27.306 -5.392 -11.811 1.00 92.56 371 GLY A N 1
ATOM 2673 C CA . GLY A 1 371 ? 28.515 -6.117 -12.205 1.00 92.56 371 GLY A CA 1
ATOM 2674 C C . GLY A 1 371 ? 29.254 -5.494 -13.389 1.00 92.56 371 GLY A C 1
ATOM 2675 O O . GLY A 1 371 ? 30.456 -5.278 -13.279 1.00 92.56 371 GLY A O 1
ATOM 2676 N N . SER A 1 372 ? 28.568 -5.171 -14.490 1.00 93.44 372 SER A N 1
ATOM 2677 C CA . SER A 1 372 ? 29.221 -4.549 -15.656 1.00 93.44 372 SER A CA 1
ATOM 2678 C C . SER A 1 372 ? 29.320 -3.026 -15.557 1.00 93.44 372 SER A C 1
ATOM 2680 O O . SER A 1 372 ? 30.191 -2.434 -16.190 1.00 93.44 372 SER A O 1
ATOM 2682 N N . GLY A 1 373 ? 28.430 -2.383 -14.790 1.00 93.38 373 GLY A N 1
ATOM 2683 C CA . GLY A 1 373 ? 28.338 -0.923 -14.722 1.00 93.38 373 GLY A CA 1
ATOM 2684 C C . GLY A 1 373 ? 27.885 -0.283 -16.037 1.00 93.38 373 GLY A C 1
ATOM 2685 O O . GLY A 1 373 ? 28.010 0.926 -16.203 1.00 93.38 373 GLY A O 1
ATOM 2686 N N . THR A 1 374 ? 27.382 -1.078 -16.986 1.00 94.38 374 THR A N 1
ATOM 2687 C CA . THR A 1 374 ? 26.885 -0.568 -18.268 1.00 94.38 374 THR A CA 1
ATOM 2688 C C . THR A 1 374 ? 25.596 0.219 -18.070 1.00 94.38 374 THR A C 1
ATOM 2690 O O . THR A 1 374 ? 24.764 -0.129 -17.228 1.00 94.38 374 THR A O 1
ATOM 2693 N N . VAL A 1 375 ? 25.432 1.293 -18.844 1.00 95.19 375 VAL A N 1
ATOM 2694 C CA . VAL A 1 375 ? 24.230 2.128 -18.786 1.00 95.19 375 VAL A CA 1
ATOM 2695 C C . VAL A 1 375 ? 23.029 1.350 -19.323 1.00 95.19 375 VAL A C 1
ATOM 2697 O O . VAL A 1 375 ? 23.101 0.679 -20.352 1.00 95.19 375 VAL A O 1
ATOM 2700 N N . VAL A 1 376 ? 21.915 1.434 -18.600 1.00 93.12 376 VAL A N 1
ATOM 2701 C CA . VAL A 1 376 ? 20.638 0.832 -18.973 1.00 93.12 376 VAL A CA 1
ATOM 2702 C C . VAL A 1 376 ? 19.790 1.853 -19.711 1.00 93.12 376 VAL A C 1
ATOM 2704 O O . VAL A 1 376 ? 19.148 2.701 -19.090 1.00 93.12 376 VAL A O 1
ATOM 2707 N N . GLU A 1 377 ? 19.752 1.718 -21.031 1.00 92.31 377 GLU A N 1
ATOM 2708 C CA . GLU A 1 377 ? 18.896 2.538 -21.882 1.00 92.31 377 GLU A CA 1
ATOM 2709 C C . GLU A 1 377 ? 17.420 2.107 -21.779 1.00 92.31 377 GLU A C 1
ATOM 2711 O O . GLU A 1 377 ? 17.120 0.904 -21.715 1.00 92.31 377 GLU A O 1
ATOM 2716 N N . PRO A 1 378 ? 16.470 3.060 -21.747 1.00 93.19 378 PRO A N 1
ATOM 2717 C CA . PRO A 1 378 ? 15.053 2.742 -21.797 1.00 93.19 378 PRO A CA 1
ATOM 2718 C C . PRO A 1 378 ? 14.662 2.239 -23.186 1.00 93.19 378 PRO A C 1
ATOM 2720 O O . PRO A 1 378 ? 14.968 2.854 -24.202 1.00 93.19 378 PRO A O 1
ATOM 2723 N N . GLU A 1 379 ? 13.881 1.164 -23.241 1.00 90.69 379 GLU A N 1
ATOM 2724 C CA . GLU A 1 379 ? 13.297 0.728 -24.503 1.00 90.69 379 GLU A CA 1
ATOM 2725 C C . GLU A 1 379 ? 12.007 1.512 -24.771 1.00 90.69 379 GLU A C 1
ATOM 2727 O O . GLU A 1 379 ? 11.007 1.378 -24.049 1.00 90.69 379 GLU A O 1
ATOM 2732 N N . THR A 1 380 ? 12.023 2.337 -25.818 1.00 86.06 380 THR A N 1
ATOM 2733 C CA . THR A 1 380 ? 10.845 3.101 -26.237 1.00 86.06 380 THR A CA 1
ATOM 2734 C C . THR A 1 380 ? 9.982 2.284 -27.194 1.00 86.06 380 THR A C 1
ATOM 2736 O O . THR A 1 380 ? 10.456 1.523 -28.044 1.00 86.06 380 THR A O 1
ATOM 2739 N N . LYS A 1 381 ? 8.658 2.435 -27.084 1.00 77.69 381 LYS A N 1
ATOM 2740 C CA . LYS A 1 381 ? 7.726 1.761 -28.004 1.00 77.69 381 LYS A CA 1
ATOM 2741 C C . LYS A 1 381 ? 7.942 2.197 -29.460 1.00 77.69 381 LYS A C 1
ATOM 2743 O O . LYS A 1 381 ? 7.766 1.376 -30.358 1.00 77.69 381 LYS A O 1
ATOM 2748 N N . ARG A 1 382 ? 8.329 3.458 -29.682 1.00 73.06 382 ARG A N 1
ATOM 2749 C CA . ARG A 1 382 ? 8.632 4.010 -31.007 1.00 73.06 382 ARG A CA 1
ATOM 2750 C C . ARG A 1 382 ? 9.836 3.322 -31.641 1.00 73.06 382 ARG A C 1
ATOM 2752 O O . ARG A 1 382 ? 9.736 2.900 -32.787 1.00 73.06 382 ARG A O 1
ATOM 2759 N N . GLN A 1 383 ? 10.921 3.140 -30.890 1.00 75.75 383 GLN A N 1
ATOM 2760 C CA . GLN A 1 383 ? 12.101 2.429 -31.377 1.00 75.75 383 GLN A CA 1
ATOM 2761 C C . GLN A 1 383 ? 11.747 1.009 -31.832 1.00 75.75 383 GLN A C 1
ATOM 2763 O O . GLN A 1 383 ? 12.075 0.630 -32.948 1.00 75.75 383 GLN A O 1
ATOM 2768 N N . ARG A 1 384 ? 10.938 0.274 -31.057 1.00 73.88 384 ARG A N 1
ATOM 2769 C CA . ARG A 1 384 ? 10.439 -1.049 -31.481 1.00 73.88 384 ARG A CA 1
ATOM 2770 C C . ARG A 1 384 ? 9.620 -1.021 -32.765 1.00 73.88 384 ARG A C 1
ATOM 2772 O O . ARG A 1 384 ? 9.614 -1.999 -33.503 1.00 73.88 384 ARG A O 1
ATOM 2779 N N . GLN A 1 385 ? 8.821 0.024 -32.971 1.00 79.31 385 GLN A N 1
ATOM 2780 C CA . GLN A 1 385 ? 8.016 0.153 -34.185 1.00 79.31 385 GLN A CA 1
ATOM 2781 C C . GLN A 1 385 ? 8.904 0.421 -35.399 1.00 79.31 385 GLN A C 1
ATOM 2783 O O . GLN A 1 385 ? 8.676 -0.197 -36.432 1.00 79.31 385 GLN A O 1
ATOM 2788 N N . LEU A 1 386 ? 9.923 1.270 -35.249 1.00 80.00 386 LEU A N 1
ATOM 2789 C CA . LEU A 1 386 ? 10.908 1.543 -36.295 1.00 80.00 386 LEU A CA 1
ATOM 2790 C C . LEU A 1 386 ? 11.737 0.299 -36.617 1.00 80.00 386 LEU A C 1
ATOM 2792 O O . LEU A 1 386 ? 11.786 -0.095 -37.772 1.00 80.00 386 LEU A O 1
ATOM 2796 N N . GLU A 1 387 ? 12.272 -0.389 -35.607 1.00 84.12 387 GLU A N 1
ATOM 2797 C CA . GLU A 1 387 ? 13.028 -1.635 -35.795 1.00 84.12 387 GLU A CA 1
ATOM 2798 C C . GLU A 1 387 ? 12.183 -2.713 -36.488 1.00 84.12 387 GLU A C 1
ATOM 2800 O O . GLU A 1 387 ? 12.658 -3.406 -37.383 1.00 84.12 387 GLU A O 1
ATOM 2805 N N . ARG A 1 388 ? 10.898 -2.843 -36.124 1.00 85.25 388 ARG A N 1
ATOM 2806 C CA . ARG A 1 388 ? 9.976 -3.753 -36.823 1.00 85.25 388 ARG A CA 1
ATOM 2807 C C . ARG A 1 388 ? 9.752 -3.337 -38.268 1.00 85.25 388 ARG A C 1
ATOM 2809 O O . ARG A 1 388 ? 9.802 -4.187 -39.142 1.00 85.25 388 ARG A O 1
ATOM 2816 N N . GLN A 1 389 ? 9.529 -2.050 -38.513 1.00 88.81 389 GLN A N 1
ATOM 2817 C CA . GLN A 1 389 ? 9.324 -1.530 -39.858 1.00 88.81 389 GLN A CA 1
ATOM 2818 C C . GLN A 1 389 ? 10.569 -1.729 -40.733 1.00 88.81 389 GLN A C 1
ATOM 2820 O O . GLN A 1 389 ? 10.439 -2.096 -41.894 1.00 88.81 389 GLN A O 1
ATOM 2825 N N . GLU A 1 390 ? 11.768 -1.537 -40.188 1.00 90.12 390 GLU A N 1
ATOM 2826 C CA . GLU A 1 390 ? 13.033 -1.794 -40.881 1.00 90.12 390 GLU A CA 1
ATOM 2827 C C . GLU A 1 390 ? 13.213 -3.279 -41.202 1.00 90.12 390 GLU A C 1
ATOM 2829 O O . GLU A 1 390 ? 13.570 -3.617 -42.329 1.00 90.12 390 GLU A O 1
ATOM 2834 N N . VAL A 1 391 ? 12.908 -4.169 -40.250 1.00 89.88 391 VAL A N 1
ATOM 2835 C CA . VAL A 1 391 ? 12.922 -5.621 -40.480 1.00 89.88 391 VAL A CA 1
ATOM 2836 C C . VAL A 1 391 ? 11.908 -6.017 -41.553 1.00 89.88 391 VAL A C 1
ATOM 2838 O O . VAL A 1 391 ? 12.249 -6.795 -42.440 1.00 89.88 391 VAL A O 1
ATOM 2841 N N . ASP A 1 392 ? 10.699 -5.457 -41.526 1.00 90.75 392 ASP A N 1
ATOM 2842 C CA . ASP A 1 392 ? 9.659 -5.729 -42.522 1.00 90.75 392 ASP A CA 1
ATOM 2843 C C . ASP A 1 392 ? 10.065 -5.208 -43.916 1.00 90.75 392 ASP A C 1
ATOM 2845 O O . ASP A 1 392 ? 9.874 -5.902 -44.919 1.00 90.75 392 ASP A O 1
ATOM 2849 N N . ILE A 1 393 ? 10.685 -4.023 -44.002 1.00 92.75 393 ILE A N 1
ATOM 2850 C CA . ILE A 1 393 ? 11.230 -3.469 -45.253 1.00 92.75 393 ILE A CA 1
ATOM 2851 C C . ILE A 1 393 ? 12.356 -4.360 -45.786 1.00 92.75 393 ILE A C 1
ATOM 2853 O O . ILE A 1 393 ? 12.337 -4.723 -46.962 1.00 92.75 393 ILE A O 1
ATOM 2857 N N . ALA A 1 394 ? 13.309 -4.750 -44.938 1.00 91.12 394 ALA A N 1
ATOM 2858 C CA . ALA A 1 394 ? 14.425 -5.610 -45.325 1.00 91.12 394 ALA A CA 1
ATOM 2859 C C . ALA A 1 394 ? 13.944 -6.999 -45.772 1.00 91.12 394 ALA A C 1
ATOM 2861 O O . ALA A 1 394 ? 14.400 -7.513 -46.793 1.00 91.12 394 ALA A O 1
ATOM 2862 N N . ALA A 1 395 ? 12.976 -7.584 -45.060 1.00 91.19 395 ALA A N 1
ATOM 2863 C CA . ALA A 1 395 ? 12.347 -8.845 -45.439 1.00 91.19 395 ALA A CA 1
ATOM 2864 C C . ALA A 1 395 ? 11.629 -8.736 -46.793 1.00 91.19 395 ALA A C 1
ATOM 2866 O O . ALA A 1 395 ? 11.762 -9.626 -47.631 1.00 91.19 395 ALA A O 1
ATOM 2867 N N . THR A 1 396 ? 10.932 -7.624 -47.045 1.00 92.62 396 THR A N 1
ATOM 2868 C CA . THR A 1 396 ? 10.260 -7.363 -48.328 1.00 92.62 396 THR A CA 1
ATOM 2869 C C . THR A 1 396 ? 11.267 -7.204 -49.473 1.00 92.62 396 THR A C 1
ATOM 2871 O O . THR A 1 396 ? 11.065 -7.756 -50.553 1.00 92.62 396 THR A O 1
ATOM 2874 N N . GLN A 1 397 ? 12.379 -6.498 -49.245 1.00 93.69 397 GLN A N 1
ATOM 2875 C CA . GLN A 1 397 ? 13.450 -6.341 -50.235 1.00 93.69 397 GLN A CA 1
ATOM 2876 C C . GLN A 1 397 ? 14.137 -7.674 -50.555 1.00 93.69 397 GLN A C 1
ATOM 2878 O O . GLN A 1 397 ? 14.354 -7.980 -51.724 1.00 93.69 397 GLN A O 1
ATOM 2883 N N . LEU A 1 398 ? 14.429 -8.494 -49.541 1.00 93.00 398 LEU A N 1
ATOM 2884 C CA . LEU A 1 398 ? 15.008 -9.827 -49.732 1.00 93.00 398 LEU A CA 1
ATOM 2885 C C . LEU A 1 398 ? 14.052 -10.773 -50.464 1.00 93.00 398 LEU A C 1
ATOM 2887 O O . LEU A 1 398 ? 14.493 -11.518 -51.334 1.00 93.00 398 LEU A O 1
ATOM 2891 N N . ALA A 1 399 ? 12.750 -10.712 -50.168 1.00 90.88 399 ALA A N 1
ATOM 2892 C CA . ALA A 1 399 ? 11.742 -11.478 -50.895 1.00 90.88 399 ALA A CA 1
ATOM 2893 C C . ALA A 1 399 ? 11.660 -11.065 -52.376 1.00 90.88 399 ALA A C 1
ATOM 2895 O O . ALA A 1 399 ? 11.511 -11.925 -53.238 1.00 90.88 399 ALA A O 1
ATOM 2896 N N . GLY A 1 400 ? 11.822 -9.773 -52.686 1.00 90.81 400 GLY A N 1
ATOM 2897 C CA . GLY A 1 400 ? 11.875 -9.268 -54.064 1.00 90.81 400 GLY A CA 1
ATOM 2898 C C . GLY A 1 400 ? 13.147 -9.641 -54.838 1.00 90.81 400 GLY A C 1
ATOM 2899 O O . GLY A 1 400 ? 13.141 -9.606 -56.064 1.00 90.81 400 GLY A O 1
ATOM 2900 N N . LEU A 1 401 ? 14.226 -10.015 -54.141 1.00 90.44 401 LEU A N 1
ATOM 2901 C CA . LEU A 1 401 ? 15.467 -10.534 -54.733 1.00 90.44 401 LEU A CA 1
ATOM 2902 C C . LEU A 1 401 ? 15.455 -12.064 -54.898 1.00 90.44 401 LEU A C 1
ATOM 2904 O O . LEU A 1 401 ? 16.396 -12.630 -55.458 1.00 90.44 401 LEU A O 1
ATOM 2908 N N . GLY A 1 402 ? 14.403 -12.733 -54.418 1.00 71.88 402 GLY A N 1
ATOM 2909 C CA . GLY A 1 402 ? 14.177 -14.160 -54.600 1.00 71.88 402 GLY A CA 1
ATOM 2910 C C . GLY A 1 402 ? 13.886 -14.497 -56.061 1.00 71.88 402 GLY A C 1
ATOM 2911 O O . GLY A 1 402 ? 12.735 -14.470 -56.476 1.00 71.88 402 GLY A O 1
ATOM 2912 N N . LEU A 1 403 ? 14.967 -14.767 -56.800 1.00 58.12 403 LEU A N 1
ATOM 2913 C CA . LEU A 1 403 ? 15.114 -15.632 -57.977 1.00 58.12 403 LEU A CA 1
ATOM 2914 C C . LEU A 1 403 ? 13.809 -15.926 -58.734 1.00 58.12 403 LEU A C 1
ATOM 2916 O O . LEU A 1 403 ? 13.061 -16.835 -58.380 1.00 58.12 403 LEU A O 1
ATOM 2920 N N . GLY A 1 404 ? 13.585 -15.183 -59.820 1.00 60.22 404 GLY A N 1
ATOM 2921 C CA . GLY A 1 404 ? 12.773 -15.710 -60.910 1.00 60.22 404 GLY A CA 1
ATOM 2922 C C . GLY A 1 404 ? 13.460 -16.959 -61.458 1.00 60.22 404 GLY A C 1
ATOM 2923 O O . GLY A 1 404 ? 14.598 -16.860 -61.922 1.00 60.22 404 GLY A O 1
ATOM 2924 N N . ASP A 1 405 ? 12.784 -18.099 -61.332 1.00 57.41 405 ASP A N 1
ATOM 2925 C CA . ASP A 1 405 ? 13.073 -19.301 -62.119 1.00 57.41 405 ASP A CA 1
ATOM 2926 C C . ASP A 1 405 ? 12.840 -19.044 -63.616 1.00 57.41 405 ASP A C 1
ATOM 2928 O O . ASP A 1 405 ? 11.866 -18.324 -63.958 1.00 57.41 405 ASP A O 1
#

Radius of gyration: 24.24 Å; chains: 1; bounding box: 61×40×91 Å